Protein AF-A0AA36B4K7-F1 (afdb_monomer_lite)

pLDDT: mean 78.94, std 18.78, range [23.89, 96.12]

Foldseek 3Di:
DDDVVVLPDDDPAKDFPAWDQDPNFIWGKIWDWDADPVQRKTKIKIWTFGQAPRDDDPVDDRDRHTAKIWIWIATPNDTDTDIDGDDPDDDDDPPDPCVVFDDPQDQDPPADAPDDDDDFFQWKKWKKWKDKPVDPDTWIKIWTGHNPLQKIKIWTFDDPVPPVDDRFIKIWMARQQQQKIWIARPVVLAIDIEGDDCQFLQWDNPDPQAIGGDGRCSSVPHDPPFKHWRAWDQDPNATWGKMKGWDQCPPVPHRWIKIKMWTWGPPPDPDDPQDPDPTHTAWMWIDTPVMIMIIGIGPMDSDHDQLQVLARPSQADPVFKDKWKWKWFCPCVVVCVVVVSLLLVLVLCLLCVQLVFRSNQWYPWDWDDDPGTIMTMTMGGADRPYRYRHPNHDDGDGPVSSVVSVQVCLVVLNRWRWDADPVPRDIDTIRIHTDDDDPPPPDPDDPDDDDDPPPDDDDDDGVCSVCVVVVVVVVVVVD

Organism: Octopus vulgaris (NCBI:txid6645)

Secondary structure (DSSP, 8-state):
---GGGGG---TTPEEEEEEEETTEEEEEEEEEEEEGGGTEEEEEEEEEEPTTT---TT---S--EEEEEEEEEETTEEEEEEEE--S--SSS-S-GGGGSPPTT---TT----SPPPPPPSEEEEEEEEEESS----EEEEEEEETTTTEEEEEEEPPGGGTTS-S-EEEEEEETTTTEEEEEETTT--EEEEEPPSSSSSEEEEETTEEEEPPHHHHTT--SS-EEEEEEEEETTEEEEEEEEEESS-STT----EEEEEEEE-S-----TT---S--EEEEEEE-SS-EEEEEEEEEE-SPPPGGGS--GGGS-GGGEEEEEEEEEGGGHHHHHHTHHHHHHHHHHHHHHHTT--GGGEEEEEEEE-SSEEEEEEEEEPPPSSPP-BTTPPPPPPHHHHHHHHHHHHHTT---EEEE-TTT--EEEE--EEPPPP-------------TT--S----SS-HHHHHHHHHHHHHTT-

Structure (mmCIF, N/CA/C/O backbone):
data_AF-A0AA36B4K7-F1
#
_entry.id   AF-A0AA36B4K7-F1
#
loop_
_atom_site.group_PDB
_atom_site.id
_atom_site.type_symbol
_atom_site.label_atom_id
_atom_site.label_alt_id
_atom_site.label_comp_id
_atom_site.label_asym_id
_atom_site.label_entity_id
_atom_site.label_seq_id
_atom_site.pdbx_PDB_ins_code
_atom_site.Cartn_x
_atom_site.Cartn_y
_atom_site.Cartn_z
_atom_site.occupancy
_atom_site.B_iso_or_equiv
_atom_site.auth_seq_id
_atom_site.auth_comp_id
_atom_site.auth_asym_id
_atom_site.auth_atom_id
_atom_site.pdbx_PDB_model_num
ATOM 1 N N . MET A 1 1 ? 26.178 12.327 -38.933 1.00 37.72 1 MET A N 1
ATOM 2 C CA . MET A 1 1 ? 26.512 10.889 -38.887 1.00 37.72 1 MET A CA 1
ATOM 3 C C . MET A 1 1 ? 26.120 10.278 -40.226 1.00 37.72 1 MET A C 1
ATOM 5 O O . MET A 1 1 ? 25.009 10.524 -40.680 1.00 37.72 1 MET A O 1
ATOM 9 N N . PHE A 1 2 ? 27.050 9.605 -40.901 1.00 52.84 2 PHE A N 1
ATOM 10 C CA . PHE A 1 2 ? 26.848 8.978 -42.212 1.00 52.84 2 PHE A CA 1
ATOM 11 C C . PHE A 1 2 ? 26.460 7.513 -41.979 1.00 52.84 2 PHE A C 1
ATOM 13 O O . PHE A 1 2 ? 27.201 6.801 -41.310 1.00 52.84 2 PHE A O 1
ATOM 20 N N . SER A 1 3 ? 25.289 7.080 -42.451 1.00 60.34 3 SER A N 1
ATOM 21 C CA . SER A 1 3 ? 24.824 5.697 -42.267 1.00 60.34 3 SER A CA 1
ATOM 22 C C . SER A 1 3 ? 25.152 4.863 -43.509 1.00 60.34 3 SER A C 1
ATOM 24 O O . SER A 1 3 ? 24.731 5.261 -44.595 1.00 60.34 3 SER A O 1
ATOM 26 N N . PRO A 1 4 ? 25.818 3.699 -43.383 1.00 63.94 4 PRO A N 1
ATOM 27 C CA . PRO A 1 4 ? 26.001 2.755 -44.488 1.00 63.94 4 PRO A CA 1
ATOM 28 C C . PRO A 1 4 ? 24.680 2.304 -45.123 1.00 63.94 4 PRO A C 1
ATOM 30 O O . PRO A 1 4 ? 24.639 2.031 -46.315 1.00 63.94 4 PRO A O 1
ATOM 33 N N . ALA A 1 5 ? 23.570 2.311 -44.375 1.00 65.56 5 ALA A N 1
ATOM 34 C CA . ALA A 1 5 ? 22.252 2.017 -44.936 1.00 65.56 5 ALA A CA 1
ATOM 35 C C . ALA A 1 5 ? 21.821 3.059 -45.981 1.00 65.56 5 ALA A C 1
ATOM 37 O O . ALA A 1 5 ? 21.116 2.721 -46.927 1.00 65.56 5 ALA A O 1
ATOM 38 N N . ARG A 1 6 ? 22.290 4.316 -45.871 1.00 68.62 6 ARG A N 1
ATOM 39 C CA . ARG A 1 6 ? 22.029 5.321 -46.910 1.00 68.62 6 ARG A CA 1
ATOM 40 C C . ARG A 1 6 ? 22.715 5.001 -48.238 1.00 68.62 6 ARG A C 1
ATOM 42 O O . ARG A 1 6 ? 22.239 5.449 -49.272 1.00 68.62 6 ARG A O 1
ATOM 49 N N . MET A 1 7 ? 23.790 4.214 -48.216 1.00 70.31 7 MET A N 1
ATOM 50 C CA . MET A 1 7 ? 24.469 3.760 -49.428 1.00 70.31 7 MET A CA 1
ATOM 51 C C . MET A 1 7 ? 23.646 2.739 -50.208 1.00 70.31 7 MET A C 1
ATOM 53 O O . MET A 1 7 ? 24.021 2.441 -51.328 1.00 70.31 7 MET A O 1
ATOM 57 N N . LEU A 1 8 ? 22.556 2.196 -49.656 1.00 71.56 8 LEU A N 1
ATOM 58 C CA . LEU A 1 8 ? 21.663 1.268 -50.357 1.00 71.56 8 LEU A CA 1
ATOM 59 C C . LEU A 1 8 ? 20.481 1.967 -51.046 1.00 71.56 8 LEU A C 1
ATOM 61 O O . LEU A 1 8 ? 19.703 1.298 -51.722 1.00 71.56 8 LEU A O 1
ATOM 65 N N . PHE A 1 9 ? 20.340 3.294 -50.916 1.00 69.19 9 PHE A N 1
ATOM 66 C CA . PHE A 1 9 ? 19.356 4.037 -51.704 1.00 69.19 9 PHE A CA 1
ATOM 67 C C . PHE A 1 9 ? 19.844 4.165 -53.149 1.00 69.19 9 PHE A C 1
ATOM 69 O O . PHE A 1 9 ? 20.629 5.053 -53.497 1.00 69.19 9 PHE A O 1
ATOM 76 N N . LEU A 1 10 ? 19.347 3.266 -53.992 1.00 62.38 10 LEU A N 1
ATOM 77 C CA . LEU A 1 10 ? 19.272 3.478 -55.428 1.00 62.38 10 LEU A CA 1
ATOM 78 C C . LEU A 1 10 ? 18.257 4.602 -55.662 1.00 62.38 10 LEU A C 1
ATOM 80 O O . LEU A 1 10 ? 17.055 4.391 -55.531 1.00 62.38 10 LEU A O 1
ATOM 84 N N . GLU A 1 11 ? 18.726 5.813 -55.952 1.00 60.41 11 GLU A N 1
ATOM 85 C CA . GLU A 1 11 ? 17.846 6.817 -56.558 1.00 60.41 11 GLU A CA 1
ATOM 86 C C . GLU A 1 11 ? 17.424 6.337 -57.962 1.00 60.41 11 GLU A C 1
ATOM 88 O O . GLU A 1 11 ? 18.141 5.542 -58.574 1.00 60.41 11 GLU A O 1
ATOM 93 N N . ASP A 1 12 ? 16.293 6.835 -58.485 1.00 55.38 12 ASP A N 1
ATOM 94 C CA . ASP A 1 12 ? 15.600 6.408 -59.727 1.00 55.38 12 ASP A CA 1
ATOM 95 C C . ASP A 1 12 ? 16.409 6.537 -61.051 1.00 55.38 12 ASP A C 1
ATOM 97 O O . ASP A 1 12 ? 15.846 6.637 -62.141 1.00 55.38 12 ASP A O 1
ATOM 101 N N . ARG A 1 13 ? 17.746 6.578 -60.999 1.00 64.06 13 ARG A N 1
ATOM 102 C CA . ARG A 1 13 ? 18.664 6.769 -62.136 1.00 64.06 13 ARG A CA 1
ATOM 103 C C . ARG A 1 13 ? 19.811 5.749 -62.209 1.00 64.06 13 ARG A C 1
ATOM 105 O O . ARG A 1 13 ? 20.791 5.986 -62.912 1.00 64.06 13 ARG A O 1
ATOM 112 N N . GLY A 1 14 ? 19.704 4.616 -61.513 1.00 77.25 14 GLY A N 1
ATOM 113 C CA . GLY A 1 14 ? 20.672 3.520 -61.629 1.00 77.25 14 GLY A CA 1
ATOM 114 C C . GLY A 1 14 ? 20.670 2.870 -63.021 1.00 77.25 14 GLY A C 1
ATOM 115 O O . GLY A 1 14 ? 19.624 2.478 -63.529 1.00 77.25 14 GLY A O 1
ATOM 116 N N . VAL A 1 15 ? 21.850 2.724 -63.628 1.00 89.31 15 VAL A N 1
ATOM 117 C CA . VAL A 1 15 ? 22.077 2.015 -64.896 1.00 89.31 15 VAL A CA 1
ATOM 118 C C . VAL A 1 15 ? 22.641 0.630 -64.600 1.00 89.31 15 VAL A C 1
ATOM 120 O O . VAL A 1 15 ? 23.630 0.503 -63.877 1.00 89.31 15 VAL A O 1
ATOM 123 N N . TYR A 1 16 ? 22.025 -0.407 -65.163 1.00 91.19 16 TYR A N 1
ATOM 124 C CA . TYR A 1 16 ? 22.539 -1.771 -65.081 1.00 91.19 16 TYR A CA 1
ATOM 125 C C . TYR A 1 16 ? 23.777 -1.928 -65.968 1.00 91.19 16 TYR A C 1
ATOM 127 O O . TYR A 1 16 ? 23.745 -1.597 -67.152 1.00 91.19 16 TYR A O 1
ATOM 135 N N . MET A 1 17 ? 24.858 -2.443 -65.392 1.00 93.31 17 MET A N 1
ATOM 136 C CA . MET A 1 17 ? 26.168 -2.569 -66.036 1.00 93.31 17 MET A CA 1
ATOM 137 C C . MET A 1 17 ? 26.521 -4.023 -66.389 1.00 93.31 17 MET A C 1
ATOM 139 O O . MET A 1 17 ? 27.552 -4.264 -67.013 1.00 93.31 17 MET A O 1
ATOM 143 N N . GLY A 1 18 ? 25.673 -4.989 -66.021 1.00 93.62 18 GLY A N 1
ATOM 144 C CA . GLY A 1 18 ? 25.905 -6.417 -66.240 1.00 93.62 18 GLY A CA 1
ATOM 145 C C . GLY A 1 18 ? 26.160 -7.179 -64.941 1.00 93.62 18 GLY A C 1
ATOM 146 O O . GLY A 1 18 ? 25.678 -6.807 -63.869 1.00 93.62 18 GLY A O 1
ATOM 147 N N . THR A 1 19 ? 26.889 -8.287 -65.040 1.00 93.06 19 THR A N 1
ATOM 148 C CA . THR A 1 19 ? 27.274 -9.112 -63.889 1.00 93.06 19 THR A CA 1
ATOM 149 C C . THR A 1 19 ? 28.772 -9.037 -63.640 1.00 93.06 19 THR A C 1
ATOM 151 O O . THR A 1 19 ? 29.553 -9.201 -64.574 1.00 93.06 19 THR A O 1
ATOM 154 N N . GLU A 1 20 ? 29.173 -8.877 -62.383 1.00 94.75 20 GLU A N 1
ATOM 155 C CA . GLU A 1 20 ? 30.573 -8.832 -61.958 1.00 94.75 20 GLU A CA 1
ATOM 156 C C . GLU A 1 20 ? 30.780 -9.691 -60.705 1.00 94.75 20 GLU A C 1
ATOM 158 O O . GLU A 1 20 ? 29.875 -9.841 -59.885 1.00 94.75 20 GLU A O 1
ATOM 163 N N . THR A 1 21 ? 31.962 -10.293 -60.550 1.00 92.31 21 THR A N 1
ATOM 164 C CA . THR A 1 21 ? 32.272 -11.108 -59.368 1.00 92.31 21 THR A CA 1
ATOM 165 C C . THR A 1 21 ? 32.939 -10.258 -58.298 1.00 92.31 21 THR A C 1
ATOM 167 O O . THR A 1 21 ? 34.090 -9.856 -58.446 1.00 92.31 21 THR A O 1
ATOM 170 N N . ILE A 1 22 ? 32.250 -10.052 -57.179 1.00 91.69 22 ILE A N 1
ATOM 171 C CA . ILE A 1 22 ? 32.768 -9.327 -56.020 1.00 91.69 22 ILE A CA 1
ATOM 172 C C . ILE A 1 22 ? 32.956 -10.308 -54.875 1.00 91.69 22 ILE A C 1
ATOM 174 O O . ILE A 1 22 ? 32.015 -10.971 -54.451 1.00 91.69 22 ILE A O 1
ATOM 178 N N . ARG A 1 23 ? 34.186 -10.410 -54.359 1.00 88.06 23 ARG A N 1
ATOM 179 C CA . ARG A 1 23 ? 34.522 -11.292 -53.224 1.00 88.06 23 ARG A CA 1
ATOM 180 C C . ARG A 1 23 ? 34.109 -12.761 -53.443 1.00 88.06 23 ARG A C 1
ATOM 182 O O . ARG A 1 23 ? 33.690 -13.436 -52.509 1.00 88.06 23 ARG A O 1
ATOM 189 N N . GLY A 1 24 ? 34.226 -13.243 -54.683 1.00 87.38 24 GLY A N 1
ATOM 190 C CA . GLY A 1 24 ? 33.822 -14.603 -55.071 1.00 87.38 24 GLY A CA 1
ATOM 191 C C . GLY A 1 24 ? 32.310 -14.794 -55.253 1.00 87.38 24 GLY A C 1
ATOM 192 O O . GLY A 1 24 ? 31.854 -15.924 -55.413 1.00 87.38 24 GLY A O 1
ATOM 193 N N . ILE A 1 25 ? 31.536 -13.706 -55.230 1.00 87.56 25 ILE A N 1
ATOM 194 C CA . ILE A 1 25 ? 30.080 -13.701 -55.366 1.00 87.56 25 ILE A CA 1
ATOM 195 C C . ILE A 1 25 ? 29.730 -13.041 -56.707 1.00 87.56 25 ILE A C 1
ATOM 197 O O . ILE A 1 25 ? 30.046 -11.863 -56.892 1.00 87.56 25 ILE A O 1
ATOM 201 N N . PRO A 1 26 ? 29.093 -13.747 -57.654 1.00 90.94 26 PRO A N 1
ATOM 202 C CA . PRO A 1 26 ? 28.528 -13.142 -58.842 1.00 90.94 26 PRO A CA 1
ATOM 203 C C . PRO A 1 26 ? 27.400 -12.203 -58.426 1.00 90.94 26 PRO A C 1
ATOM 205 O O . PRO A 1 26 ? 26.465 -12.583 -57.716 1.00 90.94 26 PRO A O 1
ATOM 208 N N . CYS A 1 27 ? 27.519 -10.958 -58.863 1.00 91.81 27 CYS A N 1
ATOM 209 C CA . CYS A 1 27 ? 26.626 -9.876 -58.508 1.00 91.81 27 CYS A CA 1
ATOM 210 C C . CYS A 1 27 ? 26.077 -9.195 -59.761 1.00 91.81 27 CYS A C 1
ATOM 212 O O . CYS A 1 27 ? 26.808 -8.979 -60.724 1.00 91.81 27 CYS A O 1
ATOM 214 N N . PHE A 1 28 ? 24.817 -8.776 -59.720 1.00 92.25 28 PHE A N 1
ATOM 215 C CA . PHE A 1 28 ? 24.293 -7.729 -60.581 1.00 92.25 28 PHE A CA 1
ATOM 216 C C . PHE A 1 28 ? 24.947 -6.396 -60.221 1.00 92.25 28 PHE A C 1
ATOM 218 O O . PHE A 1 28 ? 24.884 -5.958 -59.070 1.00 92.25 28 PHE A O 1
ATOM 225 N N . HIS A 1 29 ? 25.568 -5.760 -61.211 1.00 93.19 29 HIS A N 1
ATOM 226 C CA . HIS A 1 29 ? 26.260 -4.488 -61.068 1.00 93.19 29 HIS A CA 1
ATOM 227 C C . HIS A 1 29 ? 25.387 -3.344 -61.582 1.00 93.19 29 HIS A C 1
ATOM 229 O O . HIS A 1 29 ? 24.923 -3.352 -62.722 1.00 93.19 29 HIS A O 1
ATOM 235 N N . TRP A 1 30 ? 25.183 -2.344 -60.734 1.00 92.12 30 TRP A N 1
ATOM 236 C CA . TRP A 1 30 ? 24.466 -1.115 -61.048 1.00 92.12 30 TRP A CA 1
ATOM 237 C C . TRP A 1 30 ? 25.358 0.090 -60.790 1.00 92.12 30 TRP A C 1
ATOM 239 O O . TRP A 1 30 ? 26.142 0.092 -59.843 1.00 92.12 30 TRP A O 1
ATOM 249 N N . LYS A 1 31 ? 25.212 1.140 -61.597 1.00 90.81 31 LYS A N 1
ATOM 250 C CA . LYS A 1 31 ? 25.948 2.397 -61.447 1.00 90.81 31 LYS A CA 1
ATOM 251 C C . LYS A 1 31 ? 25.003 3.593 -61.463 1.00 90.81 31 LYS A C 1
ATOM 253 O O . LYS A 1 31 ? 24.109 3.656 -62.296 1.00 90.81 31 LYS A O 1
ATOM 258 N N . SER A 1 32 ? 25.236 4.582 -60.606 1.00 88.75 32 SER A N 1
ATOM 259 C CA . SER A 1 32 ? 24.580 5.895 -60.686 1.00 88.75 32 SER A CA 1
ATOM 260 C C . SER A 1 32 ? 25.567 7.009 -60.381 1.00 88.75 32 SER A C 1
ATOM 262 O O . SER A 1 32 ? 26.504 6.829 -59.609 1.00 88.75 32 SER A O 1
ATOM 264 N N . CYS A 1 33 ? 25.307 8.192 -60.925 1.00 88.38 33 CYS A N 1
ATOM 265 C CA . CYS A 1 33 ? 25.923 9.428 -60.456 1.00 88.38 33 CYS A CA 1
ATOM 266 C C . CYS A 1 33 ? 24.959 10.090 -59.466 1.00 88.38 33 CYS A C 1
ATOM 268 O O . CYS A 1 33 ? 23.793 10.301 -59.801 1.00 88.38 33 CYS A O 1
ATOM 270 N N . GLN A 1 34 ? 25.419 10.389 -58.255 1.00 86.31 34 GLN A N 1
ATOM 271 C CA . GLN A 1 34 ? 24.620 11.015 -57.202 1.00 86.31 34 GLN A CA 1
ATOM 272 C C . GLN A 1 34 ? 25.230 12.347 -56.770 1.00 86.31 34 GLN A C 1
ATOM 274 O O . GLN A 1 34 ? 26.450 12.534 -56.785 1.00 86.31 34 GLN A O 1
ATOM 279 N N . GLU A 1 35 ? 24.369 13.272 -56.352 1.00 85.94 35 GLU A N 1
ATOM 280 C CA . GLU A 1 35 ? 24.773 14.548 -55.770 1.00 85.94 35 GLU A CA 1
ATOM 281 C C . GLU A 1 35 ? 24.116 14.728 -54.405 1.00 85.94 35 GLU A C 1
ATOM 283 O O . GLU A 1 35 ? 22.896 14.719 -54.265 1.00 85.94 35 GLU A O 1
ATOM 288 N N . TRP A 1 36 ? 24.937 14.883 -53.372 1.00 81.31 36 TRP A N 1
ATOM 289 C CA . TRP A 1 36 ? 24.486 15.016 -51.995 1.00 81.31 36 TRP A CA 1
ATOM 290 C C . TRP A 1 36 ? 24.689 16.455 -51.535 1.00 81.31 36 TRP A C 1
ATOM 292 O O . TRP A 1 36 ? 25.765 16.833 -51.061 1.00 81.31 36 TRP A O 1
ATOM 302 N N . SER A 1 37 ? 23.627 17.254 -51.653 1.00 81.38 37 SER A N 1
ATOM 303 C CA . SER A 1 37 ? 23.628 18.695 -51.361 1.00 81.38 37 SER A CA 1
ATOM 304 C C . SER A 1 37 ? 24.132 19.027 -49.951 1.00 81.38 37 SER A C 1
ATOM 306 O O . SER A 1 37 ? 24.958 19.923 -49.789 1.00 81.38 37 SER A O 1
ATOM 308 N N . VAL A 1 38 ? 23.726 18.246 -48.943 1.00 79.19 38 VAL A N 1
ATOM 309 C CA . VAL A 1 38 ? 24.130 18.409 -47.530 1.00 79.19 38 VAL A CA 1
ATOM 310 C C . VAL A 1 38 ? 25.650 18.325 -47.335 1.00 79.19 38 VAL A C 1
ATOM 312 O O . VAL A 1 38 ? 26.205 18.983 -46.455 1.00 79.19 38 VAL A O 1
ATOM 315 N N . PHE A 1 39 ? 26.336 17.530 -48.159 1.00 76.69 39 PHE A N 1
ATOM 316 C CA . PHE A 1 39 ? 27.785 17.337 -48.082 1.00 76.69 39 PHE A CA 1
ATOM 317 C C . PHE A 1 39 ? 28.550 18.059 -49.195 1.00 76.69 39 PHE A C 1
ATOM 319 O O . PHE A 1 39 ? 29.778 17.995 -49.211 1.00 76.69 39 PHE A O 1
ATOM 326 N N . SER A 1 40 ? 27.847 18.755 -50.098 1.00 85.44 40 SER A N 1
ATOM 327 C CA . SER A 1 40 ? 28.419 19.320 -51.327 1.00 85.44 40 SER A CA 1
ATOM 328 C C . SER A 1 40 ? 29.279 18.283 -52.057 1.00 85.44 40 SER A C 1
ATOM 330 O O . SER A 1 40 ? 30.444 18.539 -52.374 1.00 85.44 40 SER A O 1
ATOM 332 N N . ALA A 1 41 ? 28.721 17.079 -52.221 1.00 84.38 41 ALA A N 1
ATOM 333 C CA . ALA A 1 41 ? 29.426 15.929 -52.765 1.00 84.38 41 ALA A CA 1
ATOM 334 C C . ALA A 1 41 ? 28.817 15.474 -54.091 1.00 84.38 41 ALA A C 1
ATOM 336 O O . ALA A 1 41 ? 27.601 15.323 -54.184 1.00 84.38 41 ALA A O 1
ATOM 337 N N . LYS A 1 42 ? 29.669 15.215 -55.085 1.00 88.44 42 LYS A N 1
ATOM 338 C CA . LYS A 1 42 ? 29.312 14.538 -56.339 1.00 88.44 42 LYS A CA 1
ATOM 339 C C . LYS A 1 42 ? 30.052 13.214 -56.390 1.00 88.44 42 LYS A C 1
ATOM 341 O O . LYS A 1 42 ? 31.265 13.199 -56.187 1.00 88.44 42 LYS A O 1
ATOM 346 N N . MET A 1 43 ? 29.332 12.128 -56.625 1.00 88.69 43 MET A N 1
ATOM 347 C CA . MET A 1 43 ? 29.881 10.780 -56.520 1.00 88.69 43 MET A CA 1
ATOM 348 C C . MET A 1 43 ? 29.337 9.852 -57.600 1.00 88.69 43 MET A C 1
ATOM 350 O O . MET A 1 43 ? 28.182 9.971 -58.008 1.00 88.69 43 MET A O 1
ATOM 354 N N . ASN A 1 44 ? 30.168 8.916 -58.039 1.00 89.81 44 ASN A N 1
ATOM 355 C CA . ASN A 1 44 ? 29.732 7.707 -58.708 1.00 89.81 44 ASN A CA 1
ATOM 356 C C . ASN A 1 44 ? 29.536 6.632 -57.645 1.00 89.81 44 ASN A C 1
ATOM 358 O O . ASN A 1 44 ? 30.373 6.439 -56.768 1.00 89.81 44 ASN A O 1
ATOM 362 N N . VAL A 1 45 ? 28.404 5.949 -57.724 1.00 89.88 45 VAL A N 1
ATOM 363 C CA . VAL A 1 45 ? 28.028 4.890 -56.800 1.00 89.88 45 VAL A CA 1
ATOM 364 C C . VAL A 1 45 ? 27.839 3.625 -57.614 1.00 89.88 45 VAL A C 1
ATOM 366 O O . VAL A 1 45 ? 27.060 3.605 -58.568 1.00 89.88 45 VAL A O 1
ATOM 369 N N . HIS A 1 46 ? 28.586 2.591 -57.255 1.00 92.12 46 HIS A N 1
ATOM 370 C CA . HIS A 1 46 ? 28.541 1.266 -57.845 1.00 92.12 46 HIS A CA 1
ATOM 371 C C . HIS A 1 46 ? 27.939 0.303 -56.820 1.00 92.12 46 HIS A C 1
ATOM 373 O O . HIS A 1 46 ? 28.521 0.082 -55.759 1.00 92.12 46 HIS A O 1
ATOM 379 N N . TRP A 1 47 ? 26.788 -0.288 -57.129 1.00 91.56 47 TRP A N 1
ATOM 380 C CA . TRP A 1 47 ? 26.149 -1.291 -56.281 1.00 91.56 47 TRP A CA 1
ATOM 381 C C . TRP A 1 47 ? 26.295 -2.678 -56.867 1.00 91.56 47 TRP A C 1
ATOM 383 O O . TRP A 1 47 ? 26.088 -2.887 -58.062 1.00 91.56 47 TRP A O 1
ATOM 393 N N . TYR A 1 48 ? 26.565 -3.629 -55.987 1.00 91.62 48 TYR A N 1
ATOM 394 C CA . TYR A 1 48 ? 26.690 -5.033 -56.319 1.00 91.62 48 TYR A CA 1
ATOM 395 C C . TYR A 1 48 ? 25.714 -5.815 -55.453 1.00 91.62 48 TYR A C 1
ATOM 397 O O . TYR A 1 48 ? 25.843 -5.830 -54.225 1.00 91.62 48 TYR A O 1
ATOM 405 N N . PHE A 1 49 ? 24.740 -6.454 -56.094 1.00 89.50 49 PHE A N 1
ATOM 406 C CA . PHE A 1 49 ? 23.779 -7.327 -55.429 1.00 89.50 49 PHE A CA 1
ATOM 407 C C . PHE A 1 49 ? 23.959 -8.755 -55.916 1.00 89.50 49 PHE A C 1
ATOM 409 O O . PHE A 1 49 ? 24.089 -8.956 -57.116 1.00 89.50 49 PHE A O 1
ATOM 416 N N . ALA A 1 50 ? 23.954 -9.739 -55.022 1.00 88.31 50 ALA A N 1
ATOM 417 C CA . ALA A 1 50 ? 24.096 -11.142 -55.391 1.00 88.31 50 ALA A CA 1
ATOM 418 C C . ALA A 1 50 ? 23.049 -11.544 -56.444 1.00 88.31 50 ALA A C 1
ATOM 420 O O . ALA A 1 50 ? 21.886 -11.143 -56.348 1.00 88.31 50 ALA A O 1
ATOM 421 N N . VAL A 1 51 ? 23.471 -12.319 -57.446 1.00 86.44 51 VAL A N 1
ATOM 422 C CA . VAL A 1 51 ? 22.543 -12.888 -58.433 1.00 86.44 51 VAL A CA 1
ATOM 423 C C . VAL A 1 51 ? 21.622 -13.921 -57.783 1.00 86.44 51 VAL A C 1
ATOM 425 O O . VAL A 1 51 ? 21.988 -14.564 -56.792 1.00 86.44 51 VAL A O 1
ATOM 428 N N . ASP A 1 52 ? 20.438 -14.091 -58.366 1.00 75.81 52 ASP A N 1
ATOM 429 C CA . ASP A 1 52 ? 19.410 -14.991 -57.849 1.00 75.81 52 ASP A CA 1
ATOM 430 C C . ASP A 1 52 ? 19.939 -16.407 -57.619 1.00 75.81 52 ASP A C 1
ATOM 432 O O . ASP A 1 52 ? 20.691 -16.957 -58.427 1.00 75.81 52 ASP A O 1
ATOM 436 N N . ASN A 1 53 ? 19.505 -17.016 -56.515 1.00 68.94 53 ASN A N 1
ATOM 437 C CA . ASN A 1 53 ? 19.785 -18.406 -56.144 1.00 68.94 53 ASN A CA 1
ATOM 438 C C . ASN A 1 53 ? 21.275 -18.780 -55.984 1.00 68.94 53 ASN A C 1
ATOM 440 O O . ASN A 1 53 ? 21.567 -19.944 -55.721 1.00 68.94 53 ASN A O 1
ATOM 444 N N . TYR A 1 54 ? 22.219 -17.836 -56.098 1.00 70.00 54 TYR A N 1
ATOM 445 C CA . TYR A 1 54 ? 23.640 -18.109 -55.842 1.00 70.00 54 TYR A CA 1
ATOM 446 C C . TYR A 1 54 ? 23.971 -18.085 -54.348 1.00 70.00 54 TYR A C 1
ATOM 448 O O . TYR A 1 54 ? 24.780 -18.874 -53.863 1.00 70.00 54 TYR A O 1
ATOM 456 N N . TRP A 1 55 ? 23.339 -17.173 -53.608 1.00 64.62 55 TRP A N 1
ATOM 457 C CA . TRP A 1 55 ? 23.535 -17.011 -52.174 1.00 64.62 55 TRP A CA 1
ATOM 458 C C . TRP A 1 55 ? 22.172 -16.863 -51.500 1.00 64.62 55 TRP A C 1
ATOM 460 O O . TRP A 1 55 ? 21.472 -15.884 -51.724 1.00 64.62 55 TRP A O 1
ATOM 470 N N . SER A 1 56 ? 21.809 -17.801 -50.626 1.00 58.97 56 SER A N 1
ATOM 471 C CA . SER A 1 56 ? 20.669 -17.653 -49.715 1.00 58.97 56 SER A CA 1
ATOM 472 C C . SER A 1 56 ? 21.175 -17.324 -48.313 1.00 58.97 56 SER A C 1
ATOM 474 O O . SER A 1 56 ? 22.014 -18.046 -47.772 1.00 58.97 56 SER A O 1
ATOM 476 N N . THR A 1 57 ? 20.682 -16.254 -47.689 1.00 61.41 57 THR A N 1
ATOM 477 C CA . THR A 1 57 ? 20.832 -16.109 -46.233 1.00 61.41 57 THR A CA 1
ATOM 478 C C . THR A 1 57 ? 19.915 -17.112 -45.528 1.00 61.41 57 THR A C 1
ATOM 480 O O . THR A 1 57 ? 18.974 -17.636 -46.125 1.00 61.41 57 THR A O 1
ATOM 483 N N . ALA A 1 58 ? 20.167 -17.386 -44.244 1.00 55.34 58 ALA A N 1
ATOM 484 C CA . ALA A 1 58 ? 19.376 -18.333 -43.448 1.00 55.34 58 ALA A CA 1
ATOM 485 C C . ALA A 1 58 ? 17.863 -18.009 -43.381 1.00 55.34 58 ALA A C 1
ATOM 487 O O . ALA A 1 58 ? 17.089 -18.847 -42.938 1.00 55.34 58 ALA A O 1
ATOM 488 N N . GLN A 1 59 ? 17.437 -16.821 -43.827 1.00 54.75 59 GLN A N 1
ATOM 489 C CA . GLN A 1 59 ? 16.035 -16.389 -43.874 1.00 54.75 59 GLN A CA 1
ATOM 490 C C . GLN A 1 59 ? 15.371 -16.560 -45.252 1.00 54.75 59 GLN A C 1
ATOM 492 O O . GLN A 1 59 ? 14.367 -15.910 -45.513 1.00 54.75 59 GLN A O 1
ATOM 497 N N . SER A 1 60 ? 15.917 -17.425 -46.120 1.00 52.88 60 SER A N 1
ATOM 498 C CA . SER A 1 60 ? 15.304 -17.876 -47.381 1.00 52.88 60 SER A CA 1
ATOM 499 C C . SER A 1 60 ? 14.600 -16.762 -48.157 1.00 52.88 60 SER A C 1
ATOM 501 O O . SER A 1 60 ? 13.375 -16.623 -48.108 1.00 52.88 60 SER A O 1
ATOM 503 N N . SER A 1 61 ? 15.353 -15.962 -48.899 1.00 53.94 61 SER A N 1
ATOM 504 C CA . SER A 1 61 ? 14.713 -15.052 -49.832 1.00 53.94 61 SER A CA 1
ATOM 505 C C . SER A 1 61 ? 15.406 -15.030 -51.183 1.00 53.94 61 SER A C 1
ATOM 507 O O . SER A 1 61 ? 16.624 -14.909 -51.282 1.00 53.94 61 SER A O 1
ATOM 509 N N . ASN A 1 62 ? 14.588 -15.163 -52.229 1.00 55.31 62 ASN A N 1
ATOM 510 C CA . ASN A 1 62 ? 14.937 -15.015 -53.643 1.00 55.31 62 ASN A CA 1
ATOM 511 C C . ASN A 1 62 ? 15.191 -13.532 -53.991 1.00 55.31 62 ASN A C 1
ATOM 513 O O . ASN A 1 62 ? 14.700 -13.041 -55.002 1.00 55.31 62 ASN A O 1
ATOM 517 N N . TYR A 1 63 ? 15.849 -12.782 -53.102 1.00 64.69 63 TYR A N 1
ATOM 518 C CA . TYR A 1 63 ? 16.123 -11.360 -53.289 1.00 64.69 63 TYR A CA 1
ATOM 519 C C . TYR A 1 63 ? 17.587 -11.141 -53.669 1.00 64.69 63 TYR A C 1
ATOM 521 O O . TYR A 1 63 ? 18.483 -11.833 -53.186 1.00 64.69 63 TYR A O 1
ATOM 529 N N . HIS A 1 64 ? 17.830 -10.099 -54.463 1.00 77.69 64 HIS A N 1
ATOM 530 C CA . HIS A 1 64 ? 19.160 -9.564 -54.728 1.00 77.69 64 HIS A CA 1
ATOM 531 C C . HIS A 1 64 ? 19.766 -8.992 -53.430 1.00 77.69 64 HIS A C 1
ATOM 533 O O . HIS A 1 64 ? 19.492 -7.855 -53.041 1.00 77.69 64 HIS A O 1
ATOM 539 N N . ILE A 1 65 ? 20.566 -9.788 -52.718 1.00 83.94 65 ILE A N 1
ATOM 540 C CA . ILE A 1 65 ? 21.188 -9.389 -51.446 1.00 83.94 65 ILE A CA 1
ATOM 541 C C . ILE A 1 65 ? 22.314 -8.380 -51.721 1.00 83.94 65 ILE A C 1
ATOM 543 O O . ILE A 1 65 ? 23.189 -8.685 -52.532 1.00 83.94 65 ILE A O 1
ATOM 547 N N . PRO A 1 66 ? 22.364 -7.208 -51.060 1.00 86.50 66 PRO A N 1
ATOM 548 C CA . PRO A 1 66 ? 23.476 -6.280 -51.235 1.00 86.50 66 PRO A CA 1
ATOM 549 C C . PRO A 1 66 ? 24.783 -6.906 -50.742 1.00 86.50 66 PRO A C 1
ATOM 551 O O . PRO A 1 66 ? 24.863 -7.393 -49.615 1.00 86.50 66 PRO A O 1
ATOM 554 N N . VAL A 1 67 ? 25.809 -6.869 -51.590 1.00 89.00 67 VAL A N 1
ATOM 555 C CA . VAL A 1 67 ? 27.148 -7.408 -51.310 1.00 89.00 67 VAL A CA 1
ATOM 556 C C . VAL A 1 67 ? 28.136 -6.277 -51.067 1.00 89.00 67 VAL A C 1
ATOM 558 O O . VAL A 1 67 ? 28.875 -6.300 -50.082 1.00 89.00 67 VAL A O 1
ATOM 561 N N . ARG A 1 68 ? 28.135 -5.266 -51.944 1.00 90.56 68 ARG A N 1
ATOM 562 C CA . ARG A 1 68 ? 29.055 -4.129 -51.871 1.00 90.56 68 ARG A CA 1
ATOM 563 C C . ARG A 1 68 ? 28.433 -2.861 -52.445 1.00 90.56 68 ARG A C 1
ATOM 565 O O . ARG A 1 68 ? 27.684 -2.915 -53.417 1.00 90.56 68 ARG A O 1
ATOM 572 N N . CYS A 1 69 ? 28.801 -1.726 -51.866 1.00 91.06 69 CYS A N 1
ATOM 573 C CA . CYS A 1 69 ? 28.663 -0.410 -52.470 1.00 91.06 69 CYS A CA 1
ATOM 574 C C . CYS A 1 69 ? 30.053 0.228 -52.557 1.00 91.06 69 CYS A C 1
ATOM 576 O O . CYS A 1 69 ? 30.739 0.351 -51.544 1.00 91.06 69 CYS A O 1
ATOM 578 N N . ASP A 1 70 ? 30.483 0.566 -53.764 1.00 91.88 70 ASP A N 1
ATOM 579 C CA . ASP A 1 70 ? 31.762 1.209 -54.047 1.00 91.88 70 ASP A CA 1
ATOM 580 C C . ASP A 1 70 ? 31.492 2.640 -54.525 1.00 91.88 70 ASP A C 1
ATOM 582 O O . ASP A 1 70 ? 30.680 2.857 -55.426 1.00 91.88 70 ASP A O 1
ATOM 586 N N . VAL A 1 71 ? 32.092 3.616 -53.850 1.00 89.75 71 VAL A N 1
ATOM 587 C CA . VAL A 1 71 ? 31.781 5.033 -54.020 1.00 89.75 71 VAL A CA 1
ATOM 588 C C . VAL A 1 71 ? 33.052 5.825 -54.235 1.00 89.75 71 VAL A C 1
ATOM 590 O O . VAL A 1 71 ? 33.855 5.979 -53.315 1.00 89.75 71 VAL A O 1
ATOM 593 N N . ASP A 1 72 ? 33.184 6.409 -55.417 1.00 92.00 72 ASP A N 1
ATOM 594 C CA . ASP A 1 72 ? 34.204 7.398 -55.741 1.00 92.00 72 ASP A CA 1
ATOM 595 C C . ASP A 1 72 ? 33.559 8.769 -55.945 1.00 92.00 72 ASP A C 1
ATOM 597 O O . ASP A 1 72 ? 32.497 8.902 -56.551 1.00 92.00 72 ASP A O 1
ATOM 601 N N . GLY A 1 73 ? 34.166 9.826 -55.415 1.00 90.25 73 GLY A N 1
ATOM 602 C CA . GLY A 1 73 ? 33.584 11.152 -55.555 1.00 90.25 73 GLY A CA 1
ATOM 603 C C . GLY A 1 73 ? 34.451 12.276 -55.032 1.00 90.25 73 GLY A C 1
ATOM 604 O O . GLY A 1 73 ? 35.570 12.078 -54.569 1.00 90.25 73 GLY A O 1
ATOM 605 N N . ILE A 1 74 ? 33.907 13.486 -55.106 1.00 89.31 74 ILE A N 1
ATOM 606 C CA . ILE A 1 74 ? 34.519 14.703 -54.580 1.00 89.31 74 ILE A CA 1
ATOM 607 C C . ILE A 1 74 ? 33.520 15.341 -53.626 1.00 89.31 74 ILE A C 1
ATOM 609 O O . ILE A 1 74 ? 32.400 15.655 -54.026 1.00 89.31 74 ILE A O 1
ATOM 613 N N . ALA A 1 75 ? 33.930 15.558 -52.379 1.00 87.12 75 ALA A N 1
ATOM 614 C CA . ALA A 1 75 ? 33.165 16.283 -51.371 1.00 87.12 75 ALA A CA 1
ATOM 615 C C . ALA A 1 75 ? 33.984 17.483 -50.896 1.00 87.12 75 ALA A C 1
ATOM 617 O O . ALA A 1 75 ? 35.136 17.322 -50.500 1.00 87.12 75 ALA A O 1
ATOM 618 N N . ARG A 1 76 ? 33.412 18.696 -50.948 1.00 83.81 76 ARG A N 1
ATOM 619 C CA . ARG A 1 76 ? 34.095 19.940 -50.517 1.00 83.81 76 ARG A CA 1
ATOM 620 C C . ARG A 1 76 ? 35.535 20.055 -51.054 1.00 83.81 76 ARG A C 1
ATOM 622 O O . ARG A 1 76 ? 36.458 20.372 -50.310 1.00 83.81 76 ARG A O 1
ATOM 629 N N . PHE A 1 77 ? 35.711 19.775 -52.348 1.00 82.56 77 PHE A N 1
ATOM 630 C CA . PHE A 1 77 ? 36.995 19.819 -53.070 1.00 82.56 77 PHE A CA 1
ATOM 631 C C . PHE A 1 77 ? 38.028 18.742 -52.697 1.00 82.56 77 PHE A C 1
ATOM 633 O O . PHE A 1 77 ? 39.152 18.796 -53.183 1.00 82.56 77 PHE A O 1
ATOM 640 N N . THR A 1 78 ? 37.670 17.748 -51.882 1.00 88.25 78 THR A N 1
ATOM 641 C CA . THR A 1 78 ? 38.529 16.593 -51.581 1.00 88.25 78 THR A CA 1
ATOM 642 C C . THR A 1 78 ? 37.964 15.339 -52.235 1.00 88.25 78 THR A C 1
ATOM 644 O O . THR A 1 78 ? 36.786 15.020 -52.053 1.00 88.25 78 THR A O 1
ATOM 647 N N . SER A 1 79 ? 38.795 14.636 -53.004 1.00 91.00 79 SER A N 1
ATOM 648 C CA . SER A 1 79 ? 38.435 13.335 -53.569 1.00 91.00 79 SER A CA 1
ATOM 649 C C . SER A 1 79 ? 38.388 12.274 -52.474 1.00 91.00 79 SER A C 1
ATOM 651 O O . SER A 1 79 ? 39.238 12.258 -51.584 1.00 91.00 79 SER A O 1
ATOM 653 N N . PHE A 1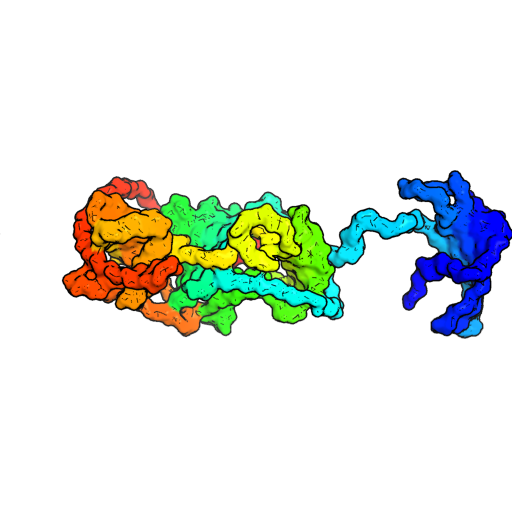 80 ? 37.421 11.370 -52.553 1.00 89.69 80 PHE A N 1
ATOM 654 C CA . PHE A 1 80 ? 37.304 10.229 -51.660 1.00 89.69 80 PHE A CA 1
ATOM 655 C C . PHE A 1 80 ? 36.950 8.972 -52.450 1.00 89.69 80 PHE A C 1
ATOM 657 O O . PHE A 1 80 ? 36.333 9.037 -53.514 1.00 89.69 80 PHE A O 1
ATOM 664 N N . HIS A 1 81 ? 37.344 7.832 -51.896 1.00 92.12 81 HIS A N 1
ATOM 665 C CA . HIS A 1 81 ? 36.985 6.513 -52.390 1.00 92.12 81 HIS A CA 1
ATOM 666 C C . HIS A 1 81 ? 36.672 5.628 -51.191 1.00 92.12 81 HIS A C 1
ATOM 668 O O . HIS A 1 81 ? 37.527 5.443 -50.325 1.00 92.12 81 HIS A O 1
ATOM 674 N N . HIS A 1 82 ? 35.439 5.142 -51.102 1.00 89.25 82 HIS A N 1
ATOM 675 C CA . HIS A 1 82 ? 34.977 4.300 -50.009 1.00 89.25 82 HIS A CA 1
ATOM 676 C C . HIS A 1 82 ? 34.352 3.023 -50.549 1.00 89.25 82 HIS A C 1
ATOM 678 O O . HIS A 1 82 ? 33.534 3.051 -51.462 1.00 89.25 82 HIS A O 1
ATOM 684 N N . ILE A 1 83 ? 34.681 1.915 -49.897 1.00 90.62 83 ILE A N 1
ATOM 685 C CA . ILE A 1 83 ? 34.087 0.613 -50.167 1.00 90.62 83 ILE A CA 1
ATOM 686 C C . ILE A 1 83 ? 33.315 0.190 -48.921 1.00 90.62 83 ILE A C 1
ATOM 688 O O . ILE A 1 83 ? 33.877 0.091 -47.830 1.00 90.62 83 ILE A O 1
ATOM 692 N N . TYR A 1 84 ? 32.025 -0.073 -49.095 1.00 88.81 84 TYR A N 1
ATOM 693 C CA . TYR A 1 84 ? 31.132 -0.589 -48.067 1.00 88.81 84 TYR A CA 1
ATOM 694 C C . TYR A 1 84 ? 30.767 -2.024 -48.416 1.00 88.81 84 TYR A C 1
ATOM 696 O O . TYR A 1 84 ? 30.005 -2.268 -49.348 1.00 88.81 84 TYR A O 1
ATOM 704 N N . ASP A 1 85 ? 31.314 -2.974 -47.668 1.00 88.69 85 ASP A N 1
ATOM 705 C CA . ASP A 1 85 ? 30.937 -4.378 -47.773 1.00 88.69 85 ASP A CA 1
ATOM 706 C C . ASP A 1 85 ? 29.806 -4.703 -46.796 1.00 88.69 85 ASP A C 1
ATOM 708 O O . ASP A 1 85 ? 29.878 -4.383 -45.607 1.00 88.69 85 ASP A O 1
ATOM 712 N N . PHE A 1 86 ? 28.772 -5.373 -47.297 1.00 84.56 86 PHE A N 1
ATOM 713 C CA . PHE A 1 86 ? 27.627 -5.791 -46.499 1.00 84.56 86 PHE A CA 1
ATOM 714 C C . PHE A 1 86 ? 27.761 -7.270 -46.123 1.00 84.56 86 PHE A C 1
ATOM 716 O O . PHE A 1 86 ? 28.137 -8.119 -46.933 1.00 84.56 86 PHE A O 1
ATOM 723 N N . PHE A 1 87 ? 27.459 -7.578 -44.864 1.00 79.31 87 PHE A N 1
ATOM 724 C CA . PHE A 1 87 ? 27.493 -8.925 -44.299 1.00 79.31 87 PHE A CA 1
ATOM 725 C C . PHE A 1 87 ? 26.249 -9.126 -43.433 1.00 79.31 87 PHE A C 1
ATOM 727 O O . PHE A 1 87 ? 25.744 -8.165 -42.856 1.00 79.31 87 PHE A O 1
ATOM 734 N N . HIS A 1 88 ? 25.760 -10.366 -43.333 1.00 75.62 88 HIS A N 1
ATOM 735 C CA . HIS A 1 88 ? 24.578 -10.720 -42.529 1.00 75.62 88 HIS A CA 1
ATOM 736 C C . HIS A 1 88 ? 23.328 -9.869 -42.818 1.00 75.62 88 HIS A C 1
ATOM 738 O O . HIS A 1 88 ? 22.535 -9.606 -41.916 1.00 75.62 88 HIS A O 1
ATOM 744 N N . PHE A 1 89 ? 23.136 -9.453 -44.074 1.00 76.94 89 PHE A N 1
ATOM 745 C CA . PHE A 1 89 ? 21.942 -8.720 -44.480 1.00 76.94 89 PHE A CA 1
ATOM 746 C C . PHE A 1 89 ? 20.679 -9.544 -44.193 1.00 76.94 89 PHE A C 1
ATOM 748 O O . PHE A 1 89 ? 20.587 -10.716 -44.567 1.00 76.94 89 PHE A O 1
ATOM 755 N N . ARG A 1 90 ? 19.706 -8.917 -43.533 1.00 72.50 90 ARG A N 1
ATOM 756 C CA . ARG A 1 90 ? 18.384 -9.480 -43.262 1.00 72.50 90 ARG A CA 1
ATOM 757 C C . ARG A 1 90 ? 17.346 -8.548 -43.864 1.00 72.50 90 ARG A C 1
ATOM 759 O O . ARG A 1 90 ? 17.380 -7.345 -43.615 1.00 72.50 90 ARG A O 1
ATOM 766 N N . SER A 1 91 ? 16.461 -9.098 -44.688 1.00 70.19 91 SER A N 1
ATOM 767 C CA . SER A 1 91 ? 15.311 -8.360 -45.199 1.00 70.19 91 SER A CA 1
ATOM 768 C C . SER A 1 91 ? 14.239 -8.305 -44.115 1.00 70.19 91 SER A C 1
ATOM 770 O O . SER A 1 91 ? 13.809 -9.354 -43.643 1.00 70.19 91 SER A O 1
ATOM 772 N N . GLY A 1 92 ? 13.790 -7.103 -43.762 1.00 68.81 92 GLY A N 1
ATOM 773 C CA . GLY A 1 92 ? 12.796 -6.895 -42.708 1.00 68.81 92 GLY A CA 1
ATOM 774 C C . GLY A 1 92 ? 13.412 -6.539 -41.356 1.00 68.81 92 GLY A C 1
ATOM 775 O O . GLY A 1 92 ? 14.626 -6.587 -41.159 1.00 68.81 92 GLY A O 1
ATOM 776 N N . LEU A 1 93 ? 12.552 -6.120 -40.432 1.00 69.62 93 LEU A N 1
ATOM 777 C CA . LEU A 1 93 ? 12.932 -5.962 -39.032 1.00 69.62 93 LEU A CA 1
ATOM 778 C C . LEU A 1 93 ? 12.986 -7.351 -38.383 1.00 69.62 93 LEU A C 1
ATOM 780 O O . LEU A 1 93 ? 12.272 -8.246 -38.835 1.00 69.62 93 LEU A O 1
ATOM 784 N N . PRO A 1 94 ? 13.816 -7.558 -37.352 1.00 74.88 94 PRO A N 1
ATOM 785 C CA . PRO A 1 94 ? 13.777 -8.793 -36.579 1.00 74.88 94 PRO A CA 1
ATOM 786 C C . PRO A 1 94 ? 12.367 -9.081 -36.057 1.00 74.88 94 PRO A C 1
ATOM 788 O O . PRO A 1 94 ? 11.644 -8.156 -35.687 1.00 74.88 94 PRO A O 1
ATOM 791 N N . ASP A 1 95 ? 11.998 -10.364 -36.042 1.00 75.38 95 ASP A N 1
ATOM 792 C CA . ASP A 1 95 ? 10.662 -10.815 -35.626 1.00 75.38 95 ASP A CA 1
ATOM 793 C C . ASP A 1 95 ? 10.366 -10.480 -34.162 1.00 75.38 95 ASP A C 1
ATOM 795 O O . ASP A 1 95 ? 9.211 -10.305 -33.780 1.00 75.38 95 ASP A O 1
ATOM 799 N N . ASP A 1 96 ? 11.420 -10.384 -33.351 1.00 78.69 96 ASP A N 1
ATOM 800 C CA . ASP A 1 96 ? 11.352 -9.959 -31.965 1.00 78.69 96 ASP A CA 1
ATOM 801 C C . ASP A 1 96 ? 11.434 -8.424 -31.881 1.00 78.69 96 ASP A C 1
ATOM 803 O O . ASP A 1 96 ? 12.513 -7.858 -32.084 1.00 78.69 96 ASP A O 1
ATOM 807 N N . PRO A 1 97 ? 10.325 -7.720 -31.584 1.00 73.81 97 PRO A N 1
ATOM 808 C CA . PRO A 1 97 ? 10.331 -6.268 -31.467 1.00 73.81 97 PRO A CA 1
ATOM 809 C C . PRO A 1 97 ? 11.048 -5.777 -30.202 1.00 73.81 97 PRO A C 1
ATOM 811 O O . PRO A 1 97 ? 11.388 -4.593 -30.138 1.00 73.81 97 PRO A O 1
ATOM 814 N N . THR A 1 98 ? 11.304 -6.650 -29.217 1.00 81.12 98 THR A N 1
ATOM 815 C CA . THR A 1 98 ? 11.904 -6.259 -27.930 1.00 81.12 98 THR A CA 1
ATOM 816 C C . THR A 1 98 ? 13.340 -5.760 -28.083 1.00 81.12 98 THR A C 1
ATOM 818 O O . THR A 1 98 ? 13.816 -4.975 -27.271 1.00 81.12 98 THR A O 1
ATOM 821 N N . ILE A 1 99 ? 14.013 -6.088 -29.192 1.00 82.69 99 ILE A N 1
ATOM 822 C CA . ILE A 1 99 ? 15.359 -5.579 -29.495 1.00 82.69 99 ILE A CA 1
ATOM 823 C C . ILE A 1 99 ? 15.421 -4.051 -29.652 1.00 82.69 99 ILE A C 1
ATOM 825 O O . ILE A 1 99 ? 16.506 -3.470 -29.626 1.00 82.69 99 ILE A O 1
ATOM 829 N N . PHE A 1 100 ? 14.275 -3.410 -29.903 1.00 83.38 100 PHE A N 1
ATOM 830 C CA . PHE A 1 100 ? 14.153 -1.958 -30.028 1.00 83.38 100 PHE A CA 1
ATOM 831 C C . PHE A 1 100 ? 13.702 -1.302 -28.719 1.00 83.38 100 PHE A C 1
ATOM 833 O O . PHE A 1 100 ? 13.626 -0.072 -28.645 1.00 83.38 100 PHE A O 1
ATOM 840 N N . GLU A 1 101 ? 13.384 -2.099 -27.700 1.00 87.00 101 GLU A N 1
ATOM 841 C CA . GLU A 1 101 ? 13.049 -1.601 -26.376 1.00 87.00 101 GLU A CA 1
ATOM 842 C C . GLU A 1 101 ? 14.307 -1.097 -25.664 1.00 87.00 101 GLU A C 1
ATOM 844 O O . GLU A 1 101 ? 15.444 -1.456 -25.974 1.00 87.00 101 GLU A O 1
ATOM 849 N N . THR A 1 102 ? 14.101 -0.193 -24.710 1.00 87.62 102 THR A N 1
ATOM 850 C CA . THR A 1 102 ? 15.182 0.220 -23.816 1.00 87.62 102 THR A CA 1
ATOM 851 C C . THR A 1 102 ? 15.511 -0.965 -22.905 1.00 87.62 102 THR A C 1
ATOM 853 O O . THR A 1 102 ? 14.579 -1.463 -22.264 1.00 87.62 102 THR A O 1
ATOM 856 N N . PRO A 1 103 ? 16.778 -1.431 -22.858 1.00 89.50 103 PRO A N 1
ATOM 857 C CA . PRO A 1 103 ? 17.154 -2.539 -21.990 1.00 89.50 103 PRO A CA 1
ATOM 858 C C . PRO A 1 103 ? 16.832 -2.231 -20.529 1.00 89.50 103 PRO A C 1
ATOM 860 O O . PRO A 1 103 ? 16.916 -1.075 -20.105 1.00 89.50 103 PRO A O 1
ATOM 863 N N . ASP A 1 104 ? 16.508 -3.270 -19.769 1.00 89.38 104 ASP A N 1
ATOM 864 C CA . ASP A 1 104 ? 16.184 -3.142 -18.350 1.00 89.38 104 ASP A CA 1
ATOM 865 C C . ASP A 1 104 ? 17.350 -2.492 -17.574 1.00 89.38 104 ASP A C 1
ATOM 867 O O . ASP A 1 104 ? 18.532 -2.690 -17.873 1.00 89.38 104 ASP A O 1
ATOM 871 N N . GLY A 1 105 ? 17.017 -1.632 -16.615 1.00 89.88 105 GLY A N 1
ATOM 872 C CA . GLY A 1 105 ? 17.943 -0.831 -15.817 1.00 89.88 105 GLY A CA 1
ATOM 873 C C . GLY A 1 105 ? 18.559 0.381 -16.530 1.00 89.88 105 GLY A C 1
ATOM 874 O O . GLY A 1 105 ? 19.244 1.184 -15.881 1.00 89.88 105 GLY A O 1
ATOM 875 N N . VAL A 1 106 ? 18.317 0.581 -17.833 1.00 91.06 106 VAL A N 1
ATOM 876 C CA . VAL A 1 106 ? 18.954 1.654 -18.619 1.00 91.06 106 VAL A CA 1
ATOM 877 C C . VAL A 1 106 ? 18.105 2.926 -18.651 1.00 91.06 106 VAL A C 1
ATOM 879 O O . VAL A 1 106 ? 17.345 3.202 -19.577 1.00 91.06 106 VAL A O 1
ATOM 882 N N . TYR A 1 107 ? 18.315 3.800 -17.668 1.00 90.75 107 TYR A N 1
ATOM 883 C CA . TYR A 1 107 ? 17.715 5.134 -17.682 1.00 90.75 107 TYR A CA 1
ATOM 884 C C . TYR A 1 107 ? 18.395 6.064 -18.700 1.00 90.75 107 TYR A C 1
ATOM 886 O O . TYR A 1 107 ? 19.576 6.390 -18.571 1.00 90.75 107 TYR A O 1
ATOM 894 N N . CYS A 1 108 ? 17.622 6.568 -19.665 1.00 88.75 108 CYS A N 1
ATOM 895 C CA . CYS A 1 108 ? 18.067 7.553 -20.652 1.00 88.75 108 CYS A CA 1
ATOM 896 C C . CYS A 1 108 ? 17.754 8.994 -20.194 1.00 88.75 108 CYS A C 1
ATOM 898 O O . CYS A 1 108 ? 16.588 9.406 -20.225 1.00 88.75 108 CYS A O 1
ATOM 900 N N . PRO A 1 109 ? 18.762 9.806 -19.808 1.00 85.62 109 PRO A N 1
ATOM 901 C CA . PRO A 1 109 ? 18.535 11.185 -19.387 1.00 85.62 109 PRO A CA 1
ATOM 902 C C . PRO A 1 109 ? 17.901 12.026 -20.499 1.00 85.62 109 PRO A C 1
ATOM 904 O O . PRO A 1 109 ? 18.190 11.838 -21.679 1.00 85.62 109 PRO A O 1
ATOM 907 N N . ASN A 1 110 ? 17.077 13.003 -20.115 1.00 84.88 110 ASN A N 1
ATOM 908 C CA . ASN A 1 110 ? 16.415 13.950 -21.024 1.00 84.88 110 ASN A CA 1
ATOM 909 C C . ASN A 1 110 ? 15.407 13.327 -22.009 1.00 84.88 110 ASN A C 1
ATOM 911 O O . ASN A 1 110 ? 14.950 14.011 -22.929 1.00 84.88 110 ASN A O 1
ATOM 915 N N . ARG A 1 111 ? 15.005 12.062 -21.820 1.00 86.44 111 ARG A N 1
ATOM 916 C CA . ARG A 1 111 ? 13.864 11.492 -22.546 1.00 86.44 111 ARG A CA 1
ATOM 917 C C . ARG A 1 111 ? 12.606 12.292 -22.197 1.00 86.44 111 ARG A C 1
ATOM 919 O O . ARG A 1 111 ? 12.287 12.492 -21.026 1.00 86.44 111 ARG A O 1
ATOM 926 N N . LYS A 1 112 ? 11.888 12.773 -23.216 1.00 84.12 112 LYS A N 1
ATOM 927 C CA . LYS A 1 112 ? 10.655 13.545 -23.016 1.00 84.12 112 LYS A CA 1
ATOM 928 C C . LYS A 1 112 ? 9.632 12.686 -22.271 1.00 84.12 112 LYS A C 1
ATOM 930 O O . LYS A 1 112 ? 9.300 11.593 -22.725 1.00 84.12 112 LYS A O 1
ATOM 935 N N . ILE A 1 113 ? 9.098 13.203 -21.168 1.00 85.19 113 ILE A N 1
ATOM 936 C CA . ILE A 1 113 ? 8.012 12.551 -20.431 1.00 85.19 113 ILE A CA 1
ATOM 937 C C . ILE A 1 113 ? 6.742 12.649 -21.280 1.00 85.19 113 ILE A C 1
ATOM 939 O O . ILE A 1 113 ? 6.122 13.707 -21.379 1.00 85.19 113 ILE A O 1
ATOM 943 N N . THR A 1 114 ? 6.382 11.553 -21.944 1.00 89.25 114 THR A N 1
ATOM 944 C CA . THR A 1 114 ? 5.187 11.455 -22.798 1.00 89.25 114 THR A CA 1
ATOM 945 C C . THR A 1 114 ? 3.957 10.964 -22.039 1.00 89.25 114 THR A C 1
ATOM 947 O O . THR A 1 114 ? 2.838 11.225 -22.474 1.00 89.25 114 THR A O 1
ATOM 950 N N . LYS A 1 115 ? 4.150 10.303 -20.890 1.00 91.19 115 LYS A N 1
ATOM 951 C CA . LYS A 1 115 ? 3.084 9.819 -20.010 1.00 91.19 115 LYS A CA 1
ATOM 952 C C . LYS A 1 115 ? 3.489 9.954 -18.541 1.00 91.19 115 LYS A C 1
ATOM 954 O O . LYS A 1 115 ? 4.605 9.598 -18.174 1.00 91.19 115 LYS A O 1
ATOM 959 N N . GLN A 1 116 ? 2.587 10.473 -17.710 1.00 91.44 116 GLN A N 1
ATOM 960 C CA . GLN A 1 116 ? 2.798 10.584 -16.262 1.00 91.44 116 GLN A CA 1
ATOM 961 C C . GLN A 1 116 ? 2.702 9.208 -15.592 1.00 91.44 116 GLN A C 1
ATOM 963 O O . GLN A 1 116 ? 1.988 8.342 -16.097 1.00 91.44 116 GLN A O 1
ATOM 968 N N . LEU A 1 117 ? 3.380 9.036 -14.453 1.00 90.50 117 LEU A N 1
ATOM 969 C CA . LEU A 1 117 ? 3.172 7.879 -13.575 1.00 90.50 117 LEU A CA 1
ATOM 970 C C . LEU A 1 117 ? 1.685 7.757 -13.182 1.00 90.50 117 LEU A C 1
ATOM 972 O O . LEU A 1 117 ? 1.002 8.783 -13.051 1.00 90.50 117 LEU A O 1
ATOM 976 N N . PRO A 1 118 ? 1.171 6.531 -12.984 1.00 88.00 118 PRO A N 1
ATOM 977 C CA . PRO A 1 118 ? -0.239 6.315 -12.693 1.00 88.00 118 PRO A CA 1
ATOM 978 C C . PRO A 1 118 ? -0.669 6.945 -11.363 1.00 88.00 118 PRO A C 1
ATOM 980 O O . PRO A 1 118 ? 0.127 7.187 -10.454 1.00 88.00 118 PRO A O 1
ATOM 983 N N . SER A 1 119 ? -1.966 7.218 -11.230 1.00 86.06 119 SER A N 1
ATOM 984 C CA . SER A 1 119 ? -2.546 7.588 -9.940 1.00 86.06 119 SER A CA 1
ATOM 985 C C . SER A 1 119 ? -2.665 6.353 -9.056 1.00 86.06 119 SER A C 1
ATOM 987 O O . SER A 1 119 ? -3.261 5.361 -9.471 1.00 86.06 119 SER A O 1
ATOM 989 N N . VAL A 1 120 ? -2.165 6.449 -7.831 1.00 84.75 120 VAL A N 1
ATOM 990 C CA . VAL A 1 120 ? -2.244 5.383 -6.831 1.00 84.75 120 VAL A CA 1
ATOM 991 C C . VAL A 1 120 ? -3.433 5.650 -5.895 1.00 84.75 120 VAL A C 1
ATOM 993 O O . VAL A 1 120 ? -3.613 6.809 -5.500 1.00 84.75 120 VAL A O 1
ATOM 996 N N . PRO A 1 121 ? -4.256 4.641 -5.546 1.00 88.44 121 PRO A N 1
ATOM 997 C CA . PRO A 1 121 ? -5.376 4.825 -4.625 1.00 88.44 121 PRO A CA 1
ATOM 998 C C . PRO A 1 121 ? -4.910 5.185 -3.204 1.00 88.44 121 PRO A C 1
ATOM 1000 O O . PRO A 1 121 ? -3.772 4.936 -2.814 1.00 88.44 121 PRO A O 1
ATOM 1003 N N . LEU A 1 122 ? -5.807 5.786 -2.416 1.00 91.25 122 LEU A N 1
ATOM 1004 C CA . LEU A 1 122 ? -5.552 6.120 -1.004 1.00 91.25 122 LEU A CA 1
ATOM 1005 C C . LEU A 1 122 ? -5.673 4.906 -0.076 1.00 91.25 122 LEU A C 1
ATOM 1007 O O . LEU A 1 122 ? -5.209 4.946 1.060 1.00 91.25 122 LEU A O 1
ATOM 1011 N N . THR A 1 123 ? -6.302 3.842 -0.559 1.00 91.62 123 THR A N 1
ATOM 1012 C CA . THR A 1 123 ? -6.478 2.587 0.156 1.00 91.62 123 THR A CA 1
ATOM 1013 C C . THR A 1 123 ? -6.153 1.448 -0.782 1.00 91.62 123 THR A C 1
ATOM 1015 O O . THR A 1 123 ? -6.591 1.462 -1.931 1.00 91.62 123 THR A O 1
ATOM 1018 N N . MET A 1 124 ? -5.377 0.479 -0.315 1.00 90.50 124 MET A N 1
ATOM 1019 C CA . MET A 1 124 ? -5.053 -0.694 -1.111 1.00 90.50 124 MET A CA 1
ATOM 1020 C C . MET A 1 124 ? -4.554 -1.853 -0.268 1.00 90.50 124 MET A C 1
ATOM 1022 O O . MET A 1 124 ? -4.073 -1.677 0.849 1.00 90.50 124 MET A O 1
ATOM 1026 N N . SER A 1 125 ? -4.626 -3.041 -0.849 1.00 90.81 125 SER A N 1
ATOM 1027 C CA . SER A 1 125 ? -3.960 -4.230 -0.344 1.00 90.81 125 SER A CA 1
ATOM 1028 C C . SER A 1 125 ? -3.420 -5.065 -1.493 1.00 90.81 125 SER A C 1
ATOM 1030 O O . SER A 1 125 ? -4.023 -5.097 -2.566 1.00 90.81 125 SER A O 1
ATOM 1032 N N . PHE A 1 126 ? -2.280 -5.710 -1.281 1.00 88.19 126 PHE A N 1
ATOM 1033 C CA . PHE A 1 126 ? -1.670 -6.611 -2.253 1.00 88.19 126 PHE A CA 1
ATOM 1034 C C . PHE A 1 126 ? -0.667 -7.543 -1.574 1.00 88.19 126 PHE A C 1
ATOM 1036 O O . PHE A 1 126 ? -0.292 -7.352 -0.415 1.00 88.19 126 PHE A O 1
ATOM 1043 N N . TYR A 1 127 ? -0.250 -8.569 -2.307 1.00 86.94 127 TYR A N 1
ATOM 1044 C CA . TYR A 1 127 ? 0.875 -9.419 -1.946 1.00 86.94 127 TYR A CA 1
ATOM 1045 C C . TYR A 1 127 ? 2.074 -9.067 -2.816 1.00 86.94 127 TYR A C 1
ATOM 1047 O O . TYR A 1 127 ? 1.922 -8.862 -4.021 1.00 86.94 127 TYR A O 1
ATOM 1055 N N . THR A 1 128 ? 3.249 -9.052 -2.206 1.00 83.56 128 THR A N 1
ATOM 1056 C CA . THR A 1 128 ? 4.531 -8.832 -2.863 1.00 83.56 128 THR A CA 1
ATOM 1057 C C . THR A 1 128 ? 5.378 -10.082 -2.712 1.00 83.56 128 THR A C 1
ATOM 1059 O O . THR A 1 128 ? 5.595 -10.560 -1.597 1.00 83.56 128 THR A O 1
ATOM 1062 N N . GLU A 1 129 ? 5.868 -10.596 -3.830 1.00 83.19 129 GLU A N 1
ATOM 1063 C CA . GLU A 1 129 ? 6.945 -11.575 -3.887 1.00 83.19 129 GLU A CA 1
ATOM 1064 C C . GLU A 1 129 ? 8.240 -10.850 -4.243 1.00 83.19 129 GLU A C 1
ATOM 1066 O O . GLU A 1 129 ? 8.276 -10.055 -5.180 1.00 83.19 129 GLU A O 1
ATOM 1071 N N . ILE A 1 130 ? 9.293 -11.103 -3.475 1.00 79.62 130 ILE A N 1
ATOM 1072 C CA . ILE A 1 130 ? 10.581 -10.433 -3.604 1.00 79.62 130 ILE A CA 1
ATOM 1073 C C . ILE A 1 130 ? 11.616 -11.478 -3.985 1.00 79.62 130 ILE A C 1
ATOM 1075 O O . ILE A 1 130 ? 11.833 -12.445 -3.248 1.00 79.62 130 ILE A O 1
ATOM 1079 N N . VAL A 1 131 ? 12.271 -11.243 -5.116 1.00 76.56 131 VAL A N 1
ATOM 1080 C CA . VAL A 1 131 ? 13.372 -12.057 -5.630 1.00 76.56 131 VAL A CA 1
ATOM 1081 C C . VAL A 1 131 ? 14.593 -11.165 -5.824 1.00 76.56 131 VAL A C 1
ATOM 1083 O O . VAL A 1 131 ? 14.474 -10.030 -6.289 1.00 76.56 131 VAL A O 1
ATOM 1086 N N . THR A 1 132 ? 15.772 -11.674 -5.467 1.00 69.81 132 THR A N 1
ATOM 1087 C CA . THR A 1 132 ? 17.059 -11.008 -5.717 1.00 69.81 132 THR A CA 1
ATOM 1088 C C . THR A 1 132 ? 17.968 -11.943 -6.501 1.00 69.81 132 THR A C 1
ATOM 1090 O O . THR A 1 132 ? 17.852 -13.165 -6.404 1.00 69.81 132 THR A O 1
ATOM 1093 N N . GLU A 1 133 ? 18.879 -11.384 -7.294 1.00 69.00 133 GLU A N 1
ATOM 1094 C CA . GLU A 1 133 ? 19.815 -12.192 -8.090 1.00 69.00 133 GLU A CA 1
ATOM 1095 C C . GLU A 1 133 ? 20.844 -12.928 -7.218 1.00 69.00 133 GLU A C 1
ATOM 1097 O O . GLU A 1 133 ? 21.303 -14.013 -7.579 1.00 69.00 133 GLU A O 1
ATOM 1102 N N . SER A 1 134 ? 21.197 -12.364 -6.058 1.00 59.62 134 SER A N 1
ATOM 1103 C CA . SER A 1 134 ? 22.246 -12.907 -5.185 1.00 59.62 134 SER A CA 1
ATOM 1104 C C . SER A 1 134 ? 21.764 -14.025 -4.257 1.00 59.62 134 SER A C 1
ATOM 1106 O O . SER A 1 134 ? 22.589 -14.798 -3.765 1.00 59.62 134 SER A O 1
ATOM 1108 N N . PHE A 1 135 ? 20.456 -14.121 -3.988 1.00 60.00 135 PHE A N 1
ATOM 1109 C CA . PHE A 1 135 ? 19.904 -15.079 -3.030 1.00 60.00 135 PHE A CA 1
ATOM 1110 C C . PHE A 1 135 ? 18.691 -15.820 -3.610 1.00 60.00 135 PHE A C 1
ATOM 1112 O O . PHE A 1 135 ? 17.670 -15.193 -3.882 1.00 60.00 135 PHE A O 1
ATOM 1119 N N . PRO A 1 136 ? 18.723 -17.166 -3.708 1.00 60.00 136 PRO A N 1
ATOM 1120 C CA . PRO A 1 136 ? 17.606 -17.966 -4.214 1.00 60.00 136 PRO A CA 1
ATOM 1121 C C . PRO A 1 136 ? 16.512 -18.156 -3.147 1.00 60.00 136 PRO A C 1
ATOM 1123 O O . PRO A 1 136 ? 15.999 -19.257 -2.951 1.00 60.00 136 PRO A O 1
ATOM 1126 N N . VAL A 1 137 ? 16.194 -17.102 -2.393 1.00 62.28 137 VAL A N 1
ATOM 1127 C CA . VAL A 1 137 ? 15.132 -17.107 -1.386 1.00 62.28 137 VAL A CA 1
ATOM 1128 C C . VAL A 1 137 ? 14.031 -16.185 -1.867 1.00 62.28 137 VAL A C 1
ATOM 1130 O O . VAL A 1 137 ? 14.244 -14.991 -2.050 1.00 62.28 137 VAL A O 1
ATOM 1133 N N . VAL A 1 138 ? 12.846 -16.757 -2.034 1.00 69.44 138 VAL A N 1
ATOM 1134 C CA . VAL A 1 138 ? 11.635 -16.008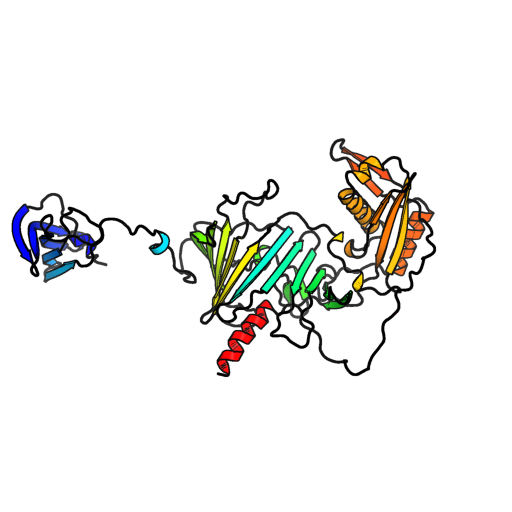 -2.340 1.00 69.44 138 VAL A CA 1
ATOM 1135 C C . VAL A 1 138 ? 11.042 -15.516 -1.025 1.00 69.44 138 VAL A C 1
ATOM 1137 O O . VAL A 1 138 ? 10.673 -16.323 -0.168 1.00 69.44 138 VAL A O 1
ATOM 1140 N N . ALA A 1 139 ? 10.983 -14.198 -0.841 1.00 73.12 139 ALA A N 1
ATOM 1141 C CA . ALA A 1 139 ? 10.304 -13.597 0.302 1.00 73.12 139 ALA A CA 1
ATOM 1142 C C . ALA A 1 139 ? 8.899 -13.157 -0.108 1.00 73.12 139 ALA A C 1
ATOM 1144 O O . ALA A 1 139 ? 8.722 -12.584 -1.179 1.00 73.12 139 ALA A O 1
ATOM 1145 N N . THR A 1 140 ? 7.909 -13.372 0.753 1.00 77.12 140 THR A N 1
ATOM 1146 C CA . THR A 1 140 ? 6.533 -12.926 0.508 1.00 77.12 140 THR A CA 1
ATOM 1147 C C . THR A 1 140 ? 6.047 -12.019 1.626 1.00 77.12 140 THR A C 1
ATOM 1149 O O . THR A 1 140 ? 6.296 -12.291 2.804 1.00 77.12 140 THR A O 1
ATOM 1152 N N . MET A 1 141 ? 5.307 -10.977 1.266 1.00 82.69 141 MET A N 1
ATOM 1153 C CA . MET A 1 141 ? 4.690 -10.047 2.205 1.00 82.69 141 MET A CA 1
ATOM 1154 C C . MET A 1 141 ? 3.290 -9.671 1.729 1.00 82.69 141 MET A C 1
ATOM 1156 O O . MET A 1 141 ? 3.077 -9.458 0.541 1.00 82.69 141 MET A O 1
ATOM 1160 N N . LYS A 1 142 ? 2.332 -9.575 2.649 1.00 88.94 142 LYS A N 1
ATOM 1161 C CA . LYS A 1 142 ? 1.058 -8.894 2.413 1.00 88.94 142 LYS A CA 1
ATOM 1162 C C . LYS A 1 142 ? 1.154 -7.476 2.945 1.00 88.94 142 LYS A C 1
ATOM 1164 O O . LYS A 1 142 ? 1.544 -7.285 4.097 1.00 88.94 142 LYS A O 1
ATOM 1169 N N . GLU A 1 143 ? 0.745 -6.516 2.136 1.00 88.69 143 GLU A N 1
ATOM 1170 C CA . GLU A 1 143 ? 0.754 -5.095 2.459 1.00 88.69 143 GLU A CA 1
ATOM 1171 C C . GLU A 1 143 ? -0.679 -4.571 2.389 1.00 88.69 143 GLU A C 1
ATOM 1173 O O . GLU A 1 143 ? -1.378 -4.781 1.400 1.00 88.69 143 GLU A O 1
ATOM 1178 N N . GLU A 1 144 ? -1.139 -3.918 3.451 1.00 93.62 144 GLU A N 1
ATOM 1179 C CA . GLU A 1 144 ? -2.447 -3.270 3.531 1.00 93.62 144 GLU A CA 1
ATOM 1180 C C . GLU A 1 144 ? -2.218 -1.812 3.937 1.00 93.62 144 GLU A C 1
ATOM 1182 O O . GLU A 1 144 ? -1.796 -1.525 5.056 1.00 93.62 144 GLU A O 1
ATOM 1187 N N . TYR A 1 145 ? -2.480 -0.883 3.025 1.00 92.94 145 TYR A N 1
ATOM 1188 C CA . TYR A 1 145 ? -2.288 0.551 3.211 1.00 92.94 145 TYR A CA 1
ATOM 1189 C C . TYR A 1 145 ? -3.652 1.240 3.253 1.00 92.94 145 TYR A C 1
ATOM 1191 O O . TYR A 1 145 ? -4.394 1.211 2.272 1.00 92.94 145 TYR A O 1
ATOM 1199 N N . ASP A 1 146 ? -3.987 1.875 4.376 1.00 95.62 146 ASP A N 1
ATOM 1200 C CA . ASP A 1 146 ? -5.226 2.630 4.563 1.00 95.62 146 ASP A CA 1
ATOM 1201 C C . ASP A 1 146 ? -4.915 4.062 5.014 1.00 95.62 146 ASP A C 1
ATOM 1203 O O . ASP A 1 146 ? -4.833 4.382 6.205 1.00 95.62 146 ASP A O 1
ATOM 1207 N N . HIS A 1 147 ? -4.754 4.956 4.036 1.00 93.94 147 HIS A N 1
ATOM 1208 C CA . HIS A 1 147 ? -4.493 6.366 4.315 1.00 93.94 147 HIS A CA 1
ATOM 1209 C C . HIS A 1 147 ? -5.684 7.083 4.950 1.00 93.94 147 HIS A C 1
ATOM 1211 O O . HIS A 1 147 ? -5.498 8.081 5.641 1.00 93.94 147 HIS A O 1
ATOM 1217 N N . LEU A 1 148 ? -6.905 6.592 4.725 1.00 93.69 148 LEU A N 1
ATOM 1218 C CA . LEU A 1 148 ? -8.115 7.211 5.259 1.00 93.69 148 LEU A CA 1
ATOM 1219 C C . LEU A 1 148 ? -8.246 6.946 6.766 1.00 93.69 148 LEU A C 1
ATOM 1221 O O . LEU A 1 148 ? -8.682 7.827 7.505 1.00 93.69 148 LEU A O 1
ATOM 1225 N N . ALA A 1 149 ? -7.834 5.763 7.230 1.00 93.44 149 ALA A N 1
ATOM 1226 C CA . ALA A 1 149 ? -7.797 5.413 8.652 1.00 93.44 149 ALA A CA 1
ATOM 1227 C C . ALA A 1 149 ? -6.467 5.759 9.353 1.00 93.44 149 ALA A C 1
ATOM 1229 O O . ALA A 1 149 ? -6.392 5.663 10.586 1.00 93.44 149 ALA A O 1
ATOM 1230 N N . PHE A 1 150 ? -5.451 6.188 8.591 1.00 95.25 150 PHE A N 1
ATOM 1231 C CA . PHE A 1 150 ? -4.063 6.372 9.037 1.00 95.25 150 PHE A CA 1
ATOM 1232 C C . PHE A 1 150 ? -3.452 5.076 9.594 1.00 95.25 150 PHE A C 1
ATOM 1234 O O . PHE A 1 150 ? -2.778 5.087 10.628 1.00 95.25 150 PHE A O 1
ATOM 1241 N N . LEU A 1 151 ? -3.719 3.959 8.911 1.00 96.12 151 LEU A N 1
ATOM 1242 C CA . LEU A 1 151 ? -3.277 2.623 9.299 1.00 96.12 151 LEU A CA 1
ATOM 1243 C C . LEU A 1 151 ? -2.528 1.933 8.165 1.00 96.12 151 LEU A C 1
ATOM 1245 O O . LEU A 1 151 ? -2.925 1.999 7.002 1.00 96.12 151 LEU A O 1
ATOM 1249 N N . THR A 1 152 ? -1.489 1.194 8.518 1.00 94.81 152 THR A N 1
ATOM 1250 C CA . THR A 1 152 ? -0.885 0.192 7.638 1.00 94.81 152 THR A CA 1
ATOM 1251 C C . THR A 1 152 ? -0.789 -1.137 8.358 1.00 94.81 152 THR A C 1
ATOM 1253 O O . THR A 1 152 ? -0.762 -1.199 9.589 1.00 94.81 152 THR A O 1
ATOM 1256 N N . LYS A 1 153 ? -0.773 -2.220 7.588 1.00 94.69 153 LYS A N 1
ATOM 1257 C CA . LYS A 1 153 ? -0.540 -3.559 8.103 1.00 94.69 153 LYS A CA 1
ATOM 1258 C C . LYS A 1 153 ? 0.328 -4.354 7.148 1.00 94.69 153 LYS A C 1
ATOM 1260 O O . LYS A 1 153 ? 0.068 -4.413 5.950 1.00 94.69 153 LYS A O 1
ATOM 1265 N N . PHE A 1 154 ? 1.326 -5.004 7.720 1.00 91.00 154 PHE A N 1
ATOM 1266 C CA . PHE A 1 154 ? 2.239 -5.903 7.040 1.00 91.00 154 PHE A CA 1
ATOM 1267 C C . PHE A 1 154 ? 2.070 -7.298 7.620 1.00 91.00 154 PHE A C 1
ATOM 1269 O O . PHE A 1 154 ? 1.976 -7.464 8.835 1.00 91.00 154 PHE A O 1
ATOM 1276 N N . THR A 1 155 ? 2.014 -8.308 6.761 1.00 89.75 155 THR A N 1
ATOM 1277 C CA . THR A 1 155 ? 2.068 -9.720 7.163 1.00 89.75 155 THR A CA 1
ATOM 1278 C C . THR A 1 155 ? 3.210 -10.378 6.414 1.00 89.75 155 THR A C 1
ATOM 1280 O O . THR A 1 155 ? 3.201 -10.388 5.186 1.00 89.75 155 THR A O 1
ATOM 1283 N N . TYR A 1 156 ? 4.216 -10.873 7.127 1.00 82.88 156 TYR A N 1
ATOM 1284 C CA . TYR A 1 156 ? 5.422 -11.425 6.512 1.00 82.88 156 TYR A CA 1
ATOM 1285 C C . TYR A 1 156 ? 6.064 -12.493 7.395 1.00 82.88 156 TYR A C 1
ATOM 1287 O O . TYR A 1 156 ? 5.919 -12.486 8.616 1.00 82.88 156 TYR A O 1
ATOM 1295 N N . THR A 1 157 ? 6.835 -13.392 6.789 1.00 74.50 157 THR A N 1
ATOM 1296 C CA . THR A 1 157 ? 7.707 -14.317 7.524 1.00 74.50 157 THR A CA 1
ATOM 1297 C C . THR A 1 157 ? 9.101 -13.713 7.640 1.00 74.50 157 THR A C 1
ATOM 1299 O O . THR A 1 157 ? 9.671 -13.250 6.650 1.00 74.50 157 THR A O 1
ATOM 1302 N N . ALA A 1 158 ? 9.672 -13.698 8.846 1.00 60.84 158 ALA A N 1
ATOM 1303 C CA . ALA A 1 158 ? 11.043 -13.229 9.030 1.00 60.84 158 ALA A CA 1
ATOM 1304 C C . ALA A 1 158 ? 12.020 -14.130 8.254 1.00 60.84 158 ALA A C 1
ATOM 1306 O O . ALA A 1 158 ? 12.006 -15.352 8.411 1.00 60.84 158 ALA A O 1
ATOM 1307 N N . LEU A 1 159 ? 12.873 -13.534 7.414 1.00 52.31 159 LEU A N 1
ATOM 1308 C CA . LEU A 1 159 ? 13.800 -14.306 6.589 1.00 52.31 159 LEU A CA 1
ATOM 1309 C C . LEU A 1 159 ? 14.840 -15.062 7.443 1.00 52.31 159 LEU A C 1
ATOM 1311 O O . LEU A 1 159 ? 15.361 -14.497 8.411 1.00 52.31 159 LEU A O 1
ATOM 1315 N N . PRO A 1 160 ? 15.224 -16.299 7.059 1.00 41.59 160 PRO A N 1
ATOM 1316 C CA . PRO A 1 160 ? 16.119 -17.160 7.843 1.00 41.59 160 PRO A CA 1
ATOM 1317 C C . PRO A 1 160 ? 17.500 -16.558 8.151 1.00 41.59 160 PRO A C 1
ATOM 1319 O O . PRO A 1 160 ? 18.094 -16.880 9.176 1.00 41.59 160 PRO A O 1
ATOM 1322 N N . LEU A 1 161 ? 18.006 -15.658 7.299 1.00 41.22 161 LEU A N 1
ATOM 1323 C CA . LEU A 1 161 ? 19.305 -14.984 7.468 1.00 41.22 161 LEU A CA 1
ATOM 1324 C C . LEU A 1 161 ? 19.384 -14.085 8.718 1.00 41.22 161 LEU A C 1
ATOM 1326 O O . LEU A 1 161 ? 20.471 -13.674 9.112 1.00 41.22 161 LEU A O 1
ATOM 1330 N N . TYR A 1 162 ? 18.253 -13.826 9.380 1.00 41.78 162 TYR A N 1
ATOM 1331 C CA . TYR A 1 162 ? 18.151 -13.026 10.602 1.00 41.78 162 TYR A CA 1
ATOM 1332 C C . TYR A 1 162 ? 17.977 -13.880 11.868 1.00 41.78 162 TYR A C 1
ATOM 1334 O O . TYR A 1 162 ? 17.375 -13.421 12.840 1.00 41.78 162 TYR A O 1
ATOM 1342 N N . GLN A 1 163 ? 18.481 -15.122 11.879 1.00 37.16 163 GLN A N 1
ATOM 1343 C CA . GLN A 1 163 ? 18.324 -16.092 12.974 1.00 37.16 163 GLN A CA 1
ATOM 1344 C C . GLN A 1 163 ? 18.911 -15.630 14.330 1.00 37.16 163 GLN A C 1
ATOM 1346 O O . GLN A 1 163 ? 19.977 -16.038 14.783 1.00 37.16 163 GLN A O 1
ATOM 1351 N N . LYS A 1 164 ? 18.116 -14.816 15.028 1.00 36.28 164 LYS A N 1
ATOM 1352 C CA . LYS A 1 164 ? 17.866 -14.850 16.479 1.00 36.28 164 LYS A CA 1
ATOM 1353 C C . LYS A 1 164 ? 16.365 -14.974 16.796 1.00 36.28 164 LYS A C 1
ATOM 1355 O O . LYS A 1 164 ? 15.985 -14.959 17.964 1.00 36.28 164 LYS A O 1
ATOM 1360 N N . PHE A 1 165 ? 15.523 -15.107 15.770 1.00 38.66 165 PHE A N 1
ATOM 1361 C CA . PHE A 1 165 ? 14.065 -15.148 15.862 1.00 38.66 165 PHE A CA 1
ATOM 1362 C C . PHE A 1 165 ? 13.515 -16.448 15.275 1.00 38.66 165 PHE A C 1
ATOM 1364 O O . PHE A 1 165 ? 14.147 -17.068 14.418 1.00 38.66 165 PHE A O 1
ATOM 1371 N N . SER A 1 166 ? 12.342 -16.861 15.750 1.00 49.91 166 SER A N 1
ATOM 1372 C CA . SER A 1 166 ? 11.571 -17.952 15.158 1.00 49.91 166 SER A CA 1
ATOM 1373 C C . SER A 1 166 ? 11.182 -17.608 13.717 1.00 49.91 166 SER A C 1
ATOM 1375 O O . SER A 1 166 ? 10.878 -16.458 13.409 1.00 49.91 166 SER A O 1
ATOM 1377 N N . ALA A 1 167 ? 11.156 -18.611 12.838 1.00 63.12 167 ALA A N 1
ATOM 1378 C CA . ALA A 1 167 ? 10.719 -18.507 11.440 1.00 63.12 167 ALA A CA 1
ATOM 1379 C C . ALA A 1 167 ? 9.189 -18.320 11.300 1.00 63.12 167 ALA A C 1
ATOM 1381 O O . ALA A 1 167 ? 8.569 -18.849 10.381 1.00 63.12 167 ALA A O 1
ATOM 1382 N N . ASN A 1 168 ? 8.565 -17.635 12.257 1.00 76.00 168 ASN A N 1
ATOM 1383 C CA . ASN A 1 168 ? 7.121 -17.485 12.344 1.00 76.00 168 ASN A CA 1
ATOM 1384 C C . ASN A 1 168 ? 6.647 -16.314 11.479 1.00 76.00 168 ASN A C 1
ATOM 1386 O O . ASN A 1 168 ? 7.381 -15.350 11.244 1.00 76.00 168 ASN A O 1
ATOM 1390 N N . GLU A 1 169 ? 5.393 -16.382 11.044 1.00 83.88 169 GLU A N 1
ATOM 1391 C CA . GLU A 1 169 ? 4.713 -15.241 10.441 1.00 83.88 169 GLU A CA 1
ATOM 1392 C C . GLU A 1 169 ? 4.453 -14.157 11.499 1.00 83.88 169 GLU A C 1
ATOM 1394 O O . GLU A 1 169 ? 4.015 -14.432 12.624 1.00 83.88 169 GLU A O 1
ATOM 1399 N N . VAL A 1 170 ? 4.730 -12.915 11.122 1.00 86.06 170 VAL A N 1
ATOM 1400 C CA . VAL A 1 170 ? 4.562 -11.715 11.932 1.00 86.06 170 VAL A CA 1
ATOM 1401 C C . VAL A 1 170 ? 3.523 -10.820 11.271 1.00 86.06 170 VAL A C 1
ATOM 1403 O O . VAL A 1 170 ? 3.565 -10.594 10.062 1.00 86.06 170 VAL A O 1
ATOM 1406 N N . VAL A 1 171 ? 2.617 -10.279 12.085 1.00 91.06 171 VAL A N 1
ATOM 1407 C CA . VAL A 1 171 ? 1.698 -9.206 11.700 1.00 91.06 171 VAL A CA 1
ATOM 1408 C C . VAL A 1 171 ? 2.142 -7.926 12.391 1.00 91.06 171 VAL A C 1
ATOM 1410 O O . VAL A 1 171 ? 2.240 -7.875 13.617 1.00 91.06 171 VAL A O 1
ATOM 1413 N N . GLU A 1 172 ? 2.401 -6.888 11.607 1.00 91.88 172 GLU A N 1
ATOM 1414 C CA . GLU A 1 172 ? 2.811 -5.575 12.092 1.00 91.88 172 GLU A CA 1
ATOM 1415 C C . GLU A 1 172 ? 1.808 -4.516 11.633 1.00 91.88 172 GLU A C 1
ATOM 1417 O O . GLU A 1 172 ? 1.611 -4.338 10.436 1.00 91.88 172 GLU A O 1
ATOM 1422 N N . ILE A 1 173 ? 1.162 -3.830 12.577 1.00 95.62 173 ILE A N 1
ATOM 1423 C CA . ILE A 1 173 ? 0.154 -2.791 12.325 1.00 95.62 173 ILE A CA 1
ATOM 1424 C C . ILE A 1 173 ? 0.702 -1.453 12.803 1.00 95.62 173 ILE A C 1
ATOM 1426 O O . ILE A 1 173 ? 1.103 -1.353 13.962 1.00 95.62 173 ILE A O 1
ATOM 1430 N N . HIS A 1 174 ? 0.711 -0.421 11.961 1.00 95.12 174 HIS A N 1
ATOM 1431 C CA . HIS A 1 174 ? 1.116 0.929 12.369 1.00 95.12 174 HIS A CA 1
ATOM 1432 C C . HIS A 1 174 ? -0.094 1.847 12.440 1.00 95.12 174 HIS A C 1
ATOM 1434 O O . HIS A 1 174 ? -0.817 1.998 11.459 1.00 95.12 174 HIS A O 1
ATOM 1440 N N . ASP A 1 175 ? -0.284 2.494 13.587 1.00 95.62 175 ASP A N 1
ATOM 1441 C CA . ASP A 1 175 ? -1.262 3.561 13.784 1.00 95.62 175 ASP A CA 1
ATOM 1442 C C . ASP A 1 175 ? -0.564 4.919 13.769 1.00 95.62 175 ASP A C 1
ATOM 1444 O O . ASP A 1 175 ? 0.024 5.354 14.761 1.00 95.62 175 ASP A O 1
ATOM 1448 N N . PHE A 1 176 ? -0.649 5.618 12.638 1.00 95.19 176 PHE A N 1
ATOM 1449 C CA . PHE A 1 176 ? 0.015 6.906 12.443 1.00 95.19 176 PHE A CA 1
ATOM 1450 C C . PHE A 1 176 ? -0.657 8.069 13.182 1.00 95.19 176 PHE A C 1
ATOM 1452 O O . PHE A 1 176 ? -0.084 9.156 13.227 1.00 95.19 176 PHE A O 1
ATOM 1459 N N . LEU A 1 177 ? -1.834 7.872 13.787 1.00 94.38 177 LEU A N 1
ATOM 1460 C CA . LEU A 1 177 ? -2.447 8.897 14.640 1.00 94.38 177 LEU A CA 1
ATOM 1461 C C . LEU A 1 177 ? -1.928 8.846 16.079 1.00 94.38 177 LEU A C 1
ATOM 1463 O O . LEU A 1 177 ? -1.863 9.883 16.740 1.00 94.38 177 LEU A O 1
ATOM 1467 N N . THR A 1 178 ? -1.517 7.670 16.555 1.00 94.00 178 THR A N 1
ATOM 1468 C CA . THR A 1 178 ? -0.891 7.497 17.879 1.00 94.00 178 THR A CA 1
ATOM 1469 C C . THR A 1 178 ? 0.633 7.366 17.804 1.00 94.00 178 THR A C 1
ATOM 1471 O O . THR A 1 178 ? 1.314 7.598 18.802 1.00 94.00 178 THR A O 1
ATOM 1474 N N . GLY A 1 179 ? 1.179 7.051 16.627 1.00 93.44 179 GLY A N 1
ATOM 1475 C CA . GLY A 1 179 ? 2.604 6.830 16.385 1.00 93.44 179 GLY A CA 1
ATOM 1476 C C . GLY A 1 179 ? 3.106 5.456 16.834 1.00 93.44 179 GLY A C 1
ATOM 1477 O O . GLY A 1 179 ? 4.309 5.286 17.043 1.00 93.44 179 GLY A O 1
ATOM 1478 N N . VAL A 1 180 ? 2.199 4.495 17.031 1.00 93.50 180 VAL A N 1
ATOM 1479 C CA . VAL A 1 180 ? 2.497 3.186 17.622 1.00 93.50 180 VAL A CA 1
ATOM 1480 C C . VAL A 1 180 ? 2.439 2.087 16.566 1.00 93.50 180 VAL A C 1
ATOM 1482 O O . VAL A 1 180 ? 1.488 1.991 15.795 1.00 93.50 180 VAL A O 1
ATOM 1485 N N . ALA A 1 181 ? 3.452 1.225 16.573 1.00 93.12 181 ALA A N 1
ATOM 1486 C CA . ALA A 1 181 ? 3.487 -0.033 15.848 1.00 93.12 181 ALA A CA 1
ATOM 1487 C C . ALA A 1 181 ? 3.190 -1.203 16.800 1.00 93.12 181 ALA A C 1
ATOM 1489 O O . ALA A 1 181 ? 3.850 -1.362 17.832 1.00 93.12 181 ALA A O 1
ATOM 1490 N N . TYR A 1 182 ? 2.222 -2.036 16.429 1.00 92.94 182 TYR A N 1
ATOM 1491 C CA . TYR A 1 182 ? 1.828 -3.268 17.107 1.00 92.94 182 TYR A CA 1
ATOM 1492 C C . TYR A 1 182 ? 2.403 -4.448 16.332 1.00 92.94 182 TYR A C 1
ATOM 1494 O O . TYR A 1 182 ? 2.083 -4.622 15.160 1.00 92.94 182 TYR A O 1
ATOM 1502 N N . VAL A 1 183 ? 3.262 -5.246 16.964 1.00 91.38 183 VAL A N 1
ATOM 1503 C CA . VAL A 1 183 ? 3.960 -6.364 16.319 1.00 91.38 183 VAL A CA 1
ATOM 1504 C C . VAL A 1 183 ? 3.575 -7.660 17.010 1.00 91.38 183 VAL A C 1
ATOM 1506 O O . VAL A 1 183 ? 3.932 -7.866 18.171 1.00 91.38 183 VAL A O 1
ATOM 1509 N N . THR A 1 184 ? 2.886 -8.535 16.285 1.00 89.69 184 THR A N 1
ATOM 1510 C CA . THR A 1 184 ? 2.356 -9.801 16.791 1.00 89.69 184 THR A CA 1
ATOM 1511 C C . THR A 1 184 ? 3.004 -10.976 16.070 1.00 89.69 184 THR A C 1
ATOM 1513 O O . THR A 1 184 ? 2.932 -11.080 14.848 1.00 89.69 184 THR A O 1
ATOM 1516 N N . ASP A 1 185 ? 3.609 -11.888 16.829 1.00 87.75 185 ASP A N 1
ATOM 1517 C CA . ASP A 1 185 ? 3.996 -13.209 16.327 1.00 87.75 185 ASP A CA 1
ATOM 1518 C C . ASP A 1 185 ? 2.740 -14.092 16.297 1.00 87.75 185 ASP A C 1
ATOM 1520 O O . ASP A 1 185 ? 2.145 -14.384 17.338 1.00 87.75 185 ASP A O 1
ATOM 1524 N N . THR A 1 186 ? 2.320 -14.488 15.096 1.00 85.88 186 THR A N 1
ATOM 1525 C CA . THR A 1 186 ? 1.040 -15.182 14.866 1.00 85.88 186 THR A CA 1
ATOM 1526 C C . THR A 1 186 ? 1.009 -16.601 15.431 1.00 85.88 186 THR A C 1
ATOM 1528 O O . THR A 1 186 ? -0.058 -17.111 15.766 1.00 85.88 186 THR A O 1
ATOM 1531 N N . VAL A 1 187 ? 2.173 -17.236 15.587 1.00 84.75 187 VAL A N 1
ATOM 1532 C CA . VAL A 1 187 ? 2.295 -18.621 16.060 1.00 84.75 187 VAL A CA 1
ATOM 1533 C C . VAL A 1 187 ? 2.254 -18.676 17.584 1.00 84.75 187 VAL A C 1
ATOM 1535 O O . VAL A 1 187 ? 1.623 -19.551 18.172 1.00 84.75 187 VAL A O 1
ATOM 1538 N N . THR A 1 188 ? 2.937 -17.744 18.247 1.00 85.62 188 THR A N 1
ATOM 1539 C CA . THR A 1 188 ? 2.997 -17.676 19.714 1.00 85.62 188 THR A CA 1
ATOM 1540 C C . THR A 1 188 ? 1.885 -16.825 20.321 1.00 85.62 188 THR A C 1
ATOM 1542 O O . THR A 1 188 ? 1.662 -16.905 21.529 1.00 85.62 188 THR A O 1
ATOM 1545 N N . GLY A 1 189 ? 1.227 -15.983 19.518 1.00 85.88 189 GLY A N 1
ATOM 1546 C CA . GLY A 1 189 ? 0.241 -15.001 19.970 1.00 85.88 189 GLY A CA 1
ATOM 1547 C C . GLY A 1 189 ? 0.838 -13.864 20.805 1.00 85.88 189 GLY A C 1
ATOM 1548 O O . GLY A 1 189 ? 0.098 -13.094 21.412 1.00 85.88 189 GLY A O 1
ATOM 1549 N N . LYS A 1 190 ? 2.171 -13.756 20.890 1.00 87.12 190 LYS A N 1
ATOM 1550 C CA . LYS A 1 190 ? 2.833 -12.690 21.649 1.00 87.12 190 LYS A CA 1
ATOM 1551 C C . LYS A 1 190 ? 2.839 -11.409 20.832 1.00 87.12 190 LYS A C 1
ATOM 1553 O O . LYS A 1 190 ? 3.363 -11.400 19.720 1.00 87.12 190 LYS A O 1
ATOM 1558 N N . CYS A 1 191 ? 2.362 -10.323 21.431 1.00 88.06 191 CYS A N 1
ATOM 1559 C CA . CYS A 1 191 ? 2.488 -8.990 20.858 1.00 88.06 191 CYS A CA 1
ATOM 1560 C C . CYS A 1 191 ? 3.426 -8.089 21.674 1.00 88.06 191 CYS A C 1
ATOM 1562 O O . CYS A 1 191 ? 3.560 -8.228 22.893 1.00 88.06 191 CYS A O 1
ATOM 1564 N N . LYS A 1 192 ? 4.078 -7.151 20.983 1.00 90.00 192 LYS A N 1
ATOM 1565 C CA . LYS A 1 192 ? 4.780 -6.004 21.564 1.00 90.00 192 LYS A CA 1
ATOM 1566 C C . LYS A 1 192 ? 4.420 -4.725 20.820 1.00 90.00 192 LYS A C 1
ATOM 1568 O O . LYS A 1 192 ? 4.270 -4.733 19.601 1.00 90.00 192 LYS A O 1
ATOM 1573 N N . THR A 1 193 ? 4.376 -3.619 21.551 1.00 90.88 193 THR A N 1
ATOM 1574 C CA . THR A 1 193 ? 4.234 -2.275 20.989 1.00 90.88 193 THR A CA 1
ATOM 1575 C C . THR A 1 193 ? 5.579 -1.552 20.967 1.00 90.88 193 THR A C 1
ATOM 1577 O O . THR A 1 193 ? 6.433 -1.768 21.831 1.00 90.88 193 THR A O 1
ATOM 1580 N N . ARG A 1 194 ? 5.791 -0.702 19.962 1.00 90.06 194 ARG A N 1
ATOM 1581 C CA . ARG A 1 194 ? 6.976 0.161 19.818 1.00 90.06 194 ARG A CA 1
ATOM 1582 C C . ARG A 1 194 ? 6.625 1.411 19.002 1.00 90.06 194 ARG A C 1
ATOM 1584 O O . ARG A 1 194 ? 5.606 1.384 18.316 1.00 90.06 194 ARG A O 1
ATOM 1591 N N . PRO A 1 195 ? 7.433 2.481 19.026 1.00 90.38 195 PRO A N 1
ATOM 1592 C CA . PRO A 1 195 ? 7.246 3.576 18.082 1.00 90.38 195 PRO A CA 1
ATOM 1593 C C . PRO A 1 195 ? 7.397 3.101 16.629 1.00 90.38 195 PRO A C 1
ATOM 1595 O O . PRO A 1 195 ? 8.128 2.139 16.339 1.00 90.38 195 PRO A O 1
ATOM 1598 N N . ILE A 1 196 ? 6.689 3.769 15.719 1.00 87.38 196 ILE A N 1
ATOM 1599 C CA . ILE A 1 196 ? 6.820 3.540 14.275 1.00 87.38 196 ILE A CA 1
ATOM 1600 C C . ILE A 1 196 ? 8.251 3.903 13.833 1.00 87.38 196 ILE A C 1
ATOM 1602 O O . ILE A 1 196 ? 8.745 4.969 14.196 1.00 87.38 196 ILE A O 1
ATOM 1606 N N . PRO A 1 197 ? 8.947 3.060 13.045 1.00 80.81 197 PRO A N 1
ATOM 1607 C CA . PRO A 1 197 ? 10.284 3.388 12.558 1.00 80.81 197 PRO A CA 1
ATOM 1608 C C . PRO A 1 197 ? 10.293 4.648 11.687 1.00 80.81 197 PRO A C 1
ATOM 1610 O O . PRO A 1 197 ? 9.449 4.802 10.808 1.00 80.81 197 PRO A O 1
ATOM 1613 N N . HIS A 1 198 ? 11.317 5.490 11.837 1.00 74.75 198 HIS A N 1
ATOM 1614 C CA . HIS A 1 198 ? 11.500 6.708 11.025 1.00 74.75 198 HIS A CA 1
ATOM 1615 C C . HIS A 1 198 ? 11.806 6.441 9.551 1.00 74.75 198 HIS A C 1
ATOM 1617 O O . HIS A 1 198 ? 11.583 7.294 8.695 1.00 74.75 198 HIS A O 1
ATOM 1623 N N . SER A 1 199 ? 12.312 5.248 9.251 1.00 68.31 199 SER A N 1
ATOM 1624 C CA . SER A 1 199 ? 12.732 4.862 7.913 1.00 68.31 199 SER A CA 1
ATOM 1625 C C . SER A 1 199 ? 12.119 3.518 7.556 1.00 68.31 199 SER A C 1
ATOM 1627 O O . SER A 1 199 ? 12.709 2.471 7.814 1.00 68.31 199 SER A O 1
ATOM 1629 N N . ASN A 1 200 ? 10.911 3.573 6.998 1.00 69.31 200 ASN A N 1
ATOM 1630 C CA . ASN A 1 200 ? 10.188 2.412 6.496 1.00 69.31 200 ASN A CA 1
ATOM 1631 C C . ASN A 1 200 ? 9.515 2.700 5.136 1.00 69.31 200 ASN A C 1
ATOM 1633 O O . ASN A 1 200 ? 9.615 3.824 4.635 1.00 69.31 200 ASN A O 1
ATOM 1637 N N . LEU A 1 201 ? 8.863 1.700 4.533 1.00 75.06 201 LEU A N 1
ATOM 1638 C CA . LEU A 1 201 ? 8.073 1.818 3.297 1.00 75.06 201 LEU A CA 1
ATOM 1639 C C . LEU A 1 201 ? 6.876 2.764 3.465 1.00 75.06 201 LEU A C 1
ATOM 1641 O O . LEU A 1 201 ? 6.564 3.570 2.592 1.00 75.06 201 LEU A O 1
ATOM 1645 N N . ASP A 1 202 ? 6.223 2.699 4.619 1.00 85.31 202 ASP A N 1
ATOM 1646 C CA . ASP A 1 202 ? 5.014 3.447 4.945 1.00 85.31 202 ASP A CA 1
ATOM 1647 C C . ASP A 1 202 ? 5.239 4.674 5.821 1.00 85.31 202 ASP A C 1
ATOM 1649 O O . ASP A 1 202 ? 4.279 5.382 6.123 1.00 85.31 202 ASP A O 1
ATOM 1653 N N . SER A 1 203 ? 6.481 4.962 6.207 1.00 86.06 203 SER A N 1
ATOM 1654 C CA . SER A 1 203 ? 6.814 6.109 7.043 1.00 86.06 203 SER A CA 1
ATOM 1655 C C . SER A 1 203 ? 7.770 7.080 6.350 1.00 86.06 203 SER A C 1
ATOM 1657 O O . SER A 1 203 ? 8.711 6.717 5.635 1.00 86.06 203 SER A O 1
ATOM 1659 N N . THR A 1 204 ? 7.519 8.367 6.570 1.00 85.12 204 THR A N 1
ATOM 1660 C CA . THR A 1 204 ? 8.406 9.460 6.175 1.00 85.12 204 THR A CA 1
ATOM 1661 C C . THR A 1 204 ? 8.845 10.216 7.414 1.00 85.12 204 THR A C 1
ATOM 1663 O O . THR A 1 204 ? 8.004 10.698 8.174 1.00 85.12 204 THR A O 1
ATOM 1666 N N . GLU A 1 205 ? 10.153 10.377 7.574 1.00 83.75 205 GLU A N 1
ATOM 1667 C CA . GLU A 1 205 ? 10.735 11.250 8.586 1.00 83.75 205 GLU A CA 1
ATOM 1668 C C . GLU A 1 205 ? 10.355 12.714 8.301 1.00 83.75 205 GLU A C 1
ATOM 1670 O O . GLU A 1 205 ? 10.568 13.229 7.200 1.00 83.75 205 GLU A O 1
ATOM 1675 N N . LEU A 1 206 ? 9.742 13.381 9.280 1.00 82.94 206 LEU A N 1
ATOM 1676 C CA . LEU A 1 206 ? 9.483 14.824 9.232 1.00 82.94 206 LEU A CA 1
ATOM 1677 C C . LEU A 1 206 ? 10.643 15.614 9.836 1.00 82.94 206 LEU A C 1
ATOM 1679 O O . LEU A 1 206 ? 10.970 16.703 9.365 1.00 82.94 206 LEU A O 1
ATOM 1683 N N . ASN A 1 207 ? 11.219 15.069 10.902 1.00 81.62 207 ASN A N 1
ATOM 1684 C CA . ASN A 1 207 ? 12.394 15.544 11.617 1.00 81.62 207 ASN A CA 1
ATOM 1685 C C . ASN A 1 207 ? 12.971 14.351 12.423 1.00 81.62 207 ASN A C 1
ATOM 1687 O O . ASN A 1 207 ? 12.332 13.296 12.455 1.00 81.62 207 ASN A O 1
ATOM 1691 N N . PRO A 1 208 ? 14.111 14.503 13.124 1.00 79.75 208 PRO A N 1
ATOM 1692 C CA . PRO A 1 208 ? 14.745 13.399 13.857 1.00 79.75 208 PRO A CA 1
ATOM 1693 C C . PRO A 1 208 ? 13.892 12.726 14.947 1.00 79.75 208 PRO A C 1
ATOM 1695 O O . PRO A 1 208 ? 14.307 11.707 15.493 1.00 79.75 208 PRO A O 1
ATOM 1698 N N . HIS A 1 209 ? 12.739 13.299 15.303 1.00 80.88 209 HIS A N 1
ATOM 1699 C CA . HIS A 1 209 ? 11.861 12.843 16.384 1.00 80.88 209 HIS A CA 1
ATOM 1700 C C . HIS A 1 209 ? 10.446 12.486 15.930 1.00 80.88 209 HIS A C 1
ATOM 1702 O O . HIS A 1 209 ? 9.765 11.780 16.658 1.00 80.88 209 HIS A O 1
ATOM 1708 N N . ASP A 1 210 ? 10.029 12.905 14.734 1.00 86.75 210 ASP A N 1
ATOM 1709 C CA . ASP A 1 210 ? 8.660 12.719 14.267 1.00 86.75 210 ASP A CA 1
ATOM 1710 C C . ASP A 1 210 ? 8.598 11.997 12.922 1.00 86.75 210 ASP A C 1
ATOM 1712 O O . ASP A 1 210 ? 9.305 12.331 11.961 1.00 86.75 210 ASP A O 1
ATOM 1716 N N . VAL A 1 211 ? 7.639 11.081 12.820 1.00 90.31 211 VAL A N 1
ATOM 1717 C CA . VAL A 1 211 ? 7.264 10.408 11.578 1.00 90.31 211 VAL A CA 1
ATOM 1718 C C . VAL A 1 211 ? 5.873 10.829 11.123 1.00 90.31 211 VAL A C 1
ATOM 1720 O O . VAL A 1 211 ? 5.041 11.308 11.894 1.00 90.31 211 VAL A O 1
ATOM 1723 N N . ARG A 1 212 ? 5.597 10.625 9.838 1.00 91.81 212 ARG A N 1
ATOM 1724 C CA . ARG A 1 212 ? 4.238 10.627 9.291 1.00 91.81 212 ARG A CA 1
ATOM 1725 C C . ARG A 1 212 ? 4.040 9.445 8.363 1.00 91.81 212 ARG A C 1
ATOM 1727 O O . ARG A 1 212 ? 5.011 8.904 7.836 1.00 91.81 212 ARG A O 1
ATOM 1734 N N . MET A 1 213 ? 2.780 9.136 8.088 1.00 93.06 213 MET A N 1
ATOM 1735 C CA . MET A 1 213 ? 2.434 8.172 7.054 1.00 93.06 213 MET A CA 1
ATOM 1736 C C . MET A 1 213 ? 2.939 8.663 5.692 1.00 93.06 213 MET A C 1
ATOM 1738 O O . MET A 1 213 ? 2.718 9.817 5.303 1.00 93.06 213 MET A O 1
ATOM 1742 N N . ALA A 1 214 ? 3.617 7.785 4.964 1.00 89.31 214 ALA A N 1
ATOM 1743 C CA . ALA A 1 214 ? 4.013 8.001 3.588 1.00 89.31 214 ALA A CA 1
ATOM 1744 C C . ALA A 1 214 ? 2.765 8.218 2.728 1.00 89.31 214 ALA A C 1
ATOM 1746 O O . ALA A 1 214 ? 1.744 7.549 2.890 1.00 89.31 214 ALA A O 1
ATOM 1747 N N . THR A 1 215 ? 2.841 9.150 1.778 1.00 91.06 215 THR A N 1
ATOM 1748 C CA . THR A 1 215 ? 1.807 9.261 0.738 1.00 91.06 215 THR A CA 1
ATOM 1749 C C . THR A 1 215 ? 1.821 8.013 -0.142 1.00 91.06 215 THR A C 1
ATOM 1751 O O . THR A 1 215 ? 2.894 7.453 -0.350 1.00 91.06 215 THR A O 1
ATOM 1754 N N . ALA A 1 216 ? 0.695 7.657 -0.760 1.00 88.12 216 ALA A N 1
ATOM 1755 C CA . ALA A 1 216 ? 0.607 6.514 -1.674 1.00 88.12 216 ALA A CA 1
ATOM 1756 C C . ALA A 1 216 ? 1.704 6.513 -2.765 1.00 88.12 216 ALA A C 1
ATOM 1758 O O . ALA A 1 216 ? 2.307 5.488 -3.049 1.00 88.12 216 ALA A O 1
ATOM 1759 N N . LYS A 1 217 ? 2.054 7.682 -3.321 1.00 88.56 217 LYS A N 1
ATOM 1760 C CA . LYS A 1 217 ? 3.169 7.804 -4.281 1.00 88.56 217 LYS A CA 1
ATOM 1761 C C . LYS A 1 217 ? 4.532 7.476 -3.667 1.00 88.56 217 LYS A C 1
ATOM 1763 O O . LYS A 1 217 ? 5.366 6.873 -4.326 1.00 88.56 217 LYS A O 1
ATOM 1768 N N . HIS A 1 218 ? 4.767 7.898 -2.427 1.00 84.44 218 HIS A N 1
ATOM 1769 C CA . HIS A 1 218 ? 6.018 7.615 -1.724 1.00 84.44 218 HIS A CA 1
ATOM 1770 C C . HIS A 1 218 ? 6.106 6.152 -1.281 1.00 84.44 218 HIS A C 1
ATOM 1772 O O . HIS A 1 218 ? 7.190 5.591 -1.324 1.00 84.44 218 HIS A O 1
ATOM 1778 N N . PHE A 1 219 ? 4.970 5.533 -0.947 1.00 84.19 219 PHE A N 1
ATOM 1779 C CA . PHE A 1 219 ? 4.872 4.104 -0.651 1.00 84.19 219 PHE A CA 1
ATOM 1780 C C . PHE A 1 219 ? 5.362 3.237 -1.829 1.00 84.19 219 PHE A C 1
ATOM 1782 O O . PHE A 1 219 ? 6.115 2.296 -1.622 1.00 84.19 219 PHE A O 1
ATOM 1789 N N . PHE A 1 220 ? 5.044 3.621 -3.074 1.00 84.88 220 PHE A N 1
ATOM 1790 C CA . PHE A 1 220 ? 5.593 3.001 -4.299 1.00 84.88 220 PHE A CA 1
ATOM 1791 C C . PHE A 1 220 ? 6.905 3.618 -4.799 1.00 84.88 220 PHE A C 1
ATOM 1793 O O . PHE A 1 220 ? 7.327 3.378 -5.932 1.00 84.88 220 PHE A O 1
ATOM 1800 N N . GLU A 1 221 ? 7.540 4.454 -3.980 1.00 84.88 221 GLU A N 1
ATOM 1801 C CA . GLU A 1 221 ? 8.829 5.076 -4.271 1.00 84.88 221 GLU A CA 1
ATOM 1802 C C . GLU A 1 221 ? 8.871 5.903 -5.568 1.00 84.88 221 GLU A C 1
ATOM 1804 O O . GLU A 1 221 ? 9.925 6.069 -6.186 1.00 84.88 221 GLU A O 1
ATOM 1809 N N . PHE A 1 222 ? 7.735 6.489 -5.963 1.00 86.81 222 PHE A N 1
ATOM 1810 C CA . PHE A 1 222 ? 7.647 7.311 -7.166 1.00 86.81 222 PHE A CA 1
ATOM 1811 C C . PHE A 1 222 ? 8.546 8.555 -7.069 1.00 86.81 222 PHE A C 1
ATOM 1813 O O . PHE A 1 222 ? 8.415 9.347 -6.126 1.00 86.81 222 PHE A O 1
ATOM 1820 N N . PRO A 1 223 ? 9.418 8.797 -8.065 1.00 84.62 223 PRO A N 1
ATOM 1821 C CA . PRO A 1 223 ? 10.229 9.999 -8.128 1.00 84.62 223 PRO A CA 1
ATOM 1822 C C . PRO A 1 223 ? 9.352 11.211 -8.450 1.00 84.62 223 PRO A C 1
ATOM 1824 O O . PRO A 1 223 ? 8.321 11.113 -9.117 1.00 84.62 223 PRO A O 1
ATOM 1827 N N . LYS A 1 224 ? 9.784 12.391 -7.996 1.00 80.50 224 LYS A N 1
ATOM 1828 C CA . LYS A 1 224 ? 9.063 13.644 -8.264 1.00 80.50 224 LYS A CA 1
ATOM 1829 C C . LYS A 1 224 ? 9.152 14.057 -9.736 1.00 80.50 224 LYS A C 1
ATOM 1831 O O . LYS A 1 224 ? 8.146 14.449 -10.317 1.00 80.50 224 LYS A O 1
ATOM 1836 N N . ASP A 1 225 ? 10.348 13.989 -10.316 1.00 78.12 225 ASP A N 1
ATOM 1837 C CA . ASP A 1 225 ? 10.675 14.591 -11.616 1.00 78.12 225 ASP A CA 1
ATOM 1838 C C . ASP A 1 225 ? 11.659 13.769 -12.474 1.00 78.12 225 ASP A C 1
ATOM 1840 O O . ASP A 1 225 ? 11.689 13.927 -13.692 1.00 78.12 225 ASP A O 1
ATOM 1844 N N . LYS A 1 226 ? 12.439 12.859 -11.876 1.00 86.56 226 LYS A N 1
ATOM 1845 C CA . LYS A 1 226 ? 13.455 12.044 -12.572 1.00 86.56 226 LYS A CA 1
ATOM 1846 C C . LYS A 1 226 ? 12.926 10.686 -13.038 1.00 86.56 226 LYS A C 1
ATOM 1848 O O . LYS A 1 226 ? 13.357 9.646 -12.538 1.00 86.56 226 LYS A O 1
ATOM 1853 N N . TYR A 1 227 ? 11.997 10.699 -13.989 1.00 92.38 227 TYR A N 1
ATOM 1854 C CA . TYR A 1 227 ? 11.503 9.487 -14.643 1.00 92.38 227 TYR A CA 1
ATOM 1855 C C . TYR A 1 227 ? 11.138 9.727 -16.109 1.00 92.38 227 TYR A C 1
ATOM 1857 O O . TYR A 1 227 ? 11.003 10.864 -16.555 1.00 92.38 227 TYR A O 1
ATOM 1865 N N . SER A 1 228 ? 10.962 8.646 -16.862 1.00 93.75 228 SER A N 1
ATOM 1866 C CA . SER A 1 228 ? 10.482 8.668 -18.239 1.00 93.75 228 SER A CA 1
ATOM 1867 C C . SER A 1 228 ? 9.556 7.484 -18.512 1.00 93.75 228 SER A C 1
ATOM 1869 O O . SER A 1 228 ? 9.613 6.472 -17.820 1.00 93.75 228 SER A O 1
ATOM 1871 N N . TYR A 1 229 ? 8.677 7.632 -19.502 1.00 93.50 229 TYR A N 1
ATOM 1872 C CA . TYR A 1 229 ? 7.819 6.546 -19.972 1.00 93.50 229 TYR A CA 1
ATOM 1873 C C . TYR A 1 229 ? 8.550 5.748 -21.054 1.00 93.50 229 TYR A C 1
ATOM 1875 O O . TYR A 1 229 ? 9.009 6.324 -22.048 1.00 93.50 229 TYR A O 1
ATOM 1883 N N . GLU A 1 230 ? 8.656 4.436 -20.862 1.00 91.94 230 GLU A N 1
ATOM 1884 C CA . GLU A 1 230 ? 9.391 3.551 -21.766 1.00 91.94 230 GLU A CA 1
ATOM 1885 C C . GLU A 1 230 ? 8.526 3.008 -22.897 1.00 91.94 230 GLU A C 1
ATOM 1887 O O . GLU A 1 230 ? 9.037 2.803 -23.999 1.00 91.94 230 GLU A O 1
ATOM 1892 N N . GLY A 1 231 ? 7.222 2.868 -22.659 1.00 90.62 231 GLY A N 1
ATOM 1893 C CA . GLY A 1 231 ? 6.287 2.266 -23.599 1.00 90.62 231 GLY A CA 1
ATOM 1894 C C . GLY A 1 231 ? 5.542 1.091 -22.980 1.00 90.62 231 GLY A C 1
ATOM 1895 O O . GLY A 1 231 ? 5.414 0.987 -21.759 1.00 90.62 231 GLY A O 1
ATOM 1896 N N . ILE A 1 232 ? 5.036 0.226 -23.856 1.00 90.88 232 ILE A N 1
ATOM 1897 C CA . ILE A 1 232 ? 4.401 -1.031 -23.471 1.00 90.88 232 ILE A CA 1
ATOM 1898 C C . ILE A 1 232 ? 5.469 -2.117 -23.557 1.00 90.88 232 ILE A C 1
ATOM 1900 O O . ILE A 1 232 ? 6.018 -2.309 -24.638 1.00 90.88 232 ILE A O 1
ATOM 1904 N N . LYS A 1 233 ? 5.729 -2.814 -22.451 1.00 91.19 233 LYS A N 1
ATOM 1905 C CA . LYS A 1 233 ? 6.606 -3.991 -22.390 1.00 91.19 233 LYS A CA 1
ATOM 1906 C C . LYS A 1 233 ? 5.775 -5.231 -22.059 1.00 91.19 233 LYS A C 1
ATOM 1908 O O . LYS A 1 233 ? 4.618 -5.122 -21.644 1.00 91.19 233 LYS A O 1
ATOM 1913 N N . THR A 1 234 ? 6.343 -6.417 -22.255 1.00 90.25 234 THR A N 1
ATOM 1914 C CA . THR A 1 234 ? 5.754 -7.662 -21.742 1.00 90.25 234 THR A CA 1
ATOM 1915 C C . THR A 1 234 ? 6.556 -8.114 -20.533 1.00 90.25 234 THR A C 1
ATOM 1917 O O . THR A 1 234 ? 7.739 -8.409 -20.650 1.00 90.25 234 THR A O 1
ATOM 1920 N N . VAL A 1 235 ? 5.913 -8.155 -19.370 1.00 89.06 235 VAL A N 1
ATOM 1921 C CA . VAL A 1 235 ? 6.523 -8.546 -18.099 1.00 89.06 235 VAL A CA 1
ATOM 1922 C C . VAL A 1 235 ? 5.677 -9.654 -17.499 1.00 89.06 235 VAL A C 1
ATOM 1924 O O . VAL A 1 235 ? 4.479 -9.469 -17.301 1.00 89.06 235 VAL A O 1
ATOM 1927 N N . ARG A 1 236 ? 6.295 -10.812 -17.234 1.00 85.69 236 ARG A N 1
ATOM 1928 C CA . ARG A 1 236 ? 5.615 -11.998 -16.679 1.00 85.69 236 ARG A CA 1
ATOM 1929 C C . ARG A 1 236 ? 4.395 -12.414 -17.511 1.00 85.69 236 ARG A C 1
ATOM 1931 O O . ARG A 1 236 ? 3.318 -12.651 -16.975 1.00 85.69 236 ARG A O 1
ATOM 1938 N N . ASP A 1 237 ? 4.563 -12.404 -18.833 1.00 86.75 237 ASP A N 1
ATOM 1939 C CA . ASP A 1 237 ? 3.515 -12.668 -19.831 1.00 86.75 237 ASP A CA 1
ATOM 1940 C C . ASP A 1 237 ? 2.313 -11.698 -19.794 1.00 86.75 237 ASP A C 1
ATOM 1942 O O . ASP A 1 237 ? 1.309 -11.901 -20.481 1.00 86.75 237 ASP A O 1
ATOM 1946 N N . VAL A 1 238 ? 2.425 -10.590 -19.054 1.00 86.81 238 VAL A N 1
ATOM 1947 C CA . VAL A 1 238 ? 1.430 -9.516 -18.986 1.00 86.81 238 VAL A CA 1
ATOM 1948 C C . VAL A 1 238 ? 1.933 -8.309 -19.771 1.00 86.81 238 VAL A C 1
ATOM 1950 O O . VAL A 1 238 ? 3.082 -7.890 -19.642 1.00 86.81 238 VAL A O 1
ATOM 1953 N N . LYS A 1 239 ? 1.063 -7.709 -20.590 1.00 89.62 239 LYS A N 1
ATOM 1954 C CA . LYS A 1 239 ? 1.369 -6.428 -21.243 1.00 89.62 239 LYS A CA 1
ATOM 1955 C C . LYS A 1 239 ? 1.270 -5.306 -20.222 1.00 89.62 239 LYS A C 1
ATOM 1957 O O . LYS A 1 239 ? 0.198 -5.091 -19.660 1.00 89.62 239 LYS A O 1
ATOM 1962 N N . THR A 1 240 ? 2.356 -4.571 -20.028 1.00 91.88 240 THR A N 1
ATOM 1963 C CA . THR A 1 240 ? 2.452 -3.525 -19.015 1.00 91.88 240 THR A CA 1
ATOM 1964 C C . THR A 1 240 ? 2.864 -2.194 -19.615 1.00 91.88 240 THR A C 1
ATOM 1966 O O . THR A 1 240 ? 3.681 -2.115 -20.528 1.00 91.88 240 THR A O 1
ATOM 1969 N N . GLU A 1 241 ? 2.308 -1.118 -19.078 1.00 92.81 241 GLU A N 1
ATOM 1970 C CA . GLU A 1 241 ? 2.873 0.213 -19.230 1.00 92.81 241 GLU A CA 1
ATOM 1971 C C . GLU A 1 241 ? 4.060 0.356 -18.288 1.00 92.81 241 GLU A C 1
ATOM 1973 O O . GLU A 1 241 ? 3.942 0.076 -17.094 1.00 92.81 241 GLU A O 1
ATOM 1978 N N . THR A 1 242 ? 5.199 0.777 -18.836 1.00 94.19 242 THR A N 1
ATOM 1979 C CA . THR A 1 242 ? 6.461 0.825 -18.097 1.00 94.19 242 THR A CA 1
ATOM 1980 C C . THR A 1 242 ? 6.985 2.248 -17.979 1.00 94.19 242 THR A C 1
ATOM 1982 O O . THR A 1 242 ? 7.089 2.986 -18.965 1.00 94.19 242 THR A O 1
ATOM 1985 N N . TRP A 1 243 ? 7.355 2.622 -16.758 1.00 94.75 243 TRP A N 1
ATOM 1986 C CA . TRP A 1 243 ? 8.108 3.834 -16.453 1.00 94.75 243 TRP A CA 1
ATOM 1987 C C . TRP A 1 243 ? 9.451 3.460 -15.848 1.00 94.75 243 TRP A C 1
ATOM 1989 O O . TRP A 1 243 ? 9.520 2.505 -15.085 1.00 94.75 243 TRP A O 1
ATOM 1999 N N . ILE A 1 244 ? 10.476 4.265 -16.122 1.00 95.00 244 ILE A N 1
ATOM 2000 C CA . ILE A 1 244 ? 11.821 4.105 -15.566 1.00 95.00 244 ILE A CA 1
ATOM 2001 C C . ILE A 1 244 ? 12.304 5.414 -14.945 1.00 95.00 244 ILE A C 1
ATOM 2003 O O . ILE A 1 244 ? 12.072 6.493 -15.496 1.00 95.00 244 ILE A O 1
ATOM 2007 N N . GLY A 1 245 ? 12.991 5.351 -13.812 1.00 92.12 245 GLY A N 1
ATOM 2008 C CA . GLY A 1 245 ? 13.511 6.521 -13.108 1.00 92.12 245 GLY A CA 1
ATOM 2009 C C . GLY A 1 245 ? 14.743 6.200 -12.279 1.00 92.12 245 GLY A C 1
ATOM 2010 O O . GLY A 1 245 ? 15.102 5.043 -12.112 1.00 92.12 245 GLY A O 1
ATOM 2011 N N . THR A 1 246 ? 15.413 7.229 -11.763 1.00 88.25 246 THR A N 1
ATOM 2012 C CA . THR A 1 246 ? 16.621 7.041 -10.940 1.00 88.25 246 THR A CA 1
ATOM 2013 C C . THR A 1 246 ? 16.508 7.739 -9.601 1.00 88.25 246 THR A C 1
ATOM 2015 O O . THR A 1 246 ? 16.046 8.883 -9.538 1.00 88.25 246 THR A O 1
ATOM 2018 N N . LYS A 1 247 ? 17.032 7.094 -8.561 1.00 79.94 247 LYS A N 1
ATOM 2019 C CA . LYS A 1 247 ? 17.138 7.610 -7.195 1.00 79.94 247 LYS A CA 1
ATOM 2020 C C . LYS A 1 247 ? 18.582 7.477 -6.705 1.00 79.94 247 LYS A C 1
ATOM 2022 O O . LYS A 1 247 ? 19.348 6.695 -7.255 1.00 79.94 247 LYS A O 1
ATOM 2027 N N . VAL A 1 248 ? 18.978 8.293 -5.733 1.00 74.50 248 VAL A N 1
ATOM 2028 C CA . VAL A 1 248 ? 20.361 8.335 -5.188 1.00 74.50 248 VAL A CA 1
ATOM 2029 C C . VAL A 1 248 ? 20.399 8.110 -3.674 1.00 74.50 248 VAL A C 1
ATOM 2031 O O . VAL A 1 248 ? 21.430 8.271 -3.034 1.00 74.50 248 VAL A O 1
ATOM 2034 N N . ASP A 1 249 ? 19.240 7.802 -3.108 1.00 65.50 249 ASP A N 1
ATOM 2035 C CA . ASP A 1 249 ? 18.940 7.708 -1.685 1.00 65.50 249 ASP A CA 1
ATOM 2036 C C . ASP A 1 249 ? 18.286 6.360 -1.354 1.00 65.50 249 ASP A C 1
ATOM 2038 O O . ASP A 1 249 ? 17.501 6.258 -0.409 1.00 65.50 249 ASP A O 1
ATOM 2042 N N . TRP A 1 250 ? 18.557 5.330 -2.165 1.00 63.31 250 TRP A N 1
ATOM 2043 C CA . TRP A 1 250 ? 17.988 4.006 -1.958 1.00 63.31 250 TRP A CA 1
ATOM 2044 C C . TRP A 1 250 ? 19.038 2.886 -2.051 1.00 63.31 250 TRP A C 1
ATOM 2046 O O . TRP A 1 250 ? 19.743 2.826 -3.058 1.00 63.31 250 TRP A O 1
ATOM 2056 N N . PRO A 1 251 ? 19.099 1.975 -1.053 1.00 57.25 251 PRO A N 1
ATOM 2057 C CA . PRO A 1 251 ? 18.284 1.963 0.175 1.00 57.25 251 PRO A CA 1
ATOM 2058 C C . PRO A 1 251 ? 18.549 3.211 1.039 1.00 57.25 251 PRO A C 1
ATOM 2060 O O . PRO A 1 251 ? 19.612 3.798 0.917 1.00 57.25 251 PRO A O 1
ATOM 2063 N N . LYS A 1 252 ? 17.614 3.642 1.908 1.00 52.16 252 LYS A N 1
ATOM 2064 C CA . LYS A 1 252 ? 17.657 4.932 2.663 1.00 52.16 252 LYS A CA 1
ATOM 2065 C C . LYS A 1 252 ? 18.946 5.200 3.487 1.00 52.16 252 LYS A C 1
ATOM 2067 O O . LYS A 1 252 ? 19.086 6.269 4.074 1.00 52.16 252 LYS A O 1
ATOM 2072 N N . LYS A 1 253 ? 19.877 4.240 3.568 1.00 49.78 253 LYS A N 1
ATOM 2073 C CA . LYS A 1 253 ? 21.208 4.345 4.201 1.00 49.78 253 LYS A CA 1
ATOM 2074 C C . LYS A 1 253 ? 22.397 4.201 3.230 1.00 49.78 253 LYS A C 1
ATOM 2076 O O . LYS A 1 253 ? 23.533 4.325 3.674 1.00 49.78 253 LYS A O 1
ATOM 2081 N N . GLY A 1 254 ? 22.152 3.926 1.951 1.00 51.62 254 GLY A N 1
ATOM 2082 C CA . GLY A 1 254 ? 23.146 3.823 0.886 1.00 51.62 254 GLY A CA 1
ATOM 2083 C C . GLY A 1 254 ? 23.109 5.059 -0.010 1.00 51.62 254 GLY A C 1
ATOM 2084 O O . GLY A 1 254 ? 22.044 5.593 -0.309 1.00 51.62 254 GLY A O 1
ATOM 2085 N N . SER A 1 255 ? 24.283 5.521 -0.432 1.00 53.91 255 SER A N 1
ATOM 2086 C CA . SER A 1 255 ? 24.446 6.595 -1.423 1.00 53.91 255 SER A CA 1
ATOM 2087 C C . SER A 1 255 ? 24.365 6.085 -2.865 1.00 53.91 255 SER A C 1
ATOM 2089 O O . SER A 1 255 ? 24.818 6.764 -3.789 1.00 53.91 255 SER A O 1
ATOM 2091 N N . ASP A 1 256 ? 23.866 4.866 -3.063 1.00 64.25 256 ASP A N 1
ATOM 2092 C CA . ASP A 1 256 ? 23.936 4.209 -4.355 1.00 64.25 256 ASP A CA 1
ATOM 2093 C C . ASP A 1 256 ? 22.861 4.744 -5.290 1.00 64.25 256 ASP A C 1
ATOM 2095 O O . ASP A 1 256 ? 21.698 4.971 -4.938 1.00 64.25 256 ASP A O 1
ATOM 2099 N N . LYS A 1 257 ? 23.283 4.965 -6.532 1.00 79.69 257 LYS A N 1
ATOM 2100 C CA . LYS A 1 257 ? 22.363 5.294 -7.605 1.00 79.69 257 LYS A CA 1
ATOM 2101 C C . LYS A 1 257 ? 21.590 4.027 -7.959 1.00 79.69 257 LYS A C 1
ATOM 2103 O O . LYS A 1 257 ? 22.175 3.078 -8.468 1.00 79.69 257 LYS A O 1
ATOM 2108 N N . SER A 1 258 ? 20.284 4.049 -7.732 1.00 82.69 258 SER A N 1
ATOM 2109 C CA . SER A 1 258 ? 19.357 2.993 -8.135 1.00 82.69 258 SER A CA 1
ATOM 2110 C C . SER A 1 258 ? 18.551 3.427 -9.352 1.00 82.69 258 SER A C 1
ATOM 2112 O O . SER A 1 258 ? 18.132 4.587 -9.456 1.00 82.69 258 SER A O 1
ATOM 2114 N N . THR A 1 259 ? 18.312 2.492 -10.265 1.00 90.19 259 THR A N 1
ATOM 2115 C CA . THR A 1 259 ? 17.321 2.633 -11.334 1.00 90.19 259 THR A CA 1
ATOM 2116 C C . THR A 1 259 ? 16.083 1.834 -10.957 1.00 90.19 259 THR A C 1
ATOM 2118 O O . THR A 1 259 ? 16.189 0.700 -10.509 1.00 90.19 259 THR A O 1
ATOM 2121 N N . TRP A 1 260 ? 14.916 2.437 -11.123 1.00 91.19 260 TRP A N 1
ATOM 2122 C CA . TRP A 1 260 ? 13.625 1.867 -10.775 1.00 91.19 260 TRP A CA 1
ATOM 2123 C C . TRP A 1 260 ? 12.770 1.751 -12.019 1.00 91.19 260 TRP A C 1
ATOM 2125 O O . TRP A 1 260 ? 12.642 2.733 -12.751 1.00 91.19 260 TRP A O 1
ATOM 2135 N N . GLU A 1 261 ? 12.149 0.595 -12.207 1.00 94.44 261 GLU A N 1
ATOM 2136 C CA . GLU A 1 261 ? 11.113 0.377 -13.205 1.00 94.44 261 GLU A CA 1
ATOM 2137 C C . GLU A 1 261 ? 9.790 0.052 -12.526 1.00 94.44 261 GLU A C 1
ATOM 2139 O O . GLU A 1 261 ? 9.722 -0.752 -11.593 1.00 94.44 261 GLU A O 1
ATOM 2144 N N . TRP A 1 262 ? 8.728 0.691 -13.005 1.00 94.50 262 TRP A N 1
ATOM 2145 C CA . TRP A 1 262 ? 7.369 0.455 -12.546 1.00 94.50 262 TRP A CA 1
ATOM 2146 C C . TRP A 1 262 ? 6.534 -0.074 -13.702 1.00 94.50 262 TRP A C 1
ATOM 2148 O O . TRP A 1 262 ? 6.309 0.648 -14.677 1.00 94.50 262 TRP A O 1
ATOM 2158 N N . HIS A 1 263 ? 6.045 -1.306 -13.568 1.00 94.44 263 HIS A N 1
ATOM 2159 C CA . HIS A 1 263 ? 5.221 -1.974 -14.567 1.00 94.44 263 HIS A CA 1
ATOM 2160 C C . HIS A 1 263 ? 3.778 -2.074 -14.064 1.00 94.44 263 HIS A C 1
ATOM 2162 O O . HIS A 1 263 ? 3.498 -2.745 -13.068 1.00 94.44 263 HIS A O 1
ATOM 2168 N N . TYR A 1 264 ? 2.855 -1.414 -14.759 1.00 92.06 264 TYR A N 1
ATOM 2169 C CA . TYR A 1 264 ? 1.420 -1.458 -14.463 1.00 92.06 264 TYR A CA 1
ATOM 2170 C C . TYR A 1 264 ? 0.663 -2.124 -15.605 1.00 92.06 264 TYR A C 1
ATOM 2172 O O . TYR A 1 264 ? 1.031 -1.949 -16.762 1.00 92.06 264 TYR A O 1
ATOM 2180 N N . ASP A 1 265 ? -0.400 -2.866 -15.305 1.00 89.62 265 ASP A N 1
ATOM 2181 C CA . ASP A 1 265 ? -1.214 -3.532 -16.325 1.00 89.62 265 ASP A CA 1
ATOM 2182 C C . ASP A 1 265 ? -1.727 -2.532 -17.378 1.00 89.62 265 ASP A C 1
ATOM 2184 O O . ASP A 1 265 ? -2.271 -1.475 -17.054 1.00 89.62 265 ASP A O 1
ATOM 2188 N N . TYR A 1 266 ? -1.589 -2.902 -18.653 1.00 82.38 266 TYR A N 1
ATOM 2189 C CA . TYR A 1 266 ? -2.086 -2.151 -19.807 1.00 82.38 266 TYR A CA 1
ATOM 2190 C C . TYR A 1 266 ? -3.627 -2.192 -19.948 1.00 82.38 266 TYR A C 1
ATOM 2192 O O . TYR A 1 266 ? -4.191 -1.643 -20.897 1.00 82.38 266 TYR A O 1
ATOM 2200 N N . GLY A 1 267 ? -4.338 -2.830 -19.014 1.00 67.69 267 GLY A N 1
ATOM 2201 C CA . GLY A 1 267 ? -5.801 -2.864 -18.963 1.00 67.69 267 GLY A CA 1
ATOM 2202 C C . GLY A 1 267 ? -6.402 -4.057 -19.700 1.00 67.69 267 GLY A C 1
ATOM 2203 O O . GLY A 1 267 ? -7.474 -3.941 -20.297 1.00 67.69 267 GLY A O 1
ATOM 2204 N N . LYS A 1 268 ? -5.699 -5.198 -19.695 1.00 54.75 268 LYS A N 1
ATOM 2205 C CA . LYS A 1 268 ? -6.206 -6.467 -20.243 1.00 54.75 268 LYS A CA 1
ATOM 2206 C C . LYS A 1 268 ? -6.207 -7.611 -19.234 1.00 54.75 268 LYS A C 1
ATOM 22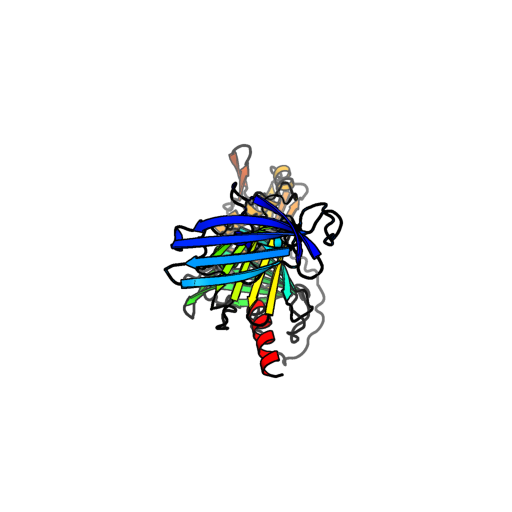08 O O . LYS A 1 268 ? -6.554 -8.723 -19.631 1.00 54.75 268 LYS A O 1
ATOM 2213 N N . SER A 1 269 ? -5.851 -7.377 -17.968 1.00 52.94 269 SER A N 1
ATOM 2214 C CA . SER A 1 269 ? -6.022 -8.410 -16.949 1.00 52.94 269 SER A CA 1
ATOM 2215 C C . SER A 1 269 ? -7.514 -8.701 -16.753 1.00 52.94 269 SER A C 1
ATOM 2217 O O . SER A 1 269 ? -8.313 -7.872 -16.320 1.00 52.94 269 SER A O 1
ATOM 2219 N N . VAL A 1 270 ? -7.907 -9.898 -17.179 1.00 48.41 270 VAL A N 1
ATOM 2220 C CA . VAL A 1 270 ? -9.231 -10.465 -16.954 1.00 48.41 270 VAL A CA 1
ATOM 2221 C C . VAL A 1 270 ? -9.133 -11.237 -15.650 1.00 48.41 270 VAL A C 1
ATOM 2223 O O . VAL A 1 270 ? -8.948 -12.447 -15.685 1.00 48.41 270 VAL A O 1
ATOM 2226 N N . ASP A 1 271 ? -9.210 -10.566 -14.499 1.00 43.62 271 ASP A N 1
ATOM 2227 C CA . ASP A 1 271 ? -9.622 -11.302 -13.308 1.00 43.62 271 ASP A CA 1
ATOM 2228 C C . ASP A 1 271 ? -10.389 -10.475 -12.273 1.00 43.62 271 ASP A C 1
ATOM 2230 O O . ASP A 1 271 ? -9.965 -9.430 -11.783 1.00 43.62 271 ASP A O 1
ATOM 2234 N N . SER A 1 272 ? -11.553 -11.023 -11.937 1.00 39.44 272 SER A N 1
ATOM 2235 C CA . SER A 1 272 ? -12.614 -10.523 -11.067 1.00 39.44 272 SER A CA 1
ATOM 2236 C C . SER A 1 272 ? -13.350 -9.252 -11.525 1.00 39.44 272 SER A C 1
ATOM 2238 O O . SER A 1 272 ? -12.801 -8.172 -11.717 1.00 39.44 272 SER A O 1
ATOM 2240 N N . GLN A 1 273 ? -14.678 -9.358 -11.574 1.00 40.31 273 GLN A N 1
ATOM 2241 C CA . GLN A 1 273 ? -15.658 -8.274 -11.746 1.00 40.31 273 GLN A CA 1
ATOM 2242 C C . GLN A 1 273 ? -15.621 -7.212 -10.611 1.00 40.31 273 GLN A C 1
ATOM 2244 O O . GLN A 1 273 ? -16.587 -6.478 -10.407 1.00 40.31 273 GLN A O 1
ATOM 2249 N N . VAL A 1 274 ? -14.523 -7.144 -9.850 1.00 47.47 274 VAL A N 1
ATOM 2250 C CA . VAL A 1 274 ? -14.348 -6.394 -8.603 1.00 47.47 274 VAL A CA 1
ATOM 2251 C C . VAL A 1 274 ? -13.259 -5.319 -8.734 1.00 47.47 274 VAL A C 1
ATOM 2253 O O . VAL A 1 274 ? -13.357 -4.289 -8.070 1.00 47.47 274 VAL A O 1
ATOM 2256 N N . ILE A 1 275 ? -12.269 -5.484 -9.622 1.00 52.66 275 ILE A N 1
ATOM 2257 C CA . ILE A 1 275 ? -11.159 -4.527 -9.756 1.00 52.66 275 ILE A CA 1
ATOM 2258 C C . ILE A 1 275 ? -11.558 -3.404 -10.723 1.00 52.66 275 ILE A C 1
ATOM 2260 O O . ILE A 1 275 ? -11.527 -3.551 -11.943 1.00 52.66 275 ILE A O 1
ATOM 2264 N N . LYS A 1 276 ? -11.945 -2.250 -10.167 1.00 52.62 276 LYS A N 1
ATOM 2265 C CA . LYS A 1 276 ? -12.173 -0.998 -10.918 1.00 52.62 276 LYS A CA 1
ATOM 2266 C C . LYS A 1 276 ? -10.910 -0.137 -11.047 1.00 52.62 276 LYS A C 1
ATOM 2268 O O . LYS A 1 276 ? -10.990 0.972 -11.585 1.00 52.62 276 LYS A O 1
ATOM 2273 N N . SER A 1 277 ? -9.764 -0.606 -10.551 1.00 59.28 277 SER A N 1
ATOM 2274 C CA . SER A 1 277 ? -8.538 0.188 -10.580 1.00 59.28 277 SER A CA 1
ATOM 2275 C C . SER A 1 277 ? -7.998 0.297 -12.005 1.00 59.28 277 SER A C 1
ATOM 2277 O O . SER A 1 277 ? -7.704 -0.698 -12.661 1.00 59.28 277 SER A O 1
ATOM 2279 N N . LYS A 1 278 ? -7.829 1.536 -12.477 1.00 65.62 278 LYS A N 1
ATOM 2280 C CA . LYS A 1 278 ? -7.220 1.854 -13.781 1.00 65.62 278 LYS A CA 1
ATOM 2281 C C . LYS A 1 278 ? -5.699 1.650 -13.807 1.00 65.62 278 LYS A C 1
ATOM 2283 O O . LYS A 1 278 ? -5.095 1.835 -14.856 1.00 65.62 278 LYS A O 1
ATOM 2288 N N . ALA A 1 279 ? -5.088 1.353 -12.662 1.00 78.50 279 ALA A N 1
ATOM 2289 C CA . ALA A 1 279 ? -3.650 1.201 -12.512 1.00 78.50 279 ALA A CA 1
ATOM 2290 C C . ALA A 1 279 ? -3.364 0.078 -11.513 1.00 78.50 279 ALA A C 1
ATOM 2292 O O . ALA A 1 279 ? -3.281 0.309 -10.306 1.00 78.50 279 ALA A O 1
ATOM 2293 N N . VAL A 1 280 ? -3.241 -1.143 -12.029 1.00 86.81 280 VAL A N 1
ATOM 2294 C CA . VAL A 1 280 ? -2.878 -2.323 -11.240 1.00 86.81 280 VAL A CA 1
ATOM 2295 C C . VAL A 1 280 ? -1.369 -2.548 -11.376 1.00 86.81 280 VAL A C 1
ATOM 2297 O O . VAL A 1 280 ? -0.911 -2.768 -12.499 1.00 86.81 280 VAL A O 1
ATOM 2300 N N . PRO A 1 281 ? -0.577 -2.453 -10.293 1.00 90.12 281 PRO A N 1
ATOM 2301 C CA . PRO A 1 281 ? 0.846 -2.771 -10.347 1.00 90.12 281 PRO A CA 1
ATOM 2302 C C . PRO A 1 281 ? 1.050 -4.269 -10.601 1.00 90.12 281 PRO A C 1
ATOM 2304 O O . PRO A 1 281 ? 0.360 -5.099 -10.012 1.00 90.12 281 PRO A O 1
ATOM 2307 N N . VAL A 1 282 ? 1.996 -4.603 -11.478 1.00 91.44 282 VAL A N 1
ATOM 2308 C CA . VAL A 1 282 ? 2.340 -5.988 -11.851 1.00 91.44 282 VAL A CA 1
ATOM 2309 C C . VAL A 1 282 ? 3.711 -6.368 -11.304 1.00 91.44 282 VAL A C 1
ATOM 2311 O O . VAL A 1 282 ? 3.886 -7.443 -10.729 1.00 91.44 282 VAL A O 1
ATOM 2314 N N . GLU A 1 283 ? 4.690 -5.482 -11.478 1.00 91.81 283 GLU A N 1
ATOM 2315 C CA . GLU A 1 283 ? 6.053 -5.687 -11.003 1.00 91.81 283 GLU A CA 1
ATOM 2316 C C . GLU A 1 283 ? 6.754 -4.340 -10.794 1.00 91.81 283 GLU A C 1
ATOM 2318 O O . GLU A 1 283 ? 6.544 -3.389 -11.556 1.00 91.81 283 GLU A O 1
ATOM 2323 N N . PHE A 1 284 ? 7.614 -4.274 -9.782 1.00 90.69 284 PHE A N 1
ATOM 2324 C CA . PHE A 1 284 ? 8.631 -3.235 -9.660 1.00 90.69 284 PHE A CA 1
ATOM 2325 C C . PHE A 1 284 ? 10.007 -3.869 -9.786 1.00 90.69 284 PHE A C 1
ATOM 2327 O O . PHE A 1 284 ? 10.259 -4.919 -9.192 1.00 90.69 284 PHE A O 1
ATOM 2334 N N . ARG A 1 285 ? 10.906 -3.229 -10.529 1.00 91.12 285 ARG A N 1
ATOM 2335 C CA . ARG A 1 285 ? 12.301 -3.665 -10.636 1.00 91.12 285 ARG A CA 1
ATOM 2336 C C . ARG A 1 285 ? 13.210 -2.582 -10.115 1.00 91.12 285 ARG A C 1
ATOM 2338 O O . ARG A 1 285 ? 13.004 -1.405 -10.406 1.00 91.12 285 ARG A O 1
ATOM 2345 N N . VAL A 1 286 ? 14.207 -2.977 -9.339 1.00 87.44 286 VAL A N 1
ATOM 2346 C CA . VAL A 1 286 ? 15.207 -2.054 -8.817 1.00 87.44 286 VAL A CA 1
ATOM 2347 C C . VAL A 1 286 ? 16.581 -2.580 -9.160 1.00 87.44 286 VAL A C 1
ATOM 2349 O O . VAL A 1 286 ? 16.976 -3.643 -8.696 1.00 87.44 286 VAL A O 1
ATOM 2352 N N . HIS A 1 287 ? 17.306 -1.812 -9.961 1.00 86.62 287 HIS A N 1
ATOM 2353 C CA . HIS A 1 287 ? 18.651 -2.123 -10.409 1.00 86.62 287 HIS A CA 1
ATOM 2354 C C . HIS A 1 287 ? 19.650 -1.250 -9.651 1.00 86.62 287 HIS A C 1
ATOM 2356 O O . HIS A 1 287 ? 19.634 -0.017 -9.757 1.00 86.62 287 HIS A O 1
ATOM 2362 N N . LEU A 1 288 ? 20.507 -1.899 -8.872 1.00 81.44 288 LEU A N 1
ATOM 2363 C CA . LEU A 1 288 ? 21.711 -1.331 -8.273 1.00 81.44 288 LEU A CA 1
ATOM 2364 C C . LEU A 1 288 ? 22.929 -1.675 -9.148 1.00 81.44 288 LEU A C 1
ATOM 2366 O O . LEU A 1 288 ? 22.816 -2.518 -10.038 1.00 81.44 288 LEU A O 1
ATOM 2370 N N . PRO A 1 289 ? 24.104 -1.056 -8.913 1.00 79.31 289 PRO A N 1
ATOM 2371 C CA . PRO A 1 289 ? 25.313 -1.376 -9.674 1.00 79.31 289 PRO A CA 1
ATOM 2372 C C . PRO A 1 289 ? 25.690 -2.865 -9.671 1.00 79.31 289 PRO A C 1
ATOM 2374 O O . PRO A 1 289 ? 26.156 -3.363 -10.691 1.00 79.31 289 PRO A O 1
ATOM 2377 N N . ASP A 1 290 ? 25.454 -3.563 -8.555 1.00 76.19 290 ASP A N 1
ATOM 2378 C CA . ASP A 1 290 ? 25.919 -4.940 -8.337 1.00 76.19 290 ASP A CA 1
ATOM 2379 C C . ASP A 1 290 ? 24.792 -5.963 -8.104 1.00 76.19 290 ASP A C 1
ATOM 2381 O O . ASP A 1 290 ? 25.082 -7.137 -7.852 1.00 76.19 290 ASP A O 1
ATOM 2385 N N . GLU A 1 291 ? 23.522 -5.538 -8.129 1.00 76.50 291 GLU A N 1
ATOM 2386 C CA . GLU A 1 291 ? 22.378 -6.401 -7.809 1.00 76.50 291 GLU A CA 1
ATOM 2387 C C . GLU A 1 291 ? 21.049 -5.855 -8.347 1.00 76.50 291 GLU A C 1
ATOM 2389 O O . GLU A 1 291 ? 20.800 -4.648 -8.302 1.00 76.50 291 GLU A O 1
ATOM 2394 N N . SER A 1 292 ? 20.160 -6.755 -8.775 1.00 80.88 292 SER A N 1
ATOM 2395 C CA . SER A 1 292 ? 18.769 -6.423 -9.099 1.00 80.88 292 SER A CA 1
ATOM 2396 C C . SER A 1 292 ? 17.764 -7.058 -8.133 1.00 80.88 292 SER A C 1
ATOM 2398 O O . SER A 1 292 ? 17.941 -8.182 -7.654 1.00 80.88 292 SER A O 1
ATOM 2400 N N . TYR A 1 293 ? 16.677 -6.327 -7.891 1.00 80.94 293 TYR A N 1
ATOM 2401 C CA . TYR A 1 293 ? 15.532 -6.731 -7.081 1.00 80.94 293 TYR A CA 1
ATOM 2402 C C . TYR A 1 293 ? 14.265 -6.720 -7.923 1.00 80.94 293 TYR A C 1
ATOM 2404 O O . TYR A 1 293 ? 13.986 -5.740 -8.615 1.00 80.94 293 TYR A O 1
ATOM 2412 N N . PHE A 1 294 ? 13.473 -7.778 -7.800 1.00 85.31 294 PHE A N 1
ATOM 2413 C CA . PHE A 1 294 ? 12.208 -7.944 -8.504 1.00 85.31 294 PHE A CA 1
ATOM 2414 C C . PHE A 1 294 ? 11.088 -8.093 -7.476 1.00 85.31 294 PHE A C 1
ATOM 2416 O O . PHE A 1 294 ? 11.097 -9.020 -6.666 1.00 85.31 294 PHE A O 1
ATOM 2423 N N . PHE A 1 295 ? 10.144 -7.154 -7.497 1.00 86.25 295 PHE A N 1
ATOM 2424 C CA . PHE A 1 295 ? 8.984 -7.088 -6.613 1.00 86.25 295 PHE A CA 1
ATOM 2425 C C . PHE A 1 295 ? 7.736 -7.410 -7.423 1.00 86.25 295 PHE A C 1
ATOM 2427 O O . PHE A 1 295 ? 7.125 -6.533 -8.034 1.00 86.25 295 PHE A O 1
ATOM 2434 N N . SER A 1 296 ? 7.371 -8.680 -7.454 1.00 88.56 296 SER A N 1
ATOM 2435 C CA . SER A 1 296 ? 6.189 -9.170 -8.149 1.00 88.56 296 SER A CA 1
ATOM 2436 C C . SER A 1 296 ? 4.936 -8.919 -7.310 1.00 88.56 296 SER A C 1
ATOM 2438 O O . SER A 1 296 ? 4.884 -9.318 -6.149 1.00 88.56 296 SER A O 1
ATOM 2440 N N . VAL A 1 297 ? 3.918 -8.273 -7.887 1.00 88.06 297 VAL A N 1
ATOM 2441 C CA . VAL A 1 297 ? 2.694 -7.881 -7.167 1.00 88.06 297 VAL A CA 1
ATOM 2442 C C . VAL A 1 297 ? 1.511 -8.762 -7.566 1.00 88.06 297 VAL A C 1
ATOM 2444 O O . VAL A 1 297 ? 1.316 -9.071 -8.741 1.00 88.06 297 VAL A O 1
ATOM 2447 N N . PHE A 1 298 ? 0.704 -9.166 -6.581 1.00 86.44 298 PHE A N 1
ATOM 2448 C CA . PHE A 1 298 ? -0.443 -10.057 -6.765 1.00 86.44 298 PHE A CA 1
ATOM 2449 C C . PHE A 1 298 ? -1.648 -9.641 -5.924 1.00 86.44 298 PHE A C 1
ATOM 2451 O O . PHE A 1 298 ? -1.508 -9.010 -4.876 1.00 86.44 298 PHE A O 1
ATOM 2458 N N . ALA A 1 299 ? -2.836 -10.068 -6.370 1.00 86.94 299 ALA A N 1
ATOM 2459 C CA . ALA A 1 299 ? -4.115 -9.872 -5.681 1.00 86.94 299 ALA A CA 1
ATOM 2460 C C . ALA A 1 299 ? -4.336 -8.420 -5.218 1.00 86.94 299 ALA A C 1
ATOM 2462 O O . ALA A 1 299 ? -4.795 -8.166 -4.104 1.00 86.94 299 ALA A O 1
ATOM 2463 N N . PHE A 1 300 ? -3.979 -7.470 -6.086 1.00 86.56 300 PHE A N 1
ATOM 2464 C CA . PHE A 1 300 ? -4.159 -6.053 -5.823 1.00 86.56 300 PHE A CA 1
ATOM 2465 C C . PHE A 1 300 ? -5.644 -5.706 -5.704 1.00 86.56 300 PHE A C 1
ATOM 2467 O O . PHE A 1 300 ? -6.456 -6.050 -6.562 1.00 86.56 300 PHE A O 1
ATOM 2474 N N . SER A 1 301 ? -5.982 -4.970 -4.655 1.00 86.81 301 SER A N 1
ATOM 2475 C CA . SER A 1 301 ? -7.317 -4.448 -4.397 1.00 86.81 301 SER A CA 1
ATOM 2476 C C . SER A 1 301 ? -7.201 -3.013 -3.911 1.00 86.81 301 SER A C 1
ATOM 2478 O O . SER A 1 301 ? -6.398 -2.737 -3.026 1.00 86.81 301 SER A O 1
ATOM 2480 N N . ASP A 1 302 ? -8.008 -2.107 -4.461 1.00 86.31 302 ASP A N 1
ATOM 2481 C CA . ASP A 1 302 ? -8.135 -0.711 -4.022 1.00 86.31 302 ASP A CA 1
ATOM 2482 C C . ASP A 1 302 ? -9.262 -0.510 -2.989 1.00 86.31 302 ASP A C 1
ATOM 2484 O O . ASP A 1 302 ? -9.555 0.613 -2.567 1.00 86.31 302 ASP A O 1
ATOM 2488 N N . ILE A 1 303 ? -9.890 -1.603 -2.548 1.00 86.38 303 ILE A N 1
ATOM 2489 C CA . ILE A 1 303 ? -10.948 -1.588 -1.540 1.00 86.38 303 ILE A CA 1
ATOM 2490 C C . ILE A 1 303 ? -10.332 -1.307 -0.170 1.00 86.38 303 ILE A C 1
ATOM 2492 O O . ILE A 1 303 ? -9.398 -1.986 0.255 1.00 86.38 303 ILE A O 1
ATOM 2496 N N . GLN A 1 304 ? -10.900 -0.334 0.546 1.00 87.50 304 GLN A N 1
ATOM 2497 C CA . GLN A 1 304 ? -10.483 -0.011 1.905 1.00 87.50 304 GLN A CA 1
ATOM 2498 C C . GLN A 1 304 ? -10.598 -1.235 2.832 1.00 87.50 304 GLN A C 1
ATOM 2500 O O . GLN A 1 304 ? -11.691 -1.806 2.956 1.00 87.50 304 GLN A O 1
ATOM 2505 N N . PRO A 1 305 ? -9.505 -1.634 3.511 1.00 86.06 305 PRO A N 1
ATOM 2506 C CA . PRO A 1 305 ? -9.557 -2.674 4.523 1.00 86.06 305 PRO A CA 1
ATOM 2507 C C . PRO A 1 305 ? -10.525 -2.304 5.644 1.00 86.06 305 PRO A C 1
ATOM 2509 O O . PRO A 1 305 ? -10.672 -1.151 6.043 1.00 86.06 305 PRO A O 1
ATOM 2512 N N . ARG A 1 306 ? -11.211 -3.305 6.184 1.00 88.50 306 ARG A N 1
ATOM 2513 C CA . ARG A 1 306 ? -12.153 -3.068 7.278 1.00 88.50 306 ARG A CA 1
ATOM 2514 C C . ARG A 1 306 ? -11.377 -2.832 8.566 1.00 88.50 306 ARG A C 1
ATOM 2516 O O . ARG A 1 306 ? -10.443 -3.569 8.856 1.00 88.50 306 ARG A O 1
ATOM 2523 N N . ILE A 1 307 ? -11.811 -1.877 9.383 1.00 90.00 307 ILE A N 1
ATOM 2524 C CA . ILE A 1 307 ? -11.085 -1.492 10.605 1.00 90.00 307 ILE A CA 1
ATOM 2525 C C . ILE A 1 307 ? -10.850 -2.655 11.586 1.00 90.00 307 ILE A C 1
ATOM 2527 O O . ILE A 1 307 ? -9.805 -2.737 12.217 1.00 90.00 307 ILE A O 1
ATOM 2531 N N . TYR A 1 308 ? -11.776 -3.611 11.664 1.00 87.12 308 TYR A N 1
ATOM 2532 C CA . TYR A 1 308 ? -11.638 -4.803 12.507 1.00 87.12 308 TYR A CA 1
ATOM 2533 C C . TYR A 1 308 ? -10.716 -5.888 11.913 1.00 87.12 308 TYR A C 1
ATOM 2535 O O . TYR A 1 308 ? -10.561 -6.945 12.515 1.00 87.12 308 TYR A O 1
ATOM 2543 N N . ALA A 1 309 ? -10.123 -5.665 10.734 1.00 87.31 309 ALA A N 1
ATOM 2544 C CA . ALA A 1 309 ? -9.042 -6.496 10.194 1.00 87.31 309 ALA A CA 1
ATOM 2545 C C . ALA A 1 309 ? -7.662 -6.129 10.783 1.00 87.31 309 ALA A C 1
ATOM 2547 O O . ALA A 1 309 ? -6.686 -6.860 10.571 1.00 87.31 309 ALA A O 1
ATOM 2548 N N . TYR A 1 310 ? -7.588 -5.011 11.516 1.00 94.50 310 TYR A N 1
ATOM 2549 C CA . TYR A 1 310 ? -6.431 -4.564 12.287 1.00 94.50 310 TYR A CA 1
ATOM 2550 C C . TYR A 1 310 ? -6.573 -5.037 13.742 1.00 94.50 310 TYR A C 1
ATOM 2552 O O . TYR A 1 310 ? -6.981 -4.286 14.630 1.00 94.50 310 TYR A O 1
ATOM 2560 N N . ASP A 1 311 ? -6.284 -6.318 13.971 1.00 93.44 311 ASP A N 1
ATOM 2561 C CA . ASP A 1 311 ? -6.368 -6.924 15.301 1.00 93.44 311 ASP A CA 1
ATOM 2562 C C . ASP A 1 311 ? -5.122 -6.602 16.133 1.00 93.44 311 ASP A C 1
ATOM 2564 O O . ASP A 1 311 ? -4.016 -7.056 15.832 1.00 93.44 311 ASP A O 1
ATOM 2568 N N . VAL A 1 312 ? -5.318 -5.819 17.194 1.00 94.12 312 VAL A N 1
ATOM 2569 C CA . VAL A 1 312 ? -4.279 -5.481 18.183 1.00 94.12 312 VAL A CA 1
ATOM 2570 C C . VAL A 1 312 ? -4.569 -6.087 19.558 1.00 94.12 312 VAL A C 1
ATOM 2572 O O . VAL A 1 312 ? -3.882 -5.785 20.531 1.00 94.12 312 VAL A O 1
ATOM 2575 N N . SER A 1 313 ? -5.578 -6.955 19.674 1.00 91.69 313 SER A N 1
ATOM 2576 C CA . SER A 1 313 ? -6.049 -7.488 20.957 1.00 91.69 313 SER A CA 1
ATOM 2577 C C . SER A 1 313 ? -4.988 -8.291 21.715 1.00 91.69 313 SER A C 1
ATOM 2579 O O . SER A 1 313 ? -4.973 -8.276 22.946 1.00 91.69 313 SER A O 1
ATOM 2581 N N . ALA A 1 314 ? -4.066 -8.941 20.997 1.00 90.62 314 ALA A N 1
ATOM 2582 C CA . ALA A 1 314 ? -2.951 -9.696 21.569 1.00 90.62 314 ALA A CA 1
ATOM 2583 C C . ALA A 1 314 ? -1.950 -8.822 22.351 1.00 90.62 314 ALA A C 1
ATOM 2585 O O . ALA A 1 314 ? -1.155 -9.337 23.137 1.00 90.62 314 ALA A O 1
ATOM 2586 N N . CYS A 1 315 ? -1.971 -7.505 22.133 1.00 90.31 315 CYS A N 1
ATOM 2587 C CA . CYS A 1 315 ? -1.065 -6.539 22.755 1.00 90.31 315 CYS A CA 1
ATOM 2588 C C . CYS A 1 315 ? -1.536 -6.067 24.133 1.00 90.31 315 CYS A C 1
ATOM 2590 O O . CYS A 1 315 ? -0.787 -5.377 24.820 1.00 90.31 315 CYS A O 1
ATOM 2592 N N . TYR A 1 316 ? -2.748 -6.452 24.536 1.00 89.38 316 TYR A N 1
ATOM 2593 C CA . TYR A 1 316 ? -3.377 -6.026 25.778 1.00 89.38 316 TYR A CA 1
ATOM 2594 C C . TYR A 1 316 ? -3.611 -7.221 26.695 1.00 89.38 316 TYR A C 1
ATOM 2596 O O . TYR A 1 316 ? -4.151 -8.255 26.288 1.00 89.38 316 TYR A O 1
ATOM 2604 N N . LEU A 1 317 ? -3.211 -7.079 27.958 1.00 79.88 317 LEU A N 1
ATOM 2605 C CA . LEU A 1 317 ? -3.504 -8.073 28.985 1.00 79.88 317 LEU A CA 1
ATOM 2606 C C . LEU A 1 317 ? -4.954 -7.928 29.462 1.00 79.88 317 LEU A C 1
ATOM 2608 O O . LEU A 1 317 ? -5.626 -6.942 29.179 1.00 79.88 317 LEU A O 1
ATOM 2612 N N . HIS A 1 318 ? -5.448 -8.908 30.223 1.00 72.12 318 HIS A N 1
ATOM 2613 C CA . HIS A 1 318 ? -6.803 -8.858 30.788 1.00 72.12 318 HIS A CA 1
ATOM 2614 C C . HIS A 1 318 ? -7.058 -7.638 31.684 1.00 72.12 318 HIS A C 1
ATOM 2616 O O . HIS A 1 318 ? -8.198 -7.211 31.780 1.00 72.12 318 HIS A O 1
ATOM 2622 N N . SER A 1 319 ? -6.029 -7.076 32.324 1.00 72.00 319 SER A N 1
ATOM 2623 C CA . SER A 1 319 ? -6.149 -5.832 33.097 1.00 72.00 319 SER A CA 1
ATOM 2624 C C . SER A 1 319 ? -6.375 -4.594 32.228 1.00 72.00 319 SER A C 1
ATOM 2626 O O . SER A 1 319 ? -6.883 -3.594 32.726 1.00 72.00 319 SER A O 1
ATOM 2628 N N . ASP A 1 320 ? -6.017 -4.675 30.946 1.00 81.88 320 ASP A N 1
ATOM 2629 C CA . ASP A 1 320 ? -5.924 -3.541 30.022 1.00 81.88 320 ASP A CA 1
ATOM 2630 C C . ASP A 1 320 ? -7.004 -3.635 28.931 1.00 81.88 320 ASP A C 1
ATOM 2632 O O . ASP A 1 320 ? -6.901 -3.026 27.864 1.00 81.88 320 ASP A O 1
ATOM 2636 N N . ARG A 1 321 ? -8.026 -4.464 29.165 1.00 86.69 321 ARG A N 1
ATOM 2637 C CA . ARG A 1 321 ? -9.193 -4.609 28.298 1.00 86.69 321 ARG A CA 1
ATOM 2638 C C . ARG A 1 321 ? -10.414 -5.039 29.093 1.00 86.69 321 ARG A C 1
ATOM 2640 O O . ARG A 1 321 ? -10.300 -5.757 30.080 1.00 86.69 321 ARG A O 1
ATOM 2647 N N . GLU A 1 322 ? -11.589 -4.671 28.610 1.00 89.81 322 GLU A N 1
ATOM 2648 C CA . GLU A 1 322 ? -12.858 -5.132 29.159 1.00 89.81 322 GLU A CA 1
ATOM 2649 C C . GLU A 1 322 ? -13.754 -5.668 28.051 1.00 89.81 322 GLU A C 1
ATOM 2651 O O . GLU A 1 322 ? -13.810 -5.101 26.960 1.00 89.81 322 GLU A O 1
ATOM 2656 N N . LYS A 1 323 ? -14.459 -6.762 28.334 1.00 91.06 323 LYS A N 1
ATOM 2657 C CA . LYS A 1 323 ? -15.431 -7.332 27.409 1.00 91.06 323 LYS A CA 1
ATOM 2658 C C . LYS A 1 323 ? -16.804 -6.748 27.670 1.00 91.06 323 LYS A C 1
ATOM 2660 O O . LYS A 1 323 ? -17.289 -6.783 28.795 1.00 91.06 323 LYS A O 1
ATOM 2665 N N . PHE A 1 324 ? -17.449 -6.316 26.603 1.00 92.06 324 PHE A N 1
ATOM 2666 C CA . PHE A 1 324 ? -18.836 -5.894 26.605 1.00 92.06 324 PHE A CA 1
ATOM 2667 C C . PHE A 1 324 ? -19.679 -6.885 25.826 1.00 92.06 324 PHE A C 1
ATOM 2669 O O . PHE A 1 324 ? -19.239 -7.467 24.829 1.00 92.06 324 PHE A O 1
ATOM 2676 N N . ALA A 1 325 ? -20.927 -7.015 26.255 1.00 92.50 325 ALA A N 1
ATOM 2677 C CA . ALA A 1 325 ? -21.953 -7.678 25.489 1.00 92.50 325 ALA A CA 1
ATOM 2678 C C . ALA A 1 325 ? -23.222 -6.834 25.492 1.00 92.50 325 ALA A C 1
ATOM 2680 O O . ALA A 1 325 ? -23.665 -6.344 26.528 1.00 92.50 325 ALA A O 1
ATOM 2681 N N . LEU A 1 326 ? -23.789 -6.658 24.309 1.00 91.94 326 LEU A N 1
ATOM 2682 C CA . LEU A 1 326 ? -24.962 -5.840 24.065 1.00 91.94 326 LEU A CA 1
ATOM 2683 C C . LEU A 1 326 ? -26.072 -6.726 23.509 1.00 91.94 326 LEU A C 1
ATOM 2685 O O . LEU A 1 326 ? -25.836 -7.456 22.543 1.00 91.94 326 LEU A O 1
ATOM 2689 N N . SER A 1 327 ? -27.270 -6.628 24.078 1.00 90.44 327 SER A N 1
ATOM 2690 C CA . SER A 1 327 ? -28.482 -7.212 23.505 1.00 90.44 327 SER A CA 1
ATOM 2691 C C . SER A 1 327 ? -29.213 -6.169 22.667 1.00 90.44 327 SER A C 1
ATOM 2693 O O . SER A 1 327 ? -29.361 -5.010 23.060 1.00 90.44 327 SER A O 1
ATOM 2695 N N . ILE A 1 328 ? -29.648 -6.578 21.479 1.00 90.12 328 ILE A N 1
ATOM 2696 C CA . ILE A 1 328 ? -30.419 -5.767 20.540 1.00 90.12 328 ILE A CA 1
ATOM 2697 C C . ILE A 1 328 ? -31.682 -6.528 20.145 1.00 90.12 328 ILE A C 1
ATOM 2699 O O . ILE A 1 328 ? -31.633 -7.702 19.771 1.00 90.12 328 ILE A O 1
ATOM 2703 N N . THR A 1 329 ? -32.816 -5.830 20.156 1.00 82.00 329 THR A N 1
ATOM 2704 C CA . THR A 1 329 ? -34.130 -6.388 19.823 1.00 82.00 329 THR A CA 1
ATOM 2705 C C . THR A 1 329 ? -34.183 -6.992 18.412 1.00 82.00 329 THR A C 1
ATOM 2707 O O . THR A 1 329 ? -33.654 -6.435 17.449 1.00 82.00 329 THR A O 1
ATOM 2710 N N . ASN A 1 330 ? -34.915 -8.103 18.268 1.00 76.62 330 ASN A N 1
ATOM 2711 C CA . ASN A 1 330 ? -35.022 -8.915 17.045 1.00 76.62 330 ASN A CA 1
ATOM 2712 C C . ASN A 1 330 ? -35.524 -8.199 15.772 1.00 76.62 330 ASN A C 1
ATOM 2714 O O . ASN A 1 330 ? -35.421 -8.754 14.680 1.00 76.62 330 ASN A O 1
ATOM 2718 N N . LEU A 1 331 ? -36.106 -6.998 15.876 1.00 77.69 331 LEU A N 1
ATOM 2719 C CA . LEU A 1 331 ? -36.830 -6.347 14.770 1.00 77.69 331 LEU A CA 1
ATOM 2720 C C . LEU A 1 331 ? -35.976 -6.133 13.509 1.00 77.69 331 LEU A C 1
ATOM 2722 O O . LEU A 1 331 ? -36.511 -6.058 12.408 1.00 77.69 331 LEU A O 1
ATOM 2726 N N . ILE A 1 332 ? -34.652 -6.079 13.659 1.00 83.56 332 ILE A N 1
ATOM 2727 C CA . ILE A 1 332 ? -33.696 -5.878 12.562 1.00 83.56 332 ILE A CA 1
ATOM 2728 C C . ILE A 1 332 ? -32.849 -7.122 12.253 1.00 83.56 332 ILE A C 1
ATOM 2730 O O . ILE A 1 332 ? -31.893 -7.035 11.484 1.00 83.56 332 ILE A O 1
ATOM 2734 N N . LYS A 1 333 ? -33.155 -8.284 12.845 1.00 85.31 333 LYS A N 1
ATOM 2735 C CA . LYS A 1 333 ? -32.306 -9.485 12.750 1.00 85.31 333 LYS A CA 1
ATOM 2736 C C . LYS A 1 333 ? -32.046 -9.917 11.316 1.00 85.31 333 LYS A C 1
ATOM 2738 O O . LYS A 1 333 ? -30.893 -10.152 10.973 1.00 85.31 333 LYS A O 1
ATOM 2743 N N . LEU A 1 334 ? -33.076 -9.949 10.470 1.00 86.00 334 LEU A N 1
ATOM 2744 C CA . LEU A 1 334 ? -32.924 -10.312 9.056 1.00 86.00 334 LEU A CA 1
ATOM 2745 C C . LEU A 1 334 ? -31.972 -9.360 8.317 1.00 86.00 334 LEU A C 1
ATOM 2747 O O . LEU A 1 334 ? -31.102 -9.812 7.576 1.00 86.00 334 LEU A O 1
ATOM 2751 N N . TYR A 1 335 ? -32.084 -8.051 8.571 1.00 87.12 335 TYR A N 1
ATOM 2752 C CA . TYR A 1 335 ? -31.188 -7.055 7.983 1.00 87.12 335 TYR A CA 1
ATOM 2753 C C . TYR A 1 335 ? -29.739 -7.279 8.424 1.00 87.12 335 TYR A C 1
ATOM 2755 O O . TYR A 1 335 ? -28.835 -7.306 7.589 1.00 87.12 335 TYR A O 1
ATOM 2763 N N . VAL A 1 336 ? -29.516 -7.482 9.726 1.00 89.38 336 VAL A N 1
ATOM 2764 C CA . VAL A 1 336 ? -28.177 -7.706 10.287 1.00 89.38 336 VAL A CA 1
ATOM 2765 C C . VAL A 1 336 ? -27.576 -9.026 9.801 1.00 89.38 336 VAL A C 1
ATOM 2767 O O . VAL A 1 336 ? -26.385 -9.069 9.503 1.00 89.38 336 VAL A O 1
ATOM 2770 N N . GLN A 1 337 ? -28.373 -10.087 9.652 1.00 88.38 337 GLN A N 1
ATOM 2771 C CA . GLN A 1 337 ? -27.920 -11.366 9.090 1.00 88.38 337 GLN A CA 1
ATOM 2772 C C . GLN A 1 337 ? -27.440 -11.219 7.643 1.00 88.38 337 GLN A C 1
ATOM 2774 O O . GLN A 1 337 ? -26.419 -11.792 7.277 1.00 88.38 337 GLN A O 1
ATOM 2779 N N . GLN A 1 338 ? -28.135 -10.419 6.833 1.00 89.38 338 GLN A N 1
ATOM 2780 C CA . GLN A 1 338 ? -27.755 -10.179 5.437 1.00 89.38 338 GLN A CA 1
ATOM 2781 C C . GLN A 1 338 ? -26.604 -9.172 5.287 1.00 89.38 338 GLN A C 1
ATOM 2783 O O . GLN A 1 338 ? -25.895 -9.200 4.287 1.00 89.38 338 GLN A O 1
ATOM 2788 N N . ASN A 1 339 ? -26.399 -8.293 6.275 1.00 90.44 339 ASN A N 1
ATOM 2789 C CA . ASN A 1 339 ? -25.458 -7.168 6.206 1.00 90.44 339 ASN A CA 1
ATOM 2790 C C . ASN A 1 339 ? -24.522 -7.112 7.424 1.00 90.44 339 ASN A C 1
ATOM 2792 O O . ASN A 1 339 ? -24.220 -6.031 7.935 1.00 90.44 339 ASN A O 1
ATOM 2796 N N . THR A 1 340 ? -24.069 -8.269 7.918 1.00 91.75 340 THR A N 1
ATOM 2797 C CA . THR A 1 340 ? -23.342 -8.369 9.198 1.00 91.75 340 THR A CA 1
ATOM 2798 C C . THR A 1 340 ? -22.093 -7.491 9.237 1.00 91.75 340 THR A C 1
ATOM 2800 O O . THR A 1 340 ? -21.828 -6.840 10.245 1.00 91.75 340 THR A O 1
ATOM 2803 N N . ASP A 1 341 ? -21.345 -7.416 8.139 1.00 90.75 341 ASP A N 1
ATOM 2804 C CA . ASP A 1 341 ? -20.116 -6.624 8.077 1.00 90.75 341 ASP A CA 1
ATOM 2805 C C . ASP A 1 341 ? -20.374 -5.119 8.137 1.00 90.75 341 ASP A C 1
ATOM 2807 O O . ASP A 1 341 ? -19.685 -4.404 8.864 1.00 90.75 341 ASP A O 1
ATOM 2811 N N . THR A 1 342 ? -21.396 -4.645 7.425 1.00 90.75 342 THR A N 1
ATOM 2812 C CA . THR A 1 342 ? -21.846 -3.250 7.481 1.00 90.75 342 THR A CA 1
ATOM 2813 C C . THR A 1 342 ? -22.380 -2.919 8.871 1.00 90.75 342 THR A C 1
ATOM 2815 O O . THR A 1 342 ? -22.067 -1.870 9.430 1.00 90.75 342 THR A O 1
ATOM 2818 N N . PHE A 1 343 ? -23.130 -3.841 9.480 1.00 92.69 343 PHE A N 1
ATOM 2819 C CA . PHE A 1 343 ? -23.626 -3.681 10.842 1.00 92.69 343 PHE A CA 1
ATOM 2820 C C . PHE A 1 343 ? -22.493 -3.578 11.870 1.00 92.69 343 PHE A C 1
ATOM 2822 O O . PHE A 1 343 ? -22.524 -2.689 12.719 1.00 92.69 343 PHE A O 1
ATOM 2829 N N . LYS A 1 344 ? -21.449 -4.410 11.756 1.00 94.56 344 LYS A N 1
ATOM 2830 C CA . LYS A 1 344 ? -20.237 -4.292 12.581 1.00 94.56 344 LYS A CA 1
ATOM 2831 C C . LYS A 1 344 ? -19.608 -2.901 12.475 1.00 94.56 344 LYS A C 1
ATOM 2833 O O . LYS A 1 344 ? -19.228 -2.335 13.495 1.00 94.56 344 LYS A O 1
ATOM 2838 N N . LEU A 1 345 ? -19.538 -2.324 11.274 1.00 93.38 345 LEU A N 1
ATOM 2839 C CA . LEU A 1 345 ? -19.030 -0.960 11.088 1.00 93.38 345 LEU A CA 1
ATOM 2840 C C . LEU A 1 345 ? -19.919 0.087 11.774 1.00 93.38 345 LEU A C 1
ATOM 2842 O O . LEU A 1 345 ? -19.382 0.997 12.399 1.00 93.38 345 LEU A O 1
ATOM 2846 N N . TYR A 1 346 ? -21.250 -0.057 11.732 1.00 94.19 346 TYR A N 1
ATOM 2847 C CA . TYR A 1 346 ? -22.149 0.830 12.481 1.00 94.19 346 TYR A CA 1
ATOM 2848 C C . TYR A 1 346 ? -21.945 0.730 13.993 1.00 94.19 346 TYR A C 1
ATOM 2850 O O . TYR A 1 346 ? -21.929 1.761 14.660 1.00 94.19 346 TYR A O 1
ATOM 2858 N N . VAL A 1 347 ? -21.737 -0.476 14.532 1.00 95.44 347 VAL A N 1
ATOM 2859 C CA . VAL A 1 347 ? -21.425 -0.670 15.958 1.00 95.44 347 VAL A CA 1
ATOM 2860 C C . VAL A 1 347 ? -20.109 0.018 16.323 1.00 95.44 347 VAL A C 1
ATOM 2862 O O . VAL A 1 347 ? -20.079 0.815 17.257 1.00 95.44 347 VAL A O 1
ATOM 2865 N N . ILE A 1 348 ? -19.033 -0.239 15.570 1.00 95.81 348 ILE A N 1
ATOM 2866 C CA . ILE A 1 348 ? -17.716 0.370 15.824 1.00 95.81 348 ILE A CA 1
ATOM 2867 C C . ILE A 1 348 ? -17.803 1.889 15.733 1.00 95.81 348 ILE A C 1
ATOM 2869 O O . ILE A 1 348 ? -17.288 2.586 16.607 1.00 95.81 348 ILE A O 1
ATOM 2873 N N . SER A 1 349 ? -18.472 2.407 14.701 1.00 95.12 349 SER A N 1
ATOM 2874 C CA . SER A 1 349 ? -18.689 3.841 14.539 1.00 95.12 349 SER A CA 1
ATOM 2875 C C . SER A 1 349 ? -19.447 4.408 15.734 1.00 95.12 349 SER A C 1
ATOM 2877 O O . SER A 1 349 ? -18.971 5.366 16.324 1.00 95.12 349 SER A O 1
ATOM 2879 N N . ALA A 1 350 ? -20.570 3.807 16.134 1.00 96.12 350 ALA A N 1
ATOM 2880 C CA . ALA A 1 350 ? -21.378 4.292 17.249 1.00 96.12 350 ALA A CA 1
ATOM 2881 C C . ALA A 1 350 ? -20.586 4.327 18.563 1.00 96.12 350 ALA A C 1
ATOM 2883 O O . ALA A 1 350 ? -20.594 5.349 19.245 1.00 96.12 350 ALA A O 1
ATOM 2884 N N . ILE A 1 351 ? -19.862 3.255 18.904 1.00 96.06 351 ILE A N 1
ATOM 2885 C CA . ILE A 1 351 ? -19.025 3.219 20.113 1.00 96.06 351 ILE A CA 1
ATOM 2886 C C . ILE A 1 351 ? -17.936 4.294 20.010 1.00 96.06 351 ILE A C 1
ATOM 2888 O O . ILE A 1 351 ? -17.864 5.181 20.857 1.00 96.06 351 ILE A O 1
ATOM 2892 N N . SER A 1 352 ? -17.124 4.264 18.948 1.00 95.81 352 SER A N 1
ATOM 2893 C CA . SER A 1 352 ? -15.974 5.166 18.800 1.00 95.81 352 SER A CA 1
ATOM 2894 C C . SER A 1 352 ? -16.353 6.646 18.817 1.00 95.81 352 SER A C 1
ATOM 2896 O O . SER A 1 352 ? -15.679 7.430 19.485 1.00 95.81 352 SER A O 1
ATOM 2898 N N . THR A 1 353 ? -17.446 7.037 18.155 1.00 94.88 353 THR A N 1
ATOM 2899 C CA . THR A 1 353 ? -17.894 8.435 18.122 1.00 94.88 353 THR A CA 1
ATOM 2900 C C . THR A 1 353 ? -18.541 8.879 19.424 1.00 94.88 353 THR A C 1
ATOM 2902 O O . THR A 1 353 ? -18.330 10.016 19.831 1.00 94.88 353 THR A O 1
ATOM 2905 N N . THR A 1 354 ? -19.323 8.013 20.079 1.00 94.19 354 THR A N 1
ATOM 2906 C CA . THR A 1 354 ? -20.088 8.409 21.273 1.00 94.19 354 THR A CA 1
ATOM 2907 C C . THR A 1 354 ? -19.177 8.594 22.478 1.00 94.19 354 THR A C 1
ATOM 2909 O O . THR A 1 354 ? -19.277 9.606 23.159 1.00 94.19 354 THR A O 1
ATOM 2912 N N . ILE A 1 355 ? -18.245 7.660 22.698 1.00 95.00 355 ILE A N 1
ATOM 2913 C CA . ILE A 1 355 ? -17.289 7.742 23.811 1.00 95.00 355 ILE A CA 1
ATOM 2914 C C . ILE A 1 355 ? -15.924 8.303 23.397 1.00 95.00 355 ILE A C 1
ATOM 2916 O O . ILE A 1 355 ? -14.991 8.301 24.198 1.00 95.00 355 ILE A O 1
ATOM 2920 N N . GLY A 1 356 ? -15.779 8.810 22.170 1.00 94.31 356 GLY A N 1
ATOM 2921 C CA . GLY A 1 356 ? -14.585 9.528 21.711 1.00 94.31 356 GLY A CA 1
ATOM 2922 C C . GLY A 1 356 ? -13.282 8.726 21.815 1.00 94.31 356 GLY A C 1
ATOM 2923 O O . GLY A 1 356 ? -12.297 9.223 22.363 1.00 94.31 356 GLY A O 1
ATOM 2924 N N . ILE A 1 357 ? -13.277 7.488 21.316 1.00 94.94 357 ILE A N 1
ATOM 2925 C CA . ILE A 1 357 ? -12.093 6.611 21.283 1.00 94.94 357 ILE A CA 1
ATOM 2926 C C . ILE A 1 357 ? -11.703 6.248 19.850 1.00 94.94 357 ILE A C 1
ATOM 2928 O O . ILE A 1 357 ? -12.511 6.338 18.925 1.00 94.94 357 ILE A O 1
ATOM 2932 N N . ARG A 1 358 ? -10.468 5.774 19.657 1.00 93.81 358 ARG A N 1
ATOM 2933 C CA . ARG A 1 358 ? -10.041 5.206 18.374 1.00 93.81 358 ARG A CA 1
ATOM 2934 C C . ARG A 1 358 ? -10.855 3.945 18.049 1.00 93.81 358 ARG A C 1
ATOM 2936 O O . ARG A 1 358 ? -10.938 3.061 18.899 1.00 93.81 358 ARG A O 1
ATOM 2943 N N . PRO A 1 359 ? -11.365 3.791 16.812 1.00 95.00 359 PRO A N 1
ATOM 2944 C CA . PRO A 1 359 ? -11.969 2.539 16.354 1.00 95.00 359 PRO A CA 1
ATOM 2945 C C . PRO A 1 359 ? -11.080 1.302 16.554 1.00 95.00 359 PRO A C 1
ATOM 2947 O O . PRO A 1 359 ? -11.591 0.227 16.847 1.00 95.00 359 PRO A O 1
ATOM 2950 N N . LEU A 1 360 ? -9.753 1.469 16.465 1.00 95.12 360 LEU A N 1
ATOM 2951 C CA . LEU A 1 360 ? -8.763 0.414 16.706 1.00 95.12 360 LEU A CA 1
ATOM 2952 C C . LEU A 1 360 ? -8.803 -0.140 18.144 1.00 95.12 360 LEU A C 1
ATOM 2954 O O . LEU A 1 360 ? -8.306 -1.230 18.387 1.00 95.12 360 LEU A O 1
ATOM 2958 N N . ARG A 1 361 ? -9.415 0.556 19.108 1.00 94.62 361 ARG A N 1
ATOM 2959 C CA . ARG A 1 361 ? -9.570 0.059 20.486 1.00 94.62 361 ARG A CA 1
ATOM 2960 C C . ARG A 1 361 ? -10.775 -0.860 20.683 1.00 94.62 361 ARG A C 1
ATOM 2962 O O . ARG A 1 361 ? -10.974 -1.366 21.783 1.00 94.62 361 ARG A O 1
ATOM 2969 N N . ILE A 1 362 ? -11.583 -1.063 19.642 1.00 95.81 362 ILE A N 1
ATOM 2970 C CA . ILE A 1 362 ? -12.745 -1.955 19.655 1.00 95.81 362 ILE A CA 1
ATOM 2971 C C . ILE A 1 362 ? -12.346 -3.239 18.932 1.00 95.81 362 ILE A C 1
ATOM 2973 O O . ILE A 1 362 ? -12.320 -3.307 17.704 1.00 95.81 362 ILE A O 1
ATOM 2977 N N . GLN A 1 363 ? -12.005 -4.252 19.715 1.00 94.75 363 GLN A N 1
ATOM 2978 C CA . GLN A 1 363 ? -11.417 -5.501 19.254 1.00 94.75 363 GLN A CA 1
ATOM 2979 C C . GLN A 1 363 ? -12.385 -6.673 19.413 1.00 94.75 363 GLN A C 1
ATOM 2981 O O . GLN A 1 363 ? -13.400 -6.575 20.098 1.00 94.75 363 GLN A O 1
ATOM 2986 N N . ASN A 1 364 ? -12.094 -7.795 18.749 1.00 92.69 364 ASN A N 1
ATOM 2987 C CA . ASN A 1 364 ? -12.855 -9.045 18.885 1.00 92.69 364 ASN A CA 1
ATOM 2988 C C . ASN A 1 364 ? -14.382 -8.911 18.696 1.00 92.69 364 ASN A C 1
ATOM 2990 O O . ASN A 1 364 ? -15.155 -9.678 19.272 1.00 92.69 364 ASN A O 1
ATOM 2994 N N . LEU A 1 365 ? -14.824 -7.966 17.856 1.00 94.38 365 LEU A N 1
ATOM 2995 C CA . LEU A 1 365 ? -16.241 -7.715 17.610 1.00 94.38 365 LEU A CA 1
ATOM 2996 C C . LEU A 1 365 ? -16.916 -8.909 16.918 1.00 94.38 365 LEU A C 1
ATOM 2998 O O . LEU A 1 365 ? -16.643 -9.239 15.755 1.00 94.38 365 LEU A O 1
ATOM 3002 N N . LYS A 1 366 ? -17.879 -9.510 17.612 1.00 93.69 366 LYS A N 1
ATOM 3003 C CA . LYS A 1 366 ? -18.704 -10.615 17.123 1.00 93.69 366 LYS A CA 1
ATOM 3004 C C . LYS A 1 366 ? -20.175 -10.247 17.217 1.00 93.69 366 LYS A C 1
ATOM 3006 O O . LYS A 1 366 ? -20.605 -9.557 18.134 1.00 93.69 366 LYS A O 1
ATOM 3011 N N . VAL A 1 367 ? -20.931 -10.731 16.240 1.00 92.88 367 VAL A N 1
ATOM 3012 C CA . VAL A 1 367 ? -22.385 -10.600 16.178 1.00 92.88 367 VAL A CA 1
ATOM 3013 C C . VAL A 1 367 ? -22.936 -12.015 16.168 1.00 92.88 367 VAL A C 1
ATOM 3015 O O . VAL A 1 367 ? -22.592 -12.807 15.292 1.00 92.88 367 VAL A O 1
ATOM 3018 N N . MET A 1 368 ? -23.731 -12.337 17.176 1.00 91.75 368 MET A N 1
ATOM 3019 C CA . MET A 1 368 ? -24.367 -13.630 17.371 1.00 91.75 368 MET A CA 1
ATOM 3020 C C . MET A 1 368 ? -25.880 -13.446 17.331 1.00 91.75 368 MET A C 1
ATOM 3022 O O . MET A 1 368 ? -26.409 -12.383 17.653 1.00 91.75 368 MET A O 1
ATOM 3026 N N . PHE A 1 369 ? -26.584 -14.494 16.928 1.00 89.25 369 PHE A N 1
ATOM 3027 C CA . PHE A 1 369 ? -28.028 -14.458 16.760 1.00 89.25 369 PHE A CA 1
ATOM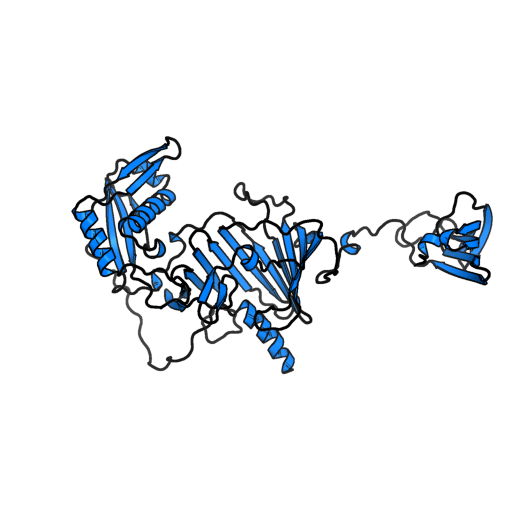 3028 C C . PHE A 1 369 ? -28.666 -15.433 17.744 1.00 89.25 369 PHE A C 1
ATOM 3030 O O . PHE A 1 369 ? -28.586 -16.643 17.545 1.00 89.25 369 PHE A O 1
ATOM 3037 N N . GLY A 1 370 ? -29.288 -14.900 18.795 1.00 81.31 370 GLY A N 1
ATOM 3038 C CA . GLY A 1 370 ? -30.152 -15.664 19.691 1.00 81.31 370 GLY A CA 1
ATOM 3039 C C . GLY A 1 370 ? -31.530 -15.897 19.068 1.00 81.31 370 GLY A C 1
ATOM 3040 O O . GLY A 1 370 ? -31.788 -15.511 17.923 1.00 81.31 370 GLY A O 1
ATOM 3041 N N . GLU A 1 371 ? -32.448 -16.511 19.813 1.00 78.94 371 GLU A N 1
ATOM 3042 C CA . GLU A 1 371 ? -33.818 -16.750 19.333 1.00 78.94 371 GLU A CA 1
ATOM 3043 C C . GLU A 1 371 ? -34.583 -15.433 19.128 1.00 78.94 371 GLU A C 1
ATOM 3045 O O . GLU A 1 371 ? -35.148 -15.200 18.055 1.00 78.94 371 GLU A O 1
ATOM 3050 N N . VAL A 1 372 ? -34.511 -14.542 20.122 1.00 80.62 372 VAL A N 1
ATOM 3051 C CA . VAL A 1 372 ? -35.267 -13.277 20.195 1.00 80.62 372 VAL A CA 1
ATOM 3052 C C . VAL A 1 372 ? -34.389 -12.023 20.232 1.00 80.62 372 VAL A C 1
ATOM 3054 O O . VAL A 1 372 ? -34.902 -10.912 20.343 1.00 80.62 372 VAL A O 1
ATOM 3057 N N . GLU A 1 373 ? -33.075 -12.173 20.120 1.00 86.94 373 GLU A N 1
ATOM 3058 C CA . GLU A 1 373 ? -32.133 -11.063 20.247 1.00 86.94 373 GLU A CA 1
ATOM 3059 C C . GLU A 1 373 ? -30.911 -11.240 19.347 1.00 86.94 373 GLU A C 1
ATOM 3061 O O . GLU A 1 373 ? -30.548 -12.346 18.932 1.00 86.94 373 GLU A O 1
ATOM 3066 N N . ILE A 1 374 ? -30.281 -10.117 19.031 1.00 90.38 374 ILE A N 1
ATOM 3067 C CA . ILE A 1 374 ? -28.964 -10.054 18.413 1.00 90.38 374 ILE A CA 1
ATOM 3068 C C . ILE A 1 374 ? -27.992 -9.703 19.533 1.00 90.38 374 ILE A C 1
ATOM 3070 O O . ILE A 1 374 ? -28.161 -8.679 20.192 1.00 90.38 374 ILE A O 1
ATOM 3074 N N . ILE A 1 375 ? -26.980 -10.539 19.735 1.00 92.25 375 ILE A N 1
ATOM 3075 C CA . ILE A 1 375 ? -25.970 -10.345 20.772 1.00 92.25 375 ILE A CA 1
ATOM 3076 C C . ILE A 1 375 ? -24.701 -9.835 20.102 1.00 92.25 375 ILE A C 1
ATOM 3078 O O . ILE A 1 375 ? -24.147 -10.488 19.215 1.00 92.25 375 ILE A O 1
ATOM 3082 N N . VAL A 1 376 ? -24.228 -8.671 20.525 1.00 93.62 376 VAL A N 1
ATOM 3083 C CA . VAL A 1 376 ? -22.991 -8.069 20.028 1.00 93.62 376 VAL A CA 1
ATOM 3084 C C . VAL A 1 376 ? -21.961 -8.079 21.142 1.00 93.62 376 VAL A C 1
ATOM 3086 O O . VAL A 1 376 ? -22.166 -7.437 22.164 1.00 93.62 376 VAL A O 1
ATOM 3089 N N . THR A 1 377 ? -20.849 -8.783 20.948 1.00 94.19 377 THR A N 1
ATOM 3090 C CA . THR A 1 377 ? -19.749 -8.833 21.923 1.00 94.19 377 THR A CA 1
ATOM 3091 C C . THR A 1 377 ? -18.505 -8.181 21.356 1.00 94.19 377 THR A C 1
ATOM 3093 O O . THR A 1 377 ? -18.198 -8.402 20.185 1.00 94.19 377 THR A O 1
ATOM 3096 N N . PHE A 1 378 ? -17.764 -7.442 22.168 1.00 94.56 378 PHE A N 1
ATOM 3097 C CA . PHE A 1 378 ? -16.486 -6.846 21.781 1.00 94.56 378 PHE A CA 1
ATOM 3098 C C . PHE A 1 378 ? -15.599 -6.621 23.001 1.00 94.56 378 PHE A C 1
ATOM 3100 O O . PHE A 1 378 ? -16.083 -6.544 24.128 1.00 94.56 378 PHE A O 1
ATOM 3107 N N . ASP A 1 379 ? -14.309 -6.459 22.747 1.00 93.62 379 ASP A N 1
ATOM 3108 C CA . ASP A 1 379 ? -13.321 -6.063 23.734 1.00 93.62 379 ASP A CA 1
ATOM 3109 C C . ASP A 1 379 ? -13.021 -4.575 23.533 1.00 93.62 379 ASP A C 1
ATOM 3111 O O . ASP A 1 379 ? -12.675 -4.144 22.432 1.00 93.62 379 ASP A O 1
ATOM 3115 N N . LEU A 1 380 ? -13.135 -3.784 24.592 1.00 94.12 380 LEU A N 1
ATOM 3116 C CA . LEU A 1 380 ? -12.616 -2.426 24.638 1.00 94.12 380 LEU A CA 1
ATOM 3117 C C . LEU A 1 380 ? -11.215 -2.471 25.249 1.00 94.12 380 LEU A C 1
ATOM 3119 O O . LEU A 1 380 ? -11.070 -2.925 26.380 1.00 94.12 380 LEU A O 1
ATOM 3123 N N . THR A 1 381 ? -10.189 -2.017 24.531 1.00 94.00 381 THR A N 1
ATOM 3124 C CA . THR A 1 381 ? -8.796 -2.021 25.016 1.00 94.00 381 THR A CA 1
ATOM 3125 C C . THR A 1 381 ? -8.386 -0.674 25.616 1.00 94.00 381 THR A C 1
ATOM 3127 O O . THR A 1 381 ? -9.004 0.367 25.357 1.00 94.00 381 THR A O 1
ATOM 3130 N N . ASP A 1 382 ? -7.314 -0.661 26.407 1.00 92.81 382 ASP A N 1
ATOM 3131 C CA . ASP A 1 382 ? -6.644 0.567 26.840 1.00 92.81 382 ASP A CA 1
ATOM 3132 C C . ASP A 1 382 ? -5.906 1.257 25.677 1.00 92.81 382 ASP A C 1
ATOM 3134 O O . ASP A 1 382 ? -5.834 0.765 24.545 1.00 92.81 382 ASP A O 1
ATOM 3138 N N . VAL A 1 383 ? -5.385 2.443 25.960 1.00 92.25 383 VAL A N 1
ATOM 3139 C CA . VAL A 1 383 ? -4.384 3.144 25.162 1.00 92.25 383 VAL A CA 1
ATOM 3140 C C . VAL A 1 383 ? -3.121 2.290 25.101 1.00 92.25 383 VAL A C 1
ATOM 3142 O O . VAL A 1 383 ? -2.786 1.580 26.049 1.00 92.25 383 VAL A O 1
ATOM 3145 N N . ALA A 1 384 ? -2.403 2.343 23.981 1.00 90.25 384 ALA A N 1
ATOM 3146 C CA . ALA A 1 384 ? -1.130 1.643 23.880 1.00 90.25 384 ALA A CA 1
ATOM 3147 C C . ALA A 1 384 ? -0.162 2.073 25.006 1.00 90.25 384 ALA A C 1
ATOM 3149 O O . ALA A 1 384 ? -0.017 3.269 25.269 1.00 90.25 384 ALA A O 1
ATOM 3150 N N . PRO A 1 385 ? 0.570 1.131 25.632 1.00 83.06 385 PRO A N 1
ATOM 3151 C CA . PRO A 1 385 ? 1.530 1.455 26.692 1.00 83.06 385 PRO A CA 1
ATOM 3152 C C . PRO A 1 385 ? 2.769 2.192 26.158 1.00 83.06 385 PRO A C 1
ATOM 3154 O O . PRO A 1 385 ? 3.578 2.712 26.925 1.00 83.06 385 PRO A O 1
ATOM 3157 N N . THR A 1 386 ? 2.944 2.220 24.836 1.00 87.38 386 THR A N 1
ATOM 3158 C CA . THR A 1 386 ? 4.049 2.892 24.166 1.00 87.38 386 THR A CA 1
ATOM 3159 C C . THR A 1 386 ? 3.658 4.294 23.721 1.00 87.38 386 THR A C 1
ATOM 3161 O O . THR A 1 386 ? 2.623 4.510 23.099 1.00 87.38 386 THR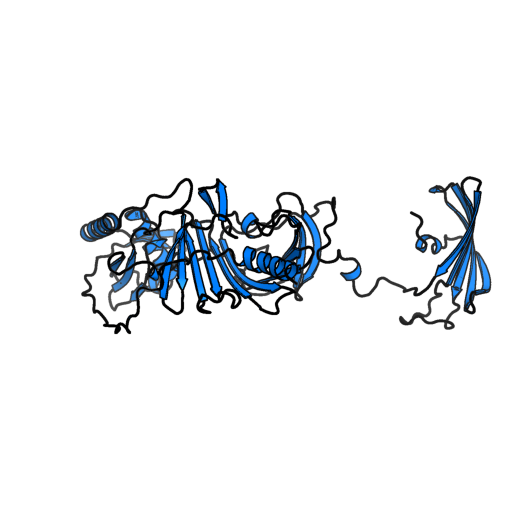 A O 1
ATOM 3164 N N . ILE A 1 387 ? 4.553 5.240 23.981 1.00 86.31 387 ILE A N 1
ATOM 3165 C CA . ILE A 1 387 ? 4.511 6.598 23.442 1.00 86.31 387 ILE A CA 1
ATOM 3166 C C . ILE A 1 387 ? 5.014 6.546 21.996 1.00 86.31 387 ILE A C 1
ATOM 3168 O O . ILE A 1 387 ? 6.152 6.151 21.771 1.00 86.31 387 ILE A O 1
ATOM 3172 N N . GLY A 1 388 ? 4.162 6.916 21.040 1.00 84.75 388 GLY A N 1
ATOM 3173 C CA . GLY A 1 388 ? 4.539 7.031 19.633 1.00 84.75 388 GLY A CA 1
ATOM 3174 C C . GLY A 1 388 ? 5.161 8.380 19.262 1.00 84.75 388 GLY A C 1
ATOM 3175 O O . GLY A 1 388 ? 4.918 9.389 19.938 1.00 84.75 388 GLY A O 1
ATOM 3176 N N . ASP A 1 389 ? 5.893 8.365 18.148 1.00 86.12 389 ASP A N 1
ATOM 3177 C CA . ASP A 1 389 ? 6.797 9.424 17.674 1.00 86.12 389 ASP A CA 1
ATOM 3178 C C . ASP A 1 389 ? 6.193 10.175 16.470 1.00 86.12 389 ASP A C 1
ATOM 3180 O O . ASP A 1 389 ? 6.714 10.161 15.356 1.00 86.12 389 ASP A O 1
ATOM 3184 N N . VAL A 1 390 ? 5.016 10.778 16.666 1.00 89.69 390 VAL A N 1
ATOM 3185 C CA . VAL A 1 390 ? 4.312 11.571 15.642 1.00 89.69 390 VAL A CA 1
ATOM 3186 C C . VAL A 1 390 ? 4.057 12.991 16.148 1.00 89.69 390 VAL A C 1
ATOM 3188 O O . VAL A 1 390 ? 3.633 13.184 17.290 1.00 89.69 390 VAL A O 1
ATOM 3191 N N . LYS A 1 391 ? 4.263 13.983 15.271 1.00 84.56 391 LYS A N 1
ATOM 3192 C CA . LYS A 1 391 ? 4.276 15.419 15.613 1.00 84.56 391 LYS A CA 1
ATOM 3193 C C . LYS A 1 391 ? 3.029 15.893 16.369 1.00 84.56 391 LYS A C 1
ATOM 3195 O O . LYS A 1 391 ? 3.134 16.594 17.371 1.00 84.56 391 LYS A O 1
ATOM 3200 N N . ASP A 1 392 ? 1.853 15.495 15.891 1.00 86.56 392 ASP A N 1
ATOM 3201 C CA . ASP A 1 392 ? 0.552 15.883 16.444 1.00 86.56 392 ASP A CA 1
ATOM 3202 C C . ASP A 1 392 ? -0.179 14.648 16.982 1.00 86.56 392 ASP A C 1
ATOM 3204 O O . ASP A 1 392 ? -1.286 14.312 16.556 1.00 86.56 392 ASP A O 1
ATOM 3208 N N . ARG A 1 393 ? 0.480 13.926 17.898 1.00 89.56 393 ARG A N 1
ATOM 3209 C CA . ARG A 1 393 ? -0.053 12.682 18.462 1.00 89.56 393 ARG A CA 1
ATOM 3210 C C . ARG A 1 393 ? -1.443 12.876 19.052 1.00 89.56 393 ARG A C 1
ATOM 3212 O O . ARG A 1 393 ? -1.644 13.683 19.967 1.00 89.56 393 ARG A O 1
ATOM 3219 N N . LEU A 1 394 ? -2.380 12.049 18.598 1.00 91.19 394 LEU A N 1
ATOM 3220 C CA . LEU A 1 394 ? -3.713 12.005 19.166 1.00 91.19 394 LEU A CA 1
ATOM 3221 C C . LEU A 1 394 ? -3.635 11.549 20.627 1.00 91.19 394 LEU A C 1
ATOM 3223 O O . LEU A 1 394 ? -3.142 10.465 20.940 1.00 91.19 394 LEU A O 1
ATOM 3227 N N . LYS A 1 395 ? -4.141 12.386 21.533 1.00 90.38 395 LYS A N 1
ATOM 3228 C CA . LYS A 1 395 ? -4.315 12.015 22.938 1.00 90.38 395 LYS A CA 1
ATOM 3229 C C . LYS A 1 395 ? -5.593 11.206 23.077 1.00 90.38 395 LYS A C 1
ATOM 3231 O O . LYS A 1 395 ? -6.680 11.708 22.801 1.00 90.38 395 LYS A O 1
ATOM 3236 N N . GLU A 1 396 ? -5.453 9.969 23.519 1.00 92.38 396 GLU A N 1
ATOM 3237 C CA . GLU A 1 396 ? -6.581 9.068 23.697 1.00 92.38 396 GLU A CA 1
ATOM 3238 C C . GLU A 1 396 ? -7.186 9.173 25.102 1.00 92.38 396 GLU A C 1
ATOM 3240 O O . GLU A 1 396 ? -6.494 9.439 26.087 1.00 92.38 396 GLU A O 1
ATOM 3245 N N . LYS A 1 397 ? -8.502 8.945 25.193 1.00 93.31 397 LYS A N 1
ATOM 3246 C CA . LYS A 1 397 ? -9.231 8.853 26.464 1.00 93.31 397 LYS A CA 1
ATOM 3247 C C . LYS A 1 397 ? -8.730 7.647 27.266 1.00 93.31 397 LYS A C 1
ATOM 3249 O O . LYS A 1 397 ? -8.560 6.571 26.693 1.00 93.31 397 LYS A O 1
ATOM 3254 N N . SER A 1 398 ? -8.523 7.798 28.575 1.00 91.69 398 SER A N 1
ATOM 3255 C CA . SER A 1 398 ? -8.083 6.680 29.421 1.00 91.69 398 SER A CA 1
ATOM 3256 C C . SER A 1 398 ? -9.094 5.530 29.402 1.00 91.69 398 SER A C 1
ATOM 3258 O O . SER A 1 398 ? -10.294 5.746 29.217 1.00 91.69 398 SER A O 1
ATOM 3260 N N . PHE A 1 399 ? -8.620 4.300 29.608 1.00 90.94 399 PHE A N 1
ATOM 3261 C CA . PHE A 1 399 ? -9.479 3.117 29.655 1.00 90.94 399 PHE A CA 1
ATOM 3262 C C . PHE A 1 399 ? -10.627 3.224 30.657 1.00 90.94 399 PHE A C 1
ATOM 3264 O O . PHE A 1 399 ? -11.780 3.048 30.274 1.00 90.94 399 PHE A O 1
ATOM 3271 N N . SER A 1 400 ? -10.343 3.599 31.907 1.00 90.88 400 SER A N 1
ATOM 3272 C CA . SER A 1 400 ? -11.374 3.725 32.944 1.00 90.88 400 SER A CA 1
ATOM 3273 C C . SER A 1 400 ? -12.441 4.764 32.597 1.00 90.88 400 SER A C 1
ATOM 3275 O O . SER A 1 400 ? -13.623 4.528 32.836 1.00 90.88 400 SER A O 1
ATOM 3277 N N . ALA A 1 401 ? -12.052 5.892 31.995 1.00 93.56 401 ALA A N 1
ATOM 3278 C CA . ALA A 1 401 ? -13.000 6.906 31.548 1.00 93.56 401 ALA A CA 1
ATOM 3279 C C . ALA A 1 401 ? -13.873 6.384 30.398 1.00 93.56 401 ALA A C 1
ATOM 3281 O O . ALA A 1 401 ? -15.089 6.524 30.456 1.00 93.56 401 ALA A O 1
ATOM 3282 N N . ALA A 1 402 ? -13.273 5.733 29.396 1.00 94.38 402 ALA A N 1
ATOM 3283 C CA . ALA A 1 402 ? -13.996 5.169 28.256 1.00 94.38 402 ALA A CA 1
ATOM 3284 C C . ALA A 1 402 ? -15.002 4.078 28.671 1.00 94.38 402 ALA A C 1
ATOM 3286 O O . ALA A 1 402 ? -16.150 4.099 28.229 1.00 94.38 402 ALA A O 1
ATOM 3287 N N . VAL A 1 403 ? -14.588 3.160 29.551 1.00 92.88 403 VAL A N 1
ATOM 3288 C CA . VAL A 1 403 ? -15.436 2.086 30.094 1.00 92.88 403 VAL A CA 1
ATOM 3289 C C . VAL A 1 403 ? -16.607 2.658 30.892 1.00 92.88 403 VAL A C 1
ATOM 3291 O O . VAL A 1 403 ? -17.755 2.284 30.654 1.00 92.88 403 VAL A O 1
ATOM 3294 N N . ASN A 1 404 ? -16.335 3.569 31.832 1.00 93.12 404 ASN A N 1
ATOM 3295 C CA . ASN A 1 404 ? -17.378 4.133 32.690 1.00 93.12 404 ASN A CA 1
ATOM 3296 C C . ASN A 1 404 ? -18.388 4.947 31.882 1.00 93.12 404 ASN A C 1
ATOM 3298 O O . ASN A 1 404 ? -19.586 4.801 32.088 1.00 93.12 404 ASN A O 1
ATOM 3302 N N . GLU A 1 405 ? -17.920 5.740 30.920 1.00 95.31 405 GLU A N 1
ATOM 3303 C CA . GLU A 1 405 ? -18.793 6.528 30.053 1.00 95.31 405 GLU A CA 1
ATOM 3304 C C . GLU A 1 405 ? -19.700 5.642 29.196 1.00 95.31 405 GLU A C 1
ATOM 3306 O O . GLU A 1 405 ? -20.897 5.907 29.101 1.00 95.31 405 GLU A O 1
ATOM 3311 N N . LEU A 1 406 ? -19.173 4.549 28.629 1.00 94.38 406 LEU A N 1
ATOM 3312 C CA . LEU A 1 406 ? -19.989 3.611 27.860 1.00 94.38 406 LEU A CA 1
ATOM 3313 C C . LEU A 1 406 ? -21.055 2.935 28.728 1.00 94.38 406 LEU A C 1
ATOM 3315 O O . LEU A 1 406 ? -22.221 2.895 28.339 1.00 94.38 406 LEU A O 1
ATOM 3319 N N . ARG A 1 407 ? -20.678 2.448 29.917 1.00 93.31 407 ARG A N 1
ATOM 3320 C CA . ARG A 1 407 ? -21.625 1.860 30.878 1.00 93.31 407 ARG A CA 1
ATOM 3321 C C . ARG A 1 407 ? -22.690 2.861 31.309 1.00 93.31 407 ARG A C 1
ATOM 3323 O O . ARG A 1 407 ? -23.858 2.503 31.410 1.00 93.31 407 ARG A O 1
ATOM 3330 N N . ASP A 1 408 ? -22.310 4.109 31.558 1.00 93.62 408 ASP A N 1
ATOM 3331 C CA . ASP A 1 408 ? -23.250 5.153 31.959 1.00 93.62 408 ASP A CA 1
ATOM 3332 C C . ASP A 1 408 ? -24.258 5.458 30.844 1.00 93.62 408 ASP A C 1
ATOM 3334 O O . ASP A 1 408 ? -25.451 5.579 31.123 1.00 93.62 408 ASP A O 1
ATOM 3338 N N . LEU A 1 409 ? -23.813 5.516 29.585 1.00 94.19 409 LEU A N 1
ATOM 3339 C CA . LEU A 1 409 ? -24.694 5.698 28.427 1.00 94.19 409 LEU A CA 1
ATOM 3340 C C . LEU A 1 409 ? -25.635 4.506 28.214 1.00 94.19 409 LEU A C 1
ATOM 3342 O O . LEU A 1 409 ? -26.799 4.701 27.867 1.00 94.19 409 LEU A O 1
ATOM 3346 N N . LEU A 1 410 ? -25.152 3.281 28.433 1.00 92.38 410 LEU A N 1
ATOM 3347 C CA . LEU A 1 410 ? -25.970 2.069 28.348 1.00 92.38 410 LEU A CA 1
ATOM 3348 C C . LEU A 1 410 ? -27.021 2.025 29.466 1.00 92.38 410 LEU A C 1
ATOM 3350 O O . LEU A 1 410 ? -28.192 1.780 29.189 1.00 92.38 410 LEU A O 1
ATOM 3354 N N . LYS A 1 411 ? -26.642 2.343 30.711 1.00 90.88 411 LYS A N 1
ATOM 3355 C CA . LYS A 1 411 ? -27.562 2.407 31.863 1.00 90.88 411 LYS A CA 1
ATOM 3356 C C . LYS A 1 411 ? -28.643 3.475 31.714 1.00 90.88 411 LYS A C 1
ATOM 3358 O O . LYS A 1 411 ? -29.738 3.300 32.236 1.00 90.88 411 LYS A O 1
ATOM 3363 N N . LYS A 1 412 ? -28.327 4.586 31.046 1.00 91.19 412 LYS A N 1
ATOM 3364 C CA . LYS A 1 412 ? -29.269 5.682 30.772 1.00 91.19 412 LYS A CA 1
ATOM 3365 C C . LYS A 1 412 ? -30.083 5.482 29.490 1.00 91.19 412 LYS A C 1
ATOM 3367 O O . LYS A 1 412 ? -30.899 6.339 29.174 1.00 91.19 412 LYS A O 1
ATOM 3372 N N . GLU A 1 413 ? -29.857 4.393 28.750 1.00 89.88 413 GLU A N 1
ATOM 3373 C CA . GLU A 1 413 ? -30.461 4.140 27.430 1.00 89.88 413 GLU A CA 1
ATOM 3374 C C . GLU A 1 413 ? -30.183 5.258 26.394 1.00 89.88 413 GLU A C 1
ATOM 3376 O O . GLU A 1 413 ? -30.948 5.483 25.450 1.00 89.88 413 GLU A O 1
ATOM 3381 N N . GLU A 1 414 ? -29.059 5.962 26.559 1.00 92.44 414 GLU A N 1
ATOM 3382 C CA . GLU A 1 414 ? -28.615 7.074 25.707 1.00 92.44 414 GLU A CA 1
ATOM 3383 C C . GLU A 1 414 ? -27.676 6.612 24.582 1.00 92.44 414 GLU A C 1
ATOM 3385 O O . GLU A 1 414 ? -27.469 7.338 23.608 1.00 92.44 414 GLU A O 1
ATOM 3390 N N . PHE A 1 415 ? -27.119 5.401 24.678 1.00 94.62 415 PHE A N 1
ATOM 3391 C CA . PHE A 1 415 ? -26.294 4.833 23.615 1.00 94.62 415 PHE A CA 1
ATOM 3392 C C . PHE A 1 415 ? -27.156 4.381 22.425 1.00 94.62 415 PHE A C 1
ATOM 3394 O O . PHE A 1 415 ? -28.075 3.572 22.568 1.00 94.62 415 PHE A O 1
ATOM 3401 N N . ILE A 1 416 ? -26.849 4.897 21.229 1.00 93.88 416 ILE A N 1
ATOM 3402 C CA . ILE A 1 416 ? -27.632 4.657 20.011 1.00 93.88 416 ILE A CA 1
ATOM 3403 C C . ILE A 1 416 ? -26.721 4.188 18.877 1.00 93.88 416 ILE A C 1
ATOM 3405 O O . ILE A 1 416 ? -25.777 4.875 18.491 1.00 93.88 416 ILE A O 1
ATOM 3409 N N . ILE A 1 417 ? -27.071 3.060 18.259 1.00 94.06 417 ILE A N 1
ATOM 3410 C CA . ILE A 1 417 ? -26.494 2.616 16.988 1.00 94.06 417 ILE A CA 1
ATOM 3411 C C . ILE A 1 417 ? -27.439 3.061 15.871 1.00 94.06 417 ILE A C 1
ATOM 3413 O O . ILE A 1 417 ? -28.586 2.621 15.805 1.00 94.06 417 ILE A O 1
ATOM 3417 N N . THR A 1 418 ? -26.969 3.944 14.990 1.00 91.69 418 THR A N 1
ATOM 3418 C CA . THR A 1 418 ? -27.757 4.399 13.835 1.00 91.69 418 THR A CA 1
ATOM 3419 C C . THR A 1 418 ? -27.370 3.598 12.599 1.00 91.69 418 THR A C 1
ATOM 3421 O O . THR A 1 418 ? -26.236 3.696 12.133 1.00 91.69 418 THR A O 1
ATOM 3424 N N . ILE A 1 419 ? -28.312 2.827 12.057 1.00 89.69 419 ILE A N 1
ATOM 3425 C CA . ILE A 1 419 ? -28.141 2.110 10.787 1.00 89.69 419 ILE A CA 1
ATOM 3426 C C . ILE A 1 419 ? -28.763 2.908 9.644 1.00 89.69 419 ILE A C 1
ATOM 3428 O O . ILE A 1 419 ? -29.784 3.576 9.825 1.00 89.69 419 ILE A O 1
ATOM 3432 N N . PHE A 1 420 ? -28.147 2.829 8.467 1.00 83.06 420 PHE A N 1
ATOM 3433 C CA . PHE A 1 420 ? -28.595 3.530 7.268 1.00 83.06 420 PHE A CA 1
ATOM 3434 C C . PHE A 1 420 ? -28.946 2.511 6.188 1.00 83.06 420 PHE A C 1
ATOM 3436 O O . PHE A 1 420 ? -28.114 1.689 5.809 1.00 83.06 420 PHE A O 1
ATOM 3443 N N . SER A 1 421 ? -30.173 2.578 5.680 1.00 71.56 421 SER A N 1
ATOM 3444 C CA . SER A 1 421 ? -30.589 1.792 4.523 1.00 71.56 421 SER A CA 1
ATOM 3445 C C . SER A 1 421 ? -30.100 2.469 3.245 1.00 71.56 421 SER A C 1
ATOM 3447 O O . SER A 1 421 ? -30.529 3.575 2.918 1.00 71.56 421 SER A O 1
ATOM 3449 N N . LEU A 1 422 ? -29.209 1.810 2.501 1.00 65.19 422 LEU A N 1
ATOM 3450 C CA . LEU A 1 422 ? -28.703 2.337 1.226 1.00 65.19 422 LEU A CA 1
ATOM 3451 C C . LEU A 1 422 ? -29.780 2.368 0.128 1.00 65.19 422 LEU A C 1
ATOM 3453 O O . LEU A 1 422 ? -29.646 3.129 -0.826 1.00 65.19 422 LEU A O 1
ATOM 3457 N N . THR A 1 423 ? -30.838 1.558 0.250 1.00 66.81 423 THR A N 1
ATOM 3458 C CA . THR A 1 423 ? -31.913 1.457 -0.750 1.00 66.81 423 THR A CA 1
ATOM 3459 C C . THR A 1 423 ? -33.062 2.427 -0.493 1.00 66.81 423 THR A C 1
ATOM 3461 O O . THR A 1 423 ? -33.584 2.994 -1.447 1.00 66.81 423 THR A O 1
ATOM 3464 N N . SER A 1 424 ? -33.456 2.635 0.770 1.00 69.00 424 SER A N 1
ATOM 3465 C CA . SER A 1 424 ? -34.560 3.542 1.133 1.00 69.00 424 SER A CA 1
ATOM 3466 C C . SER A 1 424 ? -34.096 4.913 1.630 1.00 69.00 424 SER A C 1
ATOM 3468 O O . SER A 1 424 ? -34.904 5.832 1.720 1.00 69.00 424 SER A O 1
ATOM 3470 N N . GLY A 1 425 ? -32.811 5.077 1.967 1.00 73.50 425 GLY A N 1
ATOM 3471 C CA . GLY A 1 425 ? -32.282 6.296 2.591 1.00 73.50 425 GLY A CA 1
ATOM 3472 C C . GLY A 1 425 ? -32.734 6.500 4.043 1.00 73.50 425 GLY A C 1
ATOM 3473 O O . GLY A 1 425 ? -32.378 7.501 4.667 1.00 73.50 425 GLY A O 1
ATOM 3474 N N . GLU A 1 426 ? -33.509 5.565 4.597 1.00 79.25 426 GLU A N 1
ATOM 3475 C CA . GLU A 1 426 ? -34.023 5.639 5.960 1.00 79.25 426 GLU A CA 1
ATOM 3476 C C . GLU A 1 426 ? -32.931 5.371 6.996 1.00 79.25 426 GLU A C 1
ATOM 3478 O O . GLU A 1 426 ? -31.993 4.594 6.781 1.00 79.25 426 GLU A O 1
ATOM 3483 N N . LYS A 1 427 ? -33.089 6.016 8.155 1.00 85.00 427 LYS A N 1
ATOM 3484 C CA . LYS A 1 427 ? -32.235 5.828 9.326 1.00 85.00 427 LYS A CA 1
ATOM 3485 C C . LYS A 1 427 ? -33.027 5.116 10.407 1.00 85.00 427 LYS A C 1
ATOM 3487 O O . LYS A 1 427 ? -34.120 5.557 10.755 1.00 85.00 427 LYS A O 1
ATOM 3492 N N . THR A 1 428 ? -32.455 4.071 10.986 1.00 87.12 428 THR A N 1
ATOM 3493 C CA . THR A 1 428 ? -33.052 3.382 12.133 1.00 87.12 428 THR A CA 1
ATOM 3494 C C . THR A 1 428 ? -32.123 3.512 13.330 1.00 87.12 428 THR A C 1
ATOM 3496 O O . THR A 1 428 ? -30.944 3.171 13.252 1.00 87.12 428 THR A O 1
ATOM 3499 N N . ALA A 1 429 ? -32.656 4.031 14.433 1.00 89.62 429 ALA A N 1
ATOM 3500 C CA . ALA A 1 429 ? -31.951 4.144 15.701 1.00 89.62 429 ALA A CA 1
ATOM 3501 C C . ALA A 1 429 ? -32.203 2.891 16.545 1.00 89.62 429 ALA A C 1
ATOM 3503 O O . ALA A 1 429 ? -33.351 2.518 16.787 1.00 89.62 429 ALA A O 1
ATOM 3504 N N . ILE A 1 430 ? -31.129 2.260 17.001 1.00 90.44 430 ILE A N 1
ATOM 3505 C CA . ILE A 1 430 ? -31.157 1.050 17.816 1.00 90.44 430 ILE A CA 1
ATOM 3506 C C . ILE A 1 430 ? -30.593 1.396 19.185 1.00 90.44 430 ILE A C 1
ATOM 3508 O O . ILE A 1 430 ? -29.490 1.933 19.273 1.00 90.44 430 ILE A O 1
ATOM 3512 N N . ARG A 1 431 ? -31.332 1.055 20.239 1.00 91.12 431 ARG A N 1
ATOM 3513 C CA . ARG A 1 431 ? -30.885 1.187 21.626 1.00 91.12 431 ARG A CA 1
ATOM 3514 C C . ARG A 1 431 ? -30.561 -0.201 22.167 1.00 91.12 431 ARG A C 1
ATOM 3516 O O . ARG A 1 431 ? -31.496 -0.949 22.449 1.00 91.12 431 ARG A O 1
ATOM 3523 N N . PRO A 1 432 ? -29.282 -0.594 22.218 1.00 90.62 432 PRO A N 1
ATOM 3524 C CA . PRO A 1 432 ? -28.908 -1.835 22.866 1.00 90.62 432 PRO A CA 1
ATOM 3525 C C . PRO A 1 432 ? -28.987 -1.698 24.388 1.00 90.62 432 PRO A C 1
ATOM 3527 O O . PRO A 1 432 ? -28.794 -0.612 24.935 1.00 90.62 432 PRO A O 1
ATOM 3530 N N . THR A 1 433 ? -29.182 -2.823 25.061 1.00 85.62 433 THR A N 1
ATOM 3531 C CA . THR A 1 433 ? -29.045 -2.942 26.515 1.00 85.62 433 THR A CA 1
ATOM 3532 C C . THR A 1 433 ? -27.786 -3.735 26.854 1.00 85.62 433 THR A C 1
ATOM 3534 O O . THR A 1 433 ? -27.409 -4.669 26.142 1.00 85.62 433 THR A O 1
ATOM 3537 N N . GLU A 1 434 ? -27.091 -3.346 27.922 1.00 82.69 434 GLU A N 1
ATOM 3538 C CA . GLU A 1 434 ? -25.920 -4.085 28.399 1.00 82.69 434 GLU A CA 1
ATOM 3539 C C . GLU A 1 434 ? -26.350 -5.445 28.960 1.00 82.69 434 GLU A C 1
ATOM 3541 O O . GLU A 1 434 ? -27.268 -5.536 29.778 1.00 82.69 434 GLU A O 1
ATOM 3546 N N . MET A 1 435 ? -25.671 -6.505 28.530 1.00 74.94 435 MET A N 1
ATOM 3547 C CA . MET A 1 435 ? -25.805 -7.833 29.109 1.00 74.94 435 MET A CA 1
ATOM 3548 C C . MET A 1 435 ? -24.689 -8.063 30.120 1.00 74.94 435 MET A C 1
ATOM 3550 O O . MET A 1 435 ? -23.508 -7.907 29.811 1.00 74.94 435 MET A O 1
ATOM 3554 N N . THR A 1 436 ? -25.054 -8.518 31.312 1.00 65.06 436 THR A N 1
ATOM 3555 C CA . THR A 1 436 ? -24.094 -9.070 32.267 1.00 65.06 436 THR A CA 1
ATOM 3556 C C . THR A 1 436 ? -23.779 -10.507 31.862 1.00 65.06 436 THR A C 1
ATOM 3558 O O . THR A 1 436 ? -24.661 -11.363 31.851 1.00 65.06 436 THR A O 1
ATOM 3561 N N . PHE A 1 437 ? -22.523 -10.778 31.510 1.00 56.69 437 PHE A N 1
ATOM 3562 C CA . PHE A 1 437 ? -22.012 -12.141 31.401 1.00 56.69 437 PHE A CA 1
ATOM 3563 C C . PHE A 1 437 ? -21.167 -12.437 32.636 1.00 56.69 437 PHE A C 1
ATOM 3565 O O . PHE A 1 437 ? -20.202 -11.723 32.904 1.00 56.69 437 PHE A O 1
ATOM 3572 N N . ASP A 1 438 ? -21.477 -13.520 33.345 1.00 42.94 438 ASP A N 1
ATOM 3573 C CA . ASP A 1 438 ? -20.469 -14.170 34.176 1.00 42.94 438 ASP A CA 1
ATOM 3574 C C . ASP A 1 438 ? -19.410 -14.739 33.223 1.00 42.94 438 ASP A C 1
ATOM 3576 O O . ASP A 1 438 ? -19.724 -15.558 32.353 1.00 42.94 438 ASP A O 1
ATOM 3580 N N . GLU A 1 439 ? -18.156 -14.283 33.326 1.00 40.81 439 GLU A N 1
ATOM 3581 C CA . GLU A 1 439 ? -17.069 -14.870 32.543 1.00 40.81 439 GLU A CA 1
ATOM 3582 C C . GLU A 1 439 ? -16.953 -16.359 32.897 1.00 40.81 439 GLU A C 1
ATOM 3584 O O . GLU A 1 439 ? -16.390 -16.741 33.924 1.00 40.81 439 GLU A O 1
ATOM 3589 N N . VAL A 1 440 ? -17.439 -17.230 32.012 1.00 31.77 440 VAL A N 1
ATOM 3590 C CA . VAL A 1 440 ? -17.083 -18.647 32.047 1.00 31.77 440 VAL A CA 1
ATOM 3591 C C . VAL A 1 440 ? -15.621 -18.742 31.616 1.00 31.77 440 VAL A C 1
ATOM 3593 O O . VAL A 1 440 ? -15.289 -18.851 30.435 1.00 31.77 440 VAL A O 1
ATOM 3596 N N . LEU A 1 441 ? -14.730 -18.638 32.601 1.00 30.44 441 LEU A N 1
ATOM 3597 C CA . LEU A 1 441 ? -13.297 -18.876 32.482 1.00 30.44 441 LEU A CA 1
ATOM 3598 C C . LEU A 1 441 ? -13.060 -20.310 31.992 1.00 30.44 441 LEU A C 1
ATOM 3600 O O . LEU A 1 441 ? -12.959 -21.254 32.778 1.00 30.44 441 LEU A O 1
ATOM 3604 N N . TYR A 1 442 ? -12.912 -20.487 30.681 1.00 28.11 442 TYR A N 1
ATOM 3605 C CA . TYR A 1 442 ? -12.269 -21.683 30.153 1.00 28.11 442 TYR A CA 1
ATOM 3606 C C . TYR A 1 442 ? -10.789 -21.628 30.543 1.00 28.11 442 TYR A C 1
ATOM 3608 O O . TYR A 1 442 ? -9.999 -20.885 29.965 1.00 28.11 442 TYR A O 1
ATOM 3616 N N . LYS A 1 443 ? -10.419 -22.403 31.571 1.00 26.30 443 LYS A N 1
ATOM 3617 C CA . LYS A 1 443 ? -9.029 -22.622 31.994 1.00 26.30 443 LYS A CA 1
ATOM 3618 C C . LYS A 1 443 ? -8.231 -23.247 30.847 1.00 26.30 443 LYS A C 1
ATOM 3620 O O . LYS A 1 443 ? -8.139 -24.468 30.746 1.00 26.30 443 LYS A O 1
ATOM 3625 N N . THR A 1 444 ? -7.586 -22.434 30.022 1.00 31.38 444 THR A N 1
ATOM 3626 C CA . THR A 1 444 ? -6.449 -22.903 29.228 1.00 31.38 444 THR A CA 1
ATOM 3627 C C . THR A 1 444 ? -5.236 -22.995 30.144 1.00 31.38 444 THR A C 1
ATOM 3629 O O . THR A 1 444 ? -4.784 -22.007 30.721 1.00 31.38 444 THR A O 1
ATOM 3632 N N . THR A 1 445 ? -4.755 -24.219 30.335 1.00 26.56 445 THR A N 1
ATOM 3633 C CA . THR A 1 445 ? -3.642 -24.574 31.215 1.00 26.56 445 THR A CA 1
ATOM 3634 C C . THR A 1 445 ? -2.371 -23.821 30.798 1.00 26.56 445 THR A C 1
ATOM 3636 O O . THR A 1 445 ? -1.939 -23.966 29.654 1.00 26.56 445 THR A O 1
ATOM 3639 N N . PRO A 1 446 ? -1.730 -23.038 31.683 1.00 31.89 446 PRO A N 1
ATOM 3640 C CA . PRO A 1 446 ? -0.474 -22.389 31.343 1.00 31.89 446 PRO A CA 1
ATOM 3641 C C . PRO A 1 446 ? 0.641 -23.441 31.323 1.00 31.89 446 PRO A C 1
ATOM 3643 O O . PRO A 1 446 ? 0.991 -24.018 32.354 1.00 31.89 446 PRO A O 1
ATOM 3646 N N . ARG A 1 447 ? 1.218 -23.702 30.145 1.00 28.11 447 ARG A N 1
ATOM 3647 C CA . ARG A 1 447 ? 2.461 -24.477 30.033 1.00 28.11 447 ARG A CA 1
ATOM 3648 C C . ARG A 1 447 ? 3.659 -23.581 30.365 1.00 28.11 447 ARG A C 1
ATOM 3650 O O . ARG A 1 447 ? 4.102 -22.786 29.548 1.00 28.11 447 ARG A O 1
ATOM 3657 N N . THR A 1 448 ? 4.108 -23.727 31.612 1.00 28.73 448 THR A N 1
ATOM 3658 C CA . THR A 1 448 ? 5.498 -23.699 32.112 1.00 28.73 448 THR A CA 1
ATOM 3659 C C . THR A 1 448 ? 6.495 -22.703 31.490 1.00 28.73 448 THR A C 1
ATOM 3661 O O . THR A 1 448 ? 7.021 -22.909 30.402 1.00 28.73 448 THR A O 1
ATOM 3664 N N . THR A 1 449 ? 6.780 -21.667 32.287 1.00 29.58 449 THR A N 1
ATOM 3665 C CA . THR A 1 449 ? 8.070 -21.029 32.645 1.00 29.58 449 THR A CA 1
ATOM 3666 C C . THR A 1 449 ? 9.367 -21.484 31.950 1.00 29.58 449 THR A C 1
ATOM 3668 O O . THR A 1 449 ? 9.594 -22.679 31.861 1.00 29.58 449 THR A O 1
ATOM 3671 N N . TYR A 1 450 ? 10.290 -20.542 31.648 1.00 27.83 450 TYR A N 1
ATOM 3672 C CA . TYR A 1 450 ? 11.621 -20.453 32.301 1.00 27.83 450 TYR A CA 1
ATOM 3673 C C . TYR A 1 450 ? 12.450 -19.171 32.009 1.00 27.83 450 TYR A C 1
ATOM 3675 O O . TYR A 1 450 ? 12.363 -18.564 30.948 1.00 27.83 450 TYR A O 1
ATOM 3683 N N . THR A 1 451 ? 13.233 -18.854 33.057 1.00 26.22 451 THR A N 1
ATOM 3684 C CA . THR A 1 451 ? 14.494 -18.099 33.291 1.00 26.22 451 THR A CA 1
ATOM 3685 C C . THR A 1 451 ? 14.736 -16.650 32.818 1.00 26.22 451 THR A C 1
ATOM 3687 O O . THR A 1 451 ? 14.640 -16.263 31.659 1.00 26.22 451 THR A O 1
ATOM 3690 N N . LYS A 1 452 ? 15.191 -15.850 33.798 1.00 26.81 452 LYS A N 1
ATOM 3691 C CA . LYS A 1 452 ? 15.518 -14.411 33.794 1.00 26.81 452 LYS A CA 1
ATOM 3692 C C . LYS A 1 452 ? 16.805 -14.038 33.018 1.00 26.81 452 LYS A C 1
ATOM 3694 O O . LYS A 1 452 ? 17.547 -13.167 33.455 1.00 26.81 452 LYS A O 1
ATOM 3699 N N . GLY A 1 453 ? 17.084 -14.689 31.886 1.00 26.16 453 GLY A N 1
ATOM 3700 C CA . GLY A 1 453 ? 18.305 -14.467 31.088 1.00 26.16 453 GLY A CA 1
ATOM 3701 C C . GLY A 1 453 ? 18.129 -13.710 29.763 1.00 26.16 453 GLY A C 1
ATOM 3702 O O . GLY A 1 453 ? 19.122 -13.405 29.117 1.00 26.16 453 GLY A O 1
ATOM 3703 N N . ALA A 1 454 ? 16.902 -13.396 29.336 1.00 23.89 454 ALA A N 1
ATOM 3704 C CA . ALA A 1 454 ? 16.612 -12.876 27.988 1.00 23.89 454 ALA A CA 1
ATOM 3705 C C . ALA A 1 454 ? 16.269 -11.370 27.953 1.00 23.89 454 ALA A C 1
ATOM 3707 O O . ALA A 1 454 ? 15.405 -10.929 27.197 1.00 23.89 454 ALA A O 1
ATOM 3708 N N . MET A 1 455 ? 16.929 -10.578 28.799 1.00 29.39 455 MET A N 1
ATOM 3709 C CA . MET A 1 455 ? 16.800 -9.119 28.839 1.00 29.39 455 MET A CA 1
ATOM 3710 C C . MET A 1 455 ? 17.987 -8.476 28.117 1.00 29.39 455 MET A C 1
ATOM 3712 O O . MET A 1 455 ? 18.990 -8.189 28.756 1.00 29.39 455 MET A O 1
ATOM 3716 N N . ALA A 1 456 ? 17.877 -8.289 26.798 1.00 25.88 456 ALA A N 1
ATOM 3717 C CA . ALA A 1 456 ? 18.503 -7.206 26.022 1.00 25.88 456 ALA A CA 1
ATOM 3718 C C . ALA A 1 456 ? 18.353 -7.476 24.515 1.00 25.88 456 ALA A C 1
ATOM 3720 O O . ALA A 1 456 ? 18.846 -8.477 24.005 1.00 25.88 456 ALA A O 1
ATOM 3721 N N . GLY A 1 457 ? 17.734 -6.533 23.802 1.00 28.12 457 GLY A N 1
ATOM 3722 C CA . GLY A 1 457 ? 17.906 -6.380 22.356 1.00 28.12 457 GLY A CA 1
ATOM 3723 C C . GLY A 1 457 ? 16.869 -7.089 21.496 1.00 28.12 457 GLY A C 1
ATOM 3724 O O . GLY A 1 457 ? 17.154 -8.149 20.965 1.00 28.12 457 GLY A O 1
ATOM 3725 N N . LEU A 1 458 ? 15.698 -6.475 21.308 1.00 30.50 458 LEU A N 1
ATOM 3726 C CA . LEU A 1 458 ? 14.745 -6.847 20.256 1.00 30.50 458 LEU A CA 1
ATOM 3727 C C . LEU A 1 458 ? 13.978 -5.597 19.796 1.00 30.50 458 LEU A C 1
ATOM 3729 O O . LEU A 1 458 ? 12.811 -5.405 20.129 1.00 30.50 458 LEU A O 1
ATOM 3733 N N . GLY A 1 459 ? 14.677 -4.725 19.075 1.00 28.38 459 GLY A N 1
ATOM 3734 C CA . GLY A 1 459 ? 14.095 -3.708 18.204 1.00 28.38 459 GLY A CA 1
ATOM 3735 C C . GLY A 1 459 ? 14.576 -3.988 16.784 1.00 28.38 459 GLY A C 1
ATOM 3736 O O . GLY A 1 459 ? 15.650 -4.567 16.643 1.00 28.38 459 GLY A O 1
ATOM 3737 N N . ILE A 1 460 ? 13.799 -3.554 15.786 1.00 34.66 460 ILE A N 1
ATOM 3738 C CA . ILE A 1 460 ? 13.979 -3.724 14.331 1.00 34.66 460 ILE A CA 1
ATOM 3739 C C . ILE A 1 460 ? 12.994 -4.751 13.737 1.00 34.66 460 ILE A C 1
ATOM 3741 O O . ILE A 1 460 ? 13.322 -5.903 13.474 1.00 34.66 460 ILE A O 1
ATOM 3745 N N . GLY A 1 461 ? 11.763 -4.292 13.507 1.00 30.86 461 GLY A N 1
ATOM 3746 C CA . GLY A 1 461 ? 10.899 -4.793 12.440 1.00 30.86 461 GLY A CA 1
ATOM 3747 C C . GLY A 1 461 ? 10.850 -3.709 11.366 1.00 30.86 461 GLY A C 1
ATOM 3748 O O . GLY A 1 461 ? 10.664 -2.535 11.683 1.00 30.86 461 GLY A O 1
ATOM 3749 N N . MET A 1 462 ? 11.123 -4.104 10.126 1.00 41.00 462 MET A N 1
ATOM 3750 C CA . MET A 1 462 ? 11.190 -3.254 8.931 1.00 41.00 462 MET A CA 1
ATOM 3751 C C . MET A 1 462 ? 12.371 -2.288 8.795 1.00 41.00 462 MET A C 1
ATOM 3753 O O . MET A 1 462 ? 12.266 -1.180 8.288 1.00 41.00 462 MET A O 1
ATOM 3757 N N . THR A 1 463 ? 13.566 -2.775 9.099 1.00 42.09 463 THR A N 1
ATOM 3758 C CA . THR A 1 463 ? 14.692 -2.481 8.206 1.00 42.09 463 THR A CA 1
ATOM 3759 C C . THR A 1 463 ? 14.838 -3.552 7.134 1.00 42.09 463 THR A C 1
ATOM 3761 O O . THR A 1 463 ? 15.752 -3.431 6.350 1.00 42.09 463 THR A O 1
ATOM 3764 N N . LEU A 1 464 ? 14.009 -4.601 7.067 1.00 38.50 464 LEU A N 1
ATOM 3765 C CA . LEU A 1 464 ? 14.302 -5.786 6.252 1.00 38.50 464 LEU A CA 1
ATOM 3766 C C . LEU A 1 464 ? 14.492 -5.471 4.760 1.00 38.50 464 LEU A C 1
ATOM 3768 O O . LEU A 1 464 ? 15.492 -5.913 4.229 1.00 38.50 464 LEU A O 1
ATOM 3772 N N . LEU A 1 465 ? 13.718 -4.601 4.104 1.00 40.16 465 LEU A N 1
ATOM 3773 C CA . LEU A 1 465 ? 14.062 -4.217 2.720 1.00 40.16 465 LEU A CA 1
ATOM 3774 C C . LEU A 1 465 ? 15.340 -3.365 2.611 1.00 40.16 465 LEU A C 1
ATOM 3776 O O . LEU A 1 465 ? 16.006 -3.389 1.597 1.00 40.16 465 LEU A O 1
ATOM 3780 N N . GLY A 1 466 ? 15.710 -2.600 3.638 1.00 37.75 466 GLY A N 1
ATOM 3781 C CA . GLY A 1 466 ? 16.963 -1.834 3.651 1.00 37.75 466 GLY A CA 1
ATOM 3782 C C . GLY A 1 466 ? 18.177 -2.632 4.149 1.00 37.75 466 GLY A C 1
ATOM 3783 O O . GLY A 1 466 ? 19.298 -2.330 3.767 1.00 37.75 466 GLY A O 1
ATOM 3784 N N . LEU A 1 467 ? 17.972 -3.645 4.994 1.00 37.56 467 LEU A N 1
ATOM 3785 C CA . LEU A 1 467 ? 18.983 -4.489 5.632 1.00 37.56 467 LEU A CA 1
ATOM 3786 C C . LEU A 1 467 ? 19.228 -5.763 4.828 1.00 37.56 467 LEU A C 1
ATOM 3788 O O . LEU A 1 467 ? 20.376 -6.177 4.779 1.00 37.56 467 LEU A O 1
ATOM 3792 N N . ILE A 1 468 ? 18.219 -6.359 4.172 1.00 41.34 468 ILE A N 1
ATOM 3793 C CA . ILE A 1 468 ? 18.420 -7.455 3.201 1.00 41.34 468 ILE A CA 1
ATOM 3794 C C . ILE A 1 468 ? 19.390 -6.968 2.116 1.00 41.34 468 ILE A C 1
ATOM 3796 O O . ILE A 1 468 ? 20.312 -7.686 1.754 1.00 41.34 468 ILE A O 1
ATOM 3800 N N . ILE A 1 469 ? 19.250 -5.703 1.717 1.00 46.16 469 ILE A N 1
ATOM 3801 C CA . ILE A 1 469 ? 20.030 -5.063 0.655 1.00 46.16 469 ILE A CA 1
ATOM 3802 C C . ILE A 1 469 ? 21.370 -4.535 1.173 1.00 46.16 469 ILE A C 1
ATOM 3804 O O . ILE A 1 469 ? 22.417 -4.817 0.598 1.00 46.16 469 ILE A O 1
ATOM 3808 N N . ALA A 1 470 ? 21.390 -3.847 2.322 1.00 36.09 470 ALA A N 1
ATOM 3809 C CA . ALA A 1 470 ? 22.643 -3.362 2.905 1.00 36.09 470 ALA A CA 1
ATOM 3810 C C . ALA A 1 470 ? 23.590 -4.497 3.350 1.00 36.09 470 ALA A C 1
ATOM 3812 O O . ALA A 1 470 ? 24.809 -4.328 3.285 1.00 36.09 470 ALA A O 1
ATOM 3813 N N . LEU A 1 471 ? 23.080 -5.657 3.788 1.00 39.28 471 LEU A N 1
ATOM 3814 C CA . LEU A 1 471 ? 23.925 -6.808 4.142 1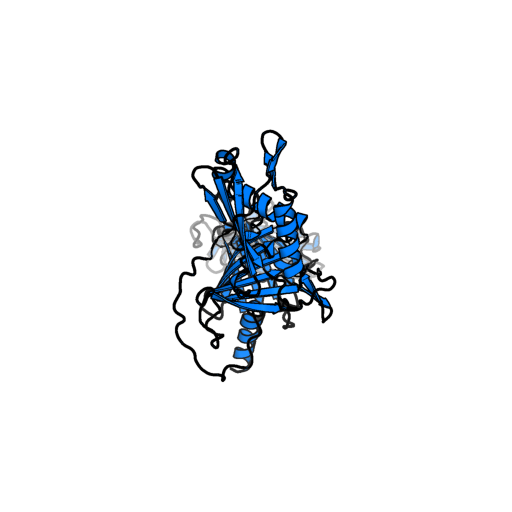.00 39.28 471 LEU A CA 1
ATOM 3815 C C . LEU A 1 471 ? 24.426 -7.585 2.918 1.00 39.28 471 LEU A C 1
ATOM 3817 O O . LEU A 1 471 ? 25.561 -8.055 2.969 1.00 39.28 471 LEU A O 1
ATOM 3821 N N . ALA A 1 472 ? 23.660 -7.665 1.822 1.00 40.00 472 ALA A N 1
ATOM 3822 C CA . ALA A 1 472 ? 24.143 -8.229 0.556 1.00 40.00 472 ALA A CA 1
ATOM 3823 C C . ALA A 1 472 ? 25.394 -7.482 0.050 1.00 40.00 472 ALA A C 1
ATOM 3825 O O . ALA A 1 472 ? 26.398 -8.105 -0.300 1.00 40.00 472 ALA A O 1
ATOM 3826 N N . VAL A 1 473 ? 25.381 -6.148 0.149 1.00 39.06 473 VAL A N 1
ATOM 3827 C CA . VAL A 1 473 ? 26.535 -5.284 -0.154 1.00 39.06 473 VAL A CA 1
ATOM 3828 C C . VAL A 1 473 ? 27.680 -5.485 0.853 1.00 39.06 473 VAL A C 1
ATOM 3830 O O . VAL A 1 473 ? 28.845 -5.551 0.471 1.00 39.06 473 VAL A O 1
ATOM 3833 N N . SER A 1 474 ? 27.376 -5.653 2.145 1.00 32.44 474 SER A N 1
ATOM 3834 C CA . SER A 1 474 ? 28.396 -5.784 3.203 1.00 32.44 474 SER A CA 1
ATOM 3835 C C . SER A 1 474 ? 29.158 -7.118 3.179 1.00 32.44 474 SER A C 1
ATOM 3837 O O . SER A 1 474 ? 30.338 -7.153 3.523 1.00 32.44 474 SER A O 1
ATOM 3839 N N . ILE A 1 475 ? 28.508 -8.220 2.786 1.00 39.09 475 ILE A N 1
ATOM 3840 C CA . ILE A 1 475 ? 29.137 -9.553 2.742 1.00 39.09 475 ILE A CA 1
ATOM 3841 C C . ILE A 1 475 ? 30.155 -9.649 1.591 1.00 39.09 475 ILE A C 1
ATOM 3843 O O . ILE A 1 475 ? 31.181 -10.300 1.759 1.00 39.09 475 ILE A O 1
ATOM 3847 N N . LYS A 1 476 ? 29.941 -8.934 0.475 1.00 36.94 476 LYS A N 1
ATOM 3848 C CA . LYS A 1 476 ? 30.892 -8.866 -0.653 1.00 36.94 476 LYS A CA 1
ATOM 3849 C C . LYS A 1 476 ? 32.109 -7.967 -0.410 1.00 36.94 476 LYS A C 1
ATOM 3851 O O . LYS A 1 476 ? 33.118 -8.152 -1.066 1.00 36.94 476 LYS A O 1
ATOM 3856 N N . VAL A 1 477 ? 32.051 -7.012 0.523 1.00 34.81 477 VAL A N 1
ATOM 3857 C CA . VAL A 1 477 ? 33.218 -6.168 0.875 1.00 34.81 477 VAL A CA 1
ATOM 3858 C C . VAL A 1 477 ? 34.211 -6.916 1.786 1.00 34.81 477 VAL A C 1
ATOM 3860 O O . VAL A 1 477 ? 35.345 -6.479 1.969 1.00 34.81 477 VAL A O 1
ATOM 3863 N N . LEU A 1 478 ? 33.802 -8.059 2.347 1.00 30.56 478 LEU A N 1
ATOM 3864 C CA . LEU A 1 478 ? 34.619 -8.918 3.215 1.00 30.56 478 LEU A CA 1
ATOM 3865 C C . LEU A 1 478 ? 35.093 -10.221 2.538 1.00 30.56 478 LEU A C 1
ATOM 3867 O O . LEU A 1 478 ? 35.773 -11.014 3.193 1.00 30.56 478 LEU A O 1
ATOM 3871 N N . SER A 1 479 ? 34.771 -10.428 1.256 1.00 31.52 479 SER A N 1
ATOM 3872 C CA . SER A 1 479 ? 35.293 -11.501 0.389 1.00 31.52 479 SER A CA 1
ATOM 3873 C C . SER A 1 479 ? 36.114 -10.908 -0.743 1.00 31.52 479 SER A C 1
ATOM 3875 O O . SER A 1 479 ? 37.182 -11.474 -1.059 1.00 31.52 479 SER A O 1
#

Radius of gyration: 34.6 Å; chains: 1; bounding box: 75×44×100 Å

Sequence (479 aa):
MFSPARMLFLEDRGVYMGTETIRGIPCFHWKSCQEWSVFSAKMNVHWYFAVDNYWSTAQSSNYHIPVRCDVDGIARFTSFHHIYDFFHFRSGLPDDPTIFETPDGVYCPNRKITKQLPSVPLTMSFYTEIVTESFPVVATMKEEYDHLAFLTKFTYTALPLYQKFSANEVVEIHDFLTGVAYVTDTVTGKCKTRPIPHSNLDSTELNPHDVRMATAKHFFEFPKDKYSYEGIKTVRDVKTETWIGTKVDWPKKGSDKSTWEWHYDYGKSVDSQVIKSKAVPVEFRVHLPDESYFFSVFAFSDIQPRIYAYDVSACYLHSDREKFALSITNLIKLYVQQNTDTFKLYVISAISTTIGIRPLRIQNLKVMFGEVEIIVTFDLTDVAPTIGDVKDRLKEKSFSAAVNELRDLLKKEEFIITIFSLTSGEKTAIRPTEMTFDEVLYKTTPRTTYTKGAMAGLGIGMTLLGLIIALAVSIKVLS

InterPro domains:
  IPR058265 Domain of unknown function DUF7959 [PF25899] (336-421)
  IPR058831 LolA-like domain 2 [PF25898] (103-316)